Protein AF-A0A951S1H3-F1 (afdb_monomer_lite)

Foldseek 3Di:
DVVDDPLLVVDLCNLLVVVLVVLQVVLVVVVVVLAFQFLVSQCSNQSDRADPLLLLLLCCLPVVQVLCQLCLPDDALDDSLLFDFDFDDPDPPPDDDDDDDDDDDDDDDDDDFFDDDDDDDDDDPDDFAFDDSPDDWDFDDDVDTDTDDAQFKKKWKWFWPFLADVVLVVVLVVVLVVLCVVQPPPHDPVRVVCNCCPRVVSVVVSNLVQGDPLLCLPPVLVVVLVCLLCVQDVHQWPWDDKDRGSTMIITIIGGDDPRDPVNSVCSSLVVSQVVSCVVVVHDDGTIDPDIDMDGQHDPVSVVVSVCVRVVRVVVSDDDDDDDDDDDDDDDDDDDDDDDDDDDDDDDDDDDRDDDDDDDDDDDDPCVVRPRPTRSWFDPLVQPDSALLQAAEEAAACQLNPSVLVVQVSSLSRCCVVPVDDLLVSLQSCQVRHYAYEHQDVVSQVSSVVSSQVSSCVSNVHDDDHDDGLTFHQNFAQDDDLVVQLVLLVPPDDPQLSQQLSQQSSVLNVQSNSSSRQRLVRAQQVQDDDSRHDGLVSNLVSLQCLCVDPDDPVSNVNSVSSVSSSSSNVSSHAAGQEYEYAFGWAALSSHDPVNLVVCCVPPVLQRGTSQSVVQVSNLVRHDQQRKYKYWGFPVLLADLSNLVVLVCCLFFKTWTEKEFQQFQLDQDPVDRGRIIITMITRGGADQQGKYWYHYDNVQPHNVSSSVCSSPGDIQIGGSNVCNVDVSSRDDSDDDDPPDD

pLDDT: mean 79.0, std 23.65, range [20.42, 98.75]

Sequence (739 aa):
IDGIDDNIFIADDALGWVYQFWQSEAKAAINASGDKIDGAKLPAVTQLFTEPYMVHFLIDNTLGAWWVSRNPQENSPVKFEYLRVAPTKVAPTKVAPTSSRSDSKNLRQDDGVTVTTSSNQSNTSEWWNYFNPFEEVEHIKGNLPHWRQEHKLYFVTFRTADSMPQEKLKAWQEERDAWKRHNPEPLSPEQKKEYYSRFPAKVQAYLDAGYGECLLAKPEIKRMMEEAIRHFDGQRYKLDEFVVAANHVHVLVEPLGENQLSEILHSWKSFTANEINKATGRQGTFWQKESFDHLVRSEASLEKFREYIRGHVSKVAPNSSRSNSESLRQDDGVTVAQASSRSNSESLRQDDGVTVAQASSRSDIDYLRQDGGATFGAAFEGWPEKTAEVTAMDPCMGSGHFLAALFPVFAKLRMHEEGLSKEEVADKVIAENLHGLELDPRCTQIAAFNLALAAWKFCGHYKALPEMNLACSGIAPKGKVEDWIKLVAKEKDPNTRYRMENGMRQLFNHFQLAPELGSLLDPTTIKADLETASFKELQPVLKKALEIEEDTDEVERGVIAAGIAKAGQLLSKKYTLQITNVPYLSRGKQDTAMADFIEKNYSEAKGDLATVFLQKMLKTNTTSGISCSVIPQNWLFLTSYKKFRERLLKNETWNVVTRLGTKGFQTPMWDFNVMLIAISHAKPSADHTFAGLDVSDAANAAEKDEKIKTAELKIVNQKEQLGNPDMVVSFESLEQESL

Radius of gyration: 33.86 Å; chains: 1; bounding box: 99×103×98 Å

Structure (mmCIF, N/CA/C/O backbone):
data_AF-A0A951S1H3-F1
#
_entry.id   AF-A0A951S1H3-F1
#
loop_
_atom_site.group_PDB
_atom_site.id
_atom_site.type_symbol
_atom_site.label_atom_id
_atom_site.label_alt_id
_atom_site.label_comp_id
_atom_site.label_asym_id
_atom_site.label_entity_id
_atom_site.label_seq_id
_atom_site.pdbx_PDB_ins_code
_atom_site.Cartn_x
_atom_site.Cartn_y
_atom_site.Cartn_z
_atom_site.occupancy
_atom_site.B_iso_or_equiv
_atom_site.auth_seq_id
_atom_site.auth_comp_id
_atom_site.auth_asym_id
_atom_site.auth_atom_id
_atom_site.pdbx_PDB_model_num
ATOM 1 N N . ILE A 1 1 ? 17.602 -12.501 22.650 1.00 48.25 1 ILE A N 1
ATOM 2 C CA . ILE A 1 1 ? 16.318 -12.712 21.940 1.00 48.25 1 ILE A CA 1
ATOM 3 C C . ILE A 1 1 ? 15.236 -12.986 22.974 1.00 48.25 1 ILE A C 1
ATOM 5 O O . ILE A 1 1 ? 14.274 -12.245 23.007 1.00 48.25 1 ILE A O 1
ATOM 9 N N . ASP A 1 2 ? 15.494 -13.893 23.911 1.00 56.59 2 ASP A N 1
ATOM 10 C CA . ASP A 1 2 ? 14.652 -14.348 25.043 1.00 56.59 2 ASP A CA 1
ATOM 11 C C . ASP A 1 2 ? 14.160 -13.274 26.054 1.00 56.59 2 ASP A C 1
ATOM 13 O O . ASP A 1 2 ? 13.619 -13.609 27.101 1.00 56.59 2 ASP A O 1
ATOM 17 N N . GLY A 1 3 ? 14.375 -11.984 25.774 1.00 64.31 3 GLY A N 1
ATOM 18 C CA . GLY A 1 3 ? 13.833 -10.843 26.530 1.00 64.31 3 GLY A CA 1
ATOM 19 C C . GLY A 1 3 ? 12.965 -9.907 25.678 1.00 64.31 3 GLY A C 1
ATOM 20 O O . GLY A 1 3 ? 12.642 -8.809 26.117 1.00 64.31 3 GLY A O 1
ATOM 21 N N . ILE A 1 4 ? 12.650 -10.314 24.446 1.00 59.19 4 ILE A N 1
ATOM 22 C CA . ILE A 1 4 ? 11.681 -9.678 23.552 1.00 59.19 4 ILE A CA 1
ATOM 23 C C . ILE A 1 4 ? 10.333 -10.354 23.824 1.00 59.19 4 ILE A C 1
ATOM 25 O O . ILE A 1 4 ? 10.283 -11.576 23.933 1.00 59.19 4 ILE A O 1
ATOM 29 N N . ASP A 1 5 ? 9.267 -9.566 23.962 1.00 71.56 5 ASP A N 1
ATOM 30 C CA . ASP A 1 5 ? 7.918 -10.067 24.244 1.00 71.56 5 ASP A CA 1
ATOM 31 C C . ASP A 1 5 ? 7.428 -11.025 23.138 1.00 71.56 5 ASP A C 1
ATOM 33 O O . ASP A 1 5 ? 7.581 -10.728 21.951 1.00 71.56 5 ASP A O 1
ATOM 37 N N . ASP A 1 6 ? 6.816 -12.155 23.514 1.00 72.38 6 ASP A N 1
ATOM 38 C CA . ASP A 1 6 ? 6.256 -13.144 22.576 1.00 72.38 6 ASP A CA 1
ATOM 39 C C . ASP A 1 6 ? 5.266 -12.508 21.579 1.00 72.38 6 ASP A C 1
ATOM 41 O O . ASP A 1 6 ? 5.186 -12.938 20.425 1.00 72.38 6 ASP A O 1
ATOM 45 N N . ASN A 1 7 ? 4.559 -11.447 21.989 1.00 67.56 7 ASN A N 1
ATOM 46 C CA . ASN A 1 7 ? 3.636 -10.701 21.135 1.00 67.56 7 ASN A CA 1
ATOM 47 C C . ASN A 1 7 ? 4.341 -10.074 19.915 1.00 67.56 7 ASN A C 1
ATOM 49 O O . ASN A 1 7 ? 3.776 -10.049 18.822 1.00 67.56 7 ASN A O 1
ATOM 53 N N . ILE A 1 8 ? 5.606 -9.659 20.051 1.00 63.41 8 ILE A N 1
ATOM 54 C CA . ILE A 1 8 ? 6.406 -9.086 18.951 1.00 63.41 8 ILE A CA 1
ATOM 55 C C . ILE A 1 8 ? 6.699 -10.142 17.870 1.00 63.41 8 ILE A C 1
ATOM 57 O O . ILE A 1 8 ? 6.830 -9.800 16.699 1.00 63.41 8 ILE A O 1
ATOM 61 N N . PHE A 1 9 ? 6.761 -11.431 18.220 1.00 62.59 9 PHE A N 1
ATOM 62 C CA . PHE A 1 9 ? 7.004 -12.509 17.250 1.00 62.59 9 PHE A CA 1
ATOM 63 C C . PHE A 1 9 ? 5.740 -12.996 16.525 1.00 62.59 9 PHE A C 1
ATOM 65 O O . PHE A 1 9 ? 5.856 -13.703 15.522 1.00 62.59 9 PHE A O 1
ATOM 72 N N . ILE A 1 10 ? 4.544 -12.641 17.009 1.00 68.00 10 ILE A N 1
ATOM 73 C CA . ILE A 1 10 ? 3.269 -12.953 16.339 1.00 68.00 10 ILE A CA 1
ATOM 74 C C . ILE A 1 10 ? 2.683 -11.763 15.569 1.00 68.00 10 ILE A C 1
ATOM 76 O O . ILE A 1 10 ? 1.872 -11.999 14.668 1.00 68.00 10 ILE A O 1
ATOM 80 N N . ALA A 1 11 ? 3.112 -10.537 15.886 1.00 66.56 11 ALA A N 1
ATOM 81 C CA . ALA A 1 11 ? 2.691 -9.305 15.229 1.00 66.56 11 ALA A CA 1
ATOM 82 C C . ALA A 1 11 ? 2.951 -9.335 13.710 1.00 66.56 11 ALA A C 1
ATOM 84 O O . ALA A 1 11 ? 4.022 -9.734 13.246 1.00 66.56 11 ALA A O 1
ATOM 85 N N . ASP A 1 12 ? 1.952 -8.921 12.927 1.00 66.12 12 ASP A N 1
ATOM 86 C CA . ASP A 1 12 ? 1.984 -8.978 11.457 1.00 66.12 12 ASP A CA 1
ATOM 87 C C . ASP A 1 12 ? 2.911 -7.920 10.821 1.00 66.12 12 ASP A C 1
ATOM 89 O O . ASP A 1 12 ? 3.279 -8.027 9.651 1.00 66.12 12 ASP A O 1
ATOM 93 N N . ASP A 1 13 ? 3.345 -6.923 11.594 1.00 70.81 13 ASP A N 1
ATOM 94 C CA . ASP A 1 13 ? 4.236 -5.840 11.175 1.00 70.81 13 ASP A CA 1
ATOM 95 C C . ASP A 1 13 ? 5.719 -6.052 11.539 1.00 70.81 13 ASP A C 1
ATOM 97 O O . ASP A 1 13 ? 6.589 -5.332 11.035 1.00 70.81 13 ASP A O 1
ATOM 101 N N . ALA A 1 14 ? 6.037 -7.056 12.364 1.00 76.00 14 ALA A N 1
ATOM 102 C CA . ALA A 1 14 ? 7.358 -7.246 12.967 1.00 76.00 14 ALA A CA 1
ATOM 103 C C . ALA A 1 14 ? 8.513 -7.266 11.946 1.00 76.00 14 ALA A C 1
ATOM 105 O O . ALA A 1 14 ? 9.577 -6.692 12.186 1.00 76.00 14 ALA A O 1
ATOM 106 N N . LEU A 1 15 ? 8.299 -7.870 10.771 1.00 78.25 15 LEU A N 1
ATOM 107 C CA . LEU A 1 15 ? 9.282 -7.908 9.679 1.00 78.25 15 LEU A CA 1
ATOM 108 C C . LEU A 1 15 ? 9.606 -6.512 9.117 1.00 78.25 15 LEU A C 1
ATOM 110 O O . LEU A 1 15 ? 10.753 -6.242 8.756 1.00 78.25 15 LEU A O 1
ATOM 114 N N . GLY A 1 16 ? 8.612 -5.622 9.054 1.00 75.62 16 GLY A N 1
ATOM 115 C CA . GLY A 1 16 ? 8.789 -4.238 8.615 1.00 75.62 16 GLY A CA 1
ATOM 116 C C . GLY A 1 16 ? 9.585 -3.414 9.620 1.00 75.62 16 GLY A C 1
ATOM 117 O O . GLY A 1 16 ? 10.529 -2.719 9.236 1.00 75.62 16 GLY A O 1
ATOM 118 N N . TRP A 1 17 ? 9.272 -3.561 10.910 1.00 78.81 17 TRP A N 1
ATOM 119 C CA . TRP A 1 17 ? 10.038 -2.939 11.989 1.00 78.81 17 TRP A CA 1
ATOM 120 C C . TRP A 1 17 ? 11.493 -3.407 12.009 1.00 78.81 17 TRP A C 1
ATOM 122 O O . TRP A 1 17 ? 12.395 -2.567 12.011 1.00 78.81 17 TRP A O 1
ATOM 132 N N . VAL A 1 18 ? 11.742 -4.722 11.959 1.00 81.31 18 VAL A N 1
ATOM 133 C CA . VAL A 1 18 ? 13.103 -5.293 11.926 1.00 81.31 18 VAL A CA 1
ATOM 134 C C . VAL A 1 18 ? 13.925 -4.692 10.786 1.00 81.31 18 VAL A C 1
ATOM 136 O O . VAL A 1 18 ? 15.064 -4.277 11.009 1.00 81.31 18 VAL A O 1
ATOM 139 N N . TYR A 1 19 ? 13.349 -4.575 9.586 1.00 81.12 19 TYR A N 1
ATOM 140 C CA . TYR A 1 19 ? 14.052 -3.986 8.450 1.00 81.12 19 TYR A CA 1
ATOM 141 C C . TYR A 1 19 ? 14.338 -2.484 8.625 1.00 81.12 19 TYR A C 1
ATOM 143 O O . TYR A 1 19 ? 15.454 -2.032 8.356 1.00 81.12 19 TYR A O 1
ATOM 151 N N . GLN A 1 20 ? 13.371 -1.707 9.129 1.00 81.12 20 GLN A N 1
ATOM 152 C CA . GLN A 1 20 ? 13.580 -0.283 9.417 1.00 81.12 20 GLN A CA 1
ATOM 153 C C . GLN A 1 20 ? 14.691 -0.074 10.457 1.00 81.12 20 GLN A C 1
ATOM 155 O O . GLN A 1 20 ? 15.558 0.782 10.269 1.00 81.12 20 GLN A O 1
ATOM 160 N N . PHE A 1 21 ? 14.686 -0.846 11.548 1.00 83.38 21 PHE A N 1
ATOM 161 C CA . PHE A 1 21 ? 15.716 -0.746 12.582 1.00 83.38 21 PHE A CA 1
ATOM 162 C C . PHE A 1 21 ? 17.093 -1.160 12.060 1.00 83.38 21 PHE A C 1
ATOM 164 O O . PHE A 1 21 ? 18.078 -0.496 12.380 1.00 83.38 21 PHE A O 1
ATOM 171 N N . TRP A 1 22 ? 17.173 -2.178 11.202 1.00 84.44 22 TRP A N 1
ATOM 172 C CA . TRP A 1 22 ? 18.430 -2.591 10.575 1.00 84.44 22 TRP A CA 1
ATOM 173 C C . TRP A 1 22 ? 19.067 -1.496 9.702 1.00 84.44 22 TRP A C 1
ATOM 175 O O . TRP A 1 22 ? 20.279 -1.300 9.739 1.00 84.44 22 TRP A O 1
ATOM 185 N N . GLN A 1 23 ? 18.261 -0.715 8.978 1.00 85.81 23 GLN A N 1
ATOM 186 C CA . GLN A 1 23 ? 18.751 0.394 8.147 1.00 85.81 23 GLN A CA 1
ATOM 187 C C . GLN A 1 23 ? 19.102 1.662 8.958 1.00 85.81 23 GLN A C 1
ATOM 189 O O . GLN A 1 23 ? 19.614 2.626 8.385 1.00 85.81 23 GLN A O 1
ATOM 194 N N . SER A 1 24 ? 18.855 1.699 10.275 1.00 85.88 24 SER A N 1
ATOM 195 C CA . SER A 1 24 ? 18.984 2.920 11.090 1.00 85.88 24 SER A CA 1
ATOM 196 C C . SER A 1 24 ? 20.415 3.470 11.184 1.00 85.88 24 SER A C 1
ATOM 198 O O . SER A 1 24 ? 20.607 4.682 11.055 1.00 85.88 24 SER A O 1
ATOM 200 N N . GLU A 1 25 ? 21.427 2.608 11.326 1.00 88.88 25 GLU A N 1
ATOM 201 C CA . GLU A 1 25 ? 22.841 3.016 11.352 1.00 88.88 25 GLU A CA 1
ATOM 202 C C . GLU A 1 25 ? 23.288 3.572 9.992 1.00 88.88 25 GLU A C 1
ATOM 204 O O . GLU A 1 25 ? 23.886 4.648 9.919 1.00 88.88 25 GLU A O 1
ATOM 209 N N . ALA A 1 26 ? 22.921 2.892 8.899 1.00 90.06 26 ALA A N 1
ATOM 210 C CA . ALA A 1 26 ? 23.197 3.349 7.538 1.00 90.06 26 ALA A CA 1
ATOM 211 C C . ALA A 1 26 ? 22.519 4.701 7.253 1.00 90.06 26 ALA A C 1
ATOM 213 O O . ALA A 1 26 ? 23.158 5.626 6.749 1.00 90.06 26 ALA A O 1
ATOM 214 N N . LYS A 1 27 ? 21.249 4.859 7.652 1.00 89.38 27 LYS A N 1
ATOM 215 C CA . LYS A 1 27 ? 20.506 6.123 7.568 1.00 89.38 27 LYS A CA 1
ATOM 216 C C . LYS A 1 27 ? 21.198 7.244 8.345 1.00 89.38 27 LYS A C 1
ATOM 218 O O . LYS A 1 27 ? 21.264 8.371 7.846 1.00 89.38 27 LYS A O 1
ATOM 223 N N . ALA A 1 28 ? 21.685 6.970 9.555 1.00 89.69 28 ALA A N 1
ATOM 224 C CA . ALA A 1 28 ? 22.388 7.953 10.374 1.00 89.69 28 ALA A CA 1
ATOM 225 C C . ALA A 1 28 ? 23.706 8.391 9.714 1.00 89.69 28 ALA A C 1
ATOM 227 O O . ALA A 1 28 ? 23.938 9.591 9.570 1.00 89.69 28 ALA A O 1
ATOM 228 N N . ALA A 1 29 ? 24.512 7.441 9.228 1.00 93.06 29 ALA A N 1
ATOM 229 C CA . ALA A 1 29 ? 25.759 7.722 8.517 1.00 93.06 29 ALA A CA 1
ATOM 230 C C . ALA A 1 29 ? 25.532 8.542 7.232 1.00 93.06 29 ALA A C 1
ATOM 232 O O . ALA A 1 29 ? 26.212 9.544 7.005 1.00 93.06 29 ALA A O 1
ATOM 233 N N . ILE A 1 30 ? 24.530 8.177 6.423 1.00 93.06 30 ILE A N 1
ATOM 234 C CA . ILE A 1 30 ? 24.181 8.910 5.197 1.00 93.06 30 ILE A CA 1
ATOM 235 C C . ILE A 1 30 ? 23.718 10.333 5.528 1.00 93.06 30 ILE A C 1
ATOM 237 O O . ILE A 1 30 ? 24.218 11.285 4.933 1.00 93.06 30 ILE A O 1
ATOM 241 N N . ASN A 1 31 ? 22.818 10.523 6.500 1.00 89.12 31 ASN A N 1
ATOM 242 C CA . ASN A 1 31 ? 22.370 11.871 6.872 1.00 89.12 31 ASN A CA 1
ATOM 243 C C . ASN A 1 31 ? 23.500 12.727 7.472 1.00 89.12 31 ASN A C 1
ATOM 245 O O . ASN A 1 31 ? 23.513 13.935 7.245 1.00 89.12 31 ASN A O 1
ATOM 249 N N . ALA A 1 32 ? 24.454 12.122 8.188 1.00 92.50 32 ALA A N 1
ATOM 250 C CA . ALA A 1 32 ? 25.622 12.816 8.729 1.00 92.50 32 ALA A CA 1
ATOM 251 C C . ALA A 1 32 ? 26.631 13.254 7.650 1.00 92.50 32 ALA A C 1
ATOM 253 O O . ALA A 1 32 ? 27.334 14.240 7.855 1.00 92.50 32 ALA A O 1
ATOM 254 N N . SER A 1 33 ? 26.690 12.565 6.502 1.00 94.00 33 SER A N 1
ATOM 255 C CA . SER A 1 33 ? 27.579 12.947 5.390 1.00 94.00 33 SER A CA 1
ATOM 256 C C . SER A 1 33 ? 27.210 14.291 4.747 1.00 94.00 33 SER A C 1
ATOM 258 O O . SER A 1 33 ? 28.084 15.006 4.266 1.00 94.00 33 SER A O 1
ATOM 260 N N . GLY A 1 34 ? 25.917 14.643 4.732 1.00 90.94 34 GLY A N 1
ATOM 261 C CA . GLY A 1 34 ? 25.402 15.799 3.991 1.00 90.94 34 GLY A CA 1
ATOM 262 C C . GLY A 1 34 ? 25.382 15.629 2.464 1.00 90.94 34 GLY A C 1
ATOM 263 O O . GLY A 1 34 ? 24.991 16.563 1.762 1.00 90.94 34 GLY A O 1
ATOM 264 N N . ASP A 1 35 ? 25.770 14.457 1.950 1.00 93.56 35 ASP A N 1
ATOM 265 C CA . ASP A 1 35 ? 25.783 14.142 0.523 1.00 93.56 35 ASP A CA 1
ATOM 266 C C . ASP A 1 35 ? 24.395 14.235 -0.127 1.00 93.56 35 ASP A C 1
ATOM 268 O O . ASP A 1 35 ? 23.344 14.102 0.510 1.00 93.56 35 ASP A O 1
ATOM 272 N N . LYS A 1 36 ? 24.402 14.337 -1.461 1.00 96.19 36 LYS A N 1
ATOM 273 C CA . LYS A 1 36 ? 23.228 13.985 -2.258 1.00 96.19 36 LYS A CA 1
ATOM 274 C C . LYS A 1 36 ? 22.891 12.498 -2.122 1.00 96.19 36 LYS A C 1
ATOM 276 O O . LYS A 1 36 ? 23.772 11.641 -1.999 1.00 96.19 36 LYS A O 1
ATOM 281 N N . ILE A 1 37 ? 21.592 12.226 -2.168 1.00 96.12 37 ILE A N 1
ATOM 282 C CA . ILE A 1 37 ? 20.999 10.897 -2.105 1.00 96.12 37 ILE A CA 1
ATOM 283 C C . ILE A 1 37 ? 20.843 10.379 -3.533 1.00 96.12 37 ILE A C 1
ATOM 285 O O . ILE A 1 37 ? 19.966 10.827 -4.271 1.00 96.12 37 ILE A O 1
ATOM 289 N N . ASP A 1 38 ? 21.734 9.462 -3.890 1.00 93.44 38 ASP A N 1
ATOM 290 C CA . ASP A 1 38 ? 21.677 8.620 -5.084 1.00 93.44 38 ASP A CA 1
ATOM 291 C C . ASP A 1 38 ? 20.814 7.364 -4.841 1.00 93.44 38 ASP A C 1
ATOM 293 O O . ASP A 1 38 ? 20.315 7.131 -3.733 1.00 93.44 38 ASP A O 1
ATOM 297 N N . GLY A 1 39 ? 20.660 6.533 -5.874 1.00 89.81 39 GLY A N 1
ATOM 298 C CA . GLY A 1 39 ? 19.889 5.291 -5.814 1.00 89.81 39 GLY A CA 1
ATOM 299 C C . GLY A 1 39 ? 20.358 4.278 -4.763 1.00 89.81 39 GLY A C 1
ATOM 300 O O . GLY A 1 39 ? 19.538 3.585 -4.165 1.00 89.81 39 GLY A O 1
ATOM 301 N N . ALA A 1 40 ? 21.660 4.221 -4.464 1.00 90.56 40 ALA A N 1
ATOM 302 C CA . ALA A 1 40 ? 22.198 3.306 -3.455 1.00 90.56 40 ALA A CA 1
ATOM 303 C C . ALA A 1 40 ? 21.892 3.780 -2.022 1.00 90.56 40 ALA A C 1
ATOM 305 O O . ALA A 1 40 ? 21.673 2.966 -1.123 1.00 90.56 40 ALA A O 1
ATOM 306 N N . LYS A 1 41 ? 21.850 5.0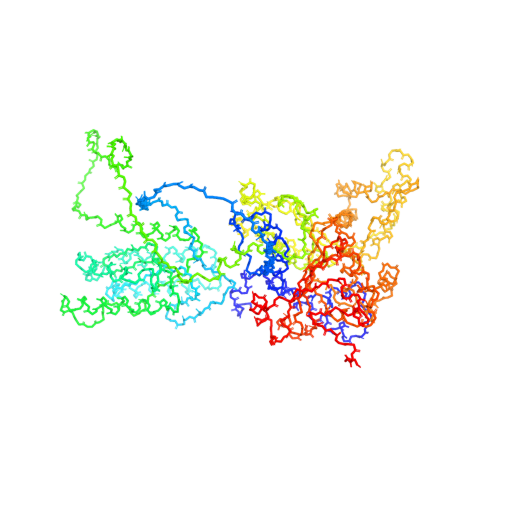99 -1.804 1.00 94.19 41 LYS A N 1
ATOM 307 C CA . LYS A 1 41 ? 21.501 5.722 -0.515 1.00 94.19 41 LYS A CA 1
ATOM 308 C C . LYS A 1 41 ? 19.988 5.796 -0.280 1.00 94.19 41 LYS A C 1
ATOM 310 O O . LYS A 1 41 ? 19.557 5.810 0.877 1.00 94.19 41 LYS A O 1
ATOM 315 N N . LEU A 1 42 ? 19.183 5.851 -1.346 1.00 92.69 42 LEU A N 1
ATOM 316 C CA . LEU A 1 42 ? 17.742 6.115 -1.290 1.00 92.69 42 LEU A CA 1
ATOM 317 C C . LEU A 1 42 ? 16.953 5.148 -0.374 1.00 92.69 42 LEU A C 1
ATOM 319 O O . LEU A 1 42 ? 16.236 5.662 0.497 1.00 92.69 42 LEU A O 1
ATOM 323 N N . PRO A 1 43 ? 17.119 3.804 -0.444 1.00 90.69 43 PRO A N 1
ATOM 324 C CA . PRO A 1 43 ? 16.416 2.874 0.446 1.00 90.69 43 PRO A CA 1
ATOM 325 C C . PRO A 1 43 ? 16.683 3.118 1.934 1.00 90.69 43 PRO A C 1
ATOM 327 O O . PRO A 1 43 ? 15.787 2.987 2.757 1.00 90.69 43 PRO A O 1
ATOM 330 N N . ALA A 1 44 ? 17.904 3.500 2.318 1.00 89.44 44 ALA A N 1
ATOM 331 C CA . ALA A 1 44 ? 18.237 3.718 3.727 1.00 89.44 44 ALA A CA 1
ATOM 332 C C . ALA A 1 44 ? 17.584 4.981 4.305 1.00 89.44 44 ALA A C 1
ATOM 334 O O . ALA A 1 44 ? 17.226 5.005 5.481 1.00 89.44 44 ALA A O 1
ATOM 335 N N . VAL A 1 45 ? 17.416 6.037 3.503 1.00 89.19 45 VAL A N 1
ATOM 336 C CA . VAL A 1 45 ? 16.890 7.320 4.001 1.00 89.19 45 VAL A CA 1
ATOM 337 C C . VAL A 1 45 ? 15.379 7.486 3.846 1.00 89.19 45 VAL A C 1
ATOM 339 O O . VAL A 1 45 ? 14.811 8.303 4.570 1.00 89.19 45 VAL A O 1
ATOM 342 N N . THR A 1 46 ? 14.738 6.712 2.963 1.00 87.38 46 THR A N 1
ATOM 343 C CA . THR A 1 46 ? 13.283 6.774 2.711 1.00 87.38 46 THR A CA 1
ATOM 344 C C . THR A 1 46 ? 12.477 5.606 3.279 1.00 87.38 46 THR A C 1
ATOM 346 O O . THR A 1 46 ? 11.253 5.700 3.294 1.00 87.38 46 THR A O 1
ATOM 349 N N . GLN A 1 47 ? 13.115 4.551 3.806 1.00 81.25 47 GLN A N 1
ATOM 350 C CA . GLN A 1 47 ? 12.398 3.461 4.475 1.00 81.25 47 GLN A CA 1
ATOM 351 C C . GLN A 1 47 ? 11.686 3.964 5.738 1.00 81.25 47 GLN A C 1
ATOM 353 O O . GLN A 1 47 ? 12.321 4.196 6.768 1.00 81.25 47 GLN A O 1
ATOM 358 N N . LEU A 1 48 ? 10.362 4.083 5.655 1.00 82.56 48 LEU A N 1
ATOM 359 C CA . LEU A 1 48 ? 9.479 4.470 6.747 1.00 82.56 48 LEU A CA 1
ATOM 360 C C . LEU A 1 48 ? 8.352 3.443 6.864 1.00 82.56 48 LEU A C 1
ATOM 362 O O . LEU A 1 48 ? 7.542 3.272 5.952 1.00 82.56 48 LEU A O 1
ATOM 366 N N . PHE A 1 49 ? 8.319 2.734 7.987 1.00 84.38 49 PHE A N 1
ATOM 367 C CA . PHE A 1 49 ? 7.240 1.817 8.307 1.00 84.38 49 PHE A CA 1
ATOM 368 C C . PHE A 1 49 ? 5.934 2.594 8.516 1.00 84.38 49 PHE A C 1
ATOM 370 O O . PHE A 1 49 ? 5.935 3.715 9.023 1.00 84.38 49 PHE A O 1
ATOM 377 N N . THR A 1 50 ? 4.821 2.014 8.072 1.00 89.19 50 THR A N 1
ATOM 378 C CA . THR A 1 50 ? 3.520 2.692 8.037 1.00 89.19 50 THR A CA 1
ATOM 379 C C . THR A 1 50 ? 2.635 2.163 9.150 1.00 89.19 50 THR A C 1
ATOM 381 O O . THR A 1 50 ? 2.428 0.957 9.216 1.00 89.19 50 THR A O 1
ATOM 384 N N . GLU A 1 51 ? 2.114 3.048 9.999 1.00 89.50 51 GLU A N 1
ATOM 385 C CA . GLU A 1 51 ? 1.256 2.667 11.129 1.00 89.50 51 GLU A CA 1
ATOM 386 C C . GLU A 1 51 ? -0.022 1.944 10.651 1.00 89.50 51 GLU A C 1
ATOM 388 O O . GLU A 1 51 ? -0.621 2.383 9.660 1.00 89.50 51 GLU A O 1
ATOM 393 N N . PRO A 1 52 ? -0.494 0.889 11.348 1.00 90.94 52 PRO A N 1
ATOM 394 C CA . PRO A 1 52 ? -1.670 0.119 10.935 1.00 90.94 52 PRO A CA 1
ATOM 395 C C . PRO A 1 52 ? -2.925 0.966 10.679 1.00 90.94 52 PRO A C 1
ATOM 397 O O . PRO A 1 52 ? -3.591 0.770 9.662 1.00 90.94 52 PRO A O 1
ATOM 400 N N . TYR A 1 53 ? -3.214 1.965 11.522 1.00 94.69 53 TYR A N 1
ATOM 401 C CA . TYR A 1 53 ? -4.390 2.830 11.350 1.00 94.69 53 TYR A CA 1
ATOM 402 C C . TYR A 1 53 ? -4.371 3.617 10.030 1.00 94.69 53 TYR A C 1
ATOM 404 O O . TYR A 1 53 ? -5.416 3.823 9.417 1.00 94.69 53 TYR A O 1
ATOM 412 N N . MET A 1 54 ? -3.189 4.019 9.541 1.00 96.62 54 MET A N 1
ATOM 413 C CA . MET A 1 54 ? -3.053 4.700 8.247 1.00 96.62 54 MET A CA 1
ATOM 414 C C . MET A 1 54 ? -3.366 3.751 7.088 1.00 96.62 54 MET A C 1
ATOM 416 O O . MET A 1 54 ? -4.016 4.142 6.117 1.00 96.62 54 MET A O 1
ATOM 420 N N . VAL A 1 55 ? -2.897 2.503 7.198 1.00 96.12 55 VAL A N 1
ATOM 421 C CA . VAL A 1 55 ? -3.114 1.448 6.204 1.00 96.12 55 VAL A CA 1
ATOM 422 C C . VAL A 1 55 ? -4.598 1.107 6.121 1.00 96.12 55 VAL A C 1
ATOM 424 O O . VAL A 1 55 ? -5.189 1.197 5.043 1.00 96.12 55 VAL A O 1
ATOM 427 N N . HIS A 1 56 ? -5.220 0.791 7.257 1.00 96.56 56 HIS A N 1
ATOM 428 C CA . HIS A 1 56 ? -6.632 0.429 7.310 1.00 96.56 56 HIS A CA 1
ATOM 429 C C . HIS A 1 56 ? -7.550 1.600 6.947 1.00 96.56 56 HIS A C 1
ATOM 431 O O . HIS A 1 56 ? -8.463 1.403 6.153 1.00 96.56 56 HIS A O 1
ATOM 437 N N . PHE A 1 57 ? -7.268 2.836 7.378 1.00 97.38 57 PHE A N 1
ATOM 438 C CA . PHE A 1 57 ? -8.056 3.996 6.948 1.00 97.38 57 PHE A CA 1
ATOM 439 C C . PHE A 1 57 ? -8.071 4.175 5.423 1.00 97.38 57 PHE A C 1
ATOM 441 O O . PHE A 1 57 ? -9.131 4.433 4.849 1.00 97.38 57 PHE A O 1
ATOM 448 N N . LEU A 1 58 ? -6.928 4.015 4.747 1.00 97.75 58 LEU A N 1
ATOM 449 C CA . LEU A 1 58 ? -6.862 4.128 3.287 1.00 97.75 58 LEU A CA 1
ATOM 450 C C . LEU A 1 58 ? -7.573 2.969 2.567 1.00 97.75 58 LEU A C 1
ATOM 452 O O . LEU A 1 58 ? -8.196 3.204 1.530 1.00 97.75 58 LEU A O 1
ATOM 456 N N . ILE A 1 59 ? -7.510 1.742 3.096 1.00 97.81 59 ILE A N 1
ATOM 457 C CA . ILE A 1 59 ? -8.205 0.570 2.530 1.00 97.81 59 ILE A CA 1
ATOM 458 C C . ILE A 1 59 ? -9.723 0.693 2.723 1.00 97.81 59 ILE A C 1
ATOM 460 O O . ILE A 1 59 ? -10.484 0.566 1.759 1.00 97.81 59 ILE A O 1
ATOM 464 N N . ASP A 1 60 ? -10.165 0.983 3.944 1.00 96.38 60 ASP A N 1
ATOM 465 C CA . ASP A 1 60 ? -11.573 1.057 4.326 1.00 96.38 60 ASP A CA 1
ATOM 466 C C . ASP A 1 60 ? -12.288 2.174 3.558 1.00 96.38 60 ASP A C 1
ATOM 468 O O . ASP A 1 60 ? -13.348 1.946 2.980 1.00 96.38 60 ASP A O 1
ATOM 472 N N . ASN A 1 61 ? -11.672 3.355 3.440 1.00 94.00 61 ASN A N 1
ATOM 473 C CA . ASN A 1 61 ? -12.243 4.493 2.711 1.00 94.00 61 ASN A CA 1
ATOM 474 C C . ASN A 1 61 ? -12.002 4.449 1.187 1.00 94.00 61 ASN A C 1
ATOM 476 O O . ASN A 1 61 ? -12.290 5.429 0.500 1.00 94.00 61 ASN A O 1
ATOM 480 N N . THR A 1 62 ? -11.517 3.326 0.635 1.00 94.44 62 THR A N 1
ATOM 481 C CA . THR A 1 62 ? -11.491 3.094 -0.822 1.00 94.44 62 THR A CA 1
ATOM 482 C C . THR A 1 62 ? -12.081 1.752 -1.227 1.00 94.44 62 THR A C 1
ATOM 484 O O . THR A 1 62 ? -13.206 1.723 -1.715 1.00 94.44 62 THR A O 1
ATOM 487 N N . LEU A 1 63 ? -11.369 0.641 -1.020 1.00 95.75 63 LEU A N 1
ATOM 488 C CA . LEU A 1 63 ? -11.855 -0.701 -1.348 1.00 95.75 63 LEU A CA 1
ATOM 489 C C . LEU A 1 63 ? -13.095 -1.061 -0.514 1.00 95.75 63 LEU A C 1
ATOM 491 O O . LEU A 1 63 ? -14.049 -1.621 -1.053 1.00 95.75 63 LEU A O 1
ATOM 495 N N . GLY A 1 64 ? -13.108 -0.694 0.773 1.00 93.88 64 GLY A N 1
ATOM 496 C CA . GLY A 1 64 ? -14.272 -0.887 1.641 1.00 93.88 64 GLY A CA 1
ATOM 497 C C . GLY A 1 64 ? -15.465 -0.030 1.220 1.00 93.88 64 GLY A C 1
ATOM 498 O O . GLY A 1 64 ? -16.547 -0.559 0.981 1.00 93.88 64 GLY A O 1
ATOM 499 N N . ALA A 1 65 ? -15.251 1.272 1.029 1.00 91.38 65 ALA A N 1
ATOM 500 C CA . ALA A 1 65 ? -16.251 2.218 0.541 1.00 91.38 65 ALA A CA 1
ATOM 501 C C . ALA A 1 65 ? -16.869 1.793 -0.808 1.00 91.38 65 ALA A C 1
ATOM 503 O O . ALA A 1 65 ? -18.092 1.793 -0.947 1.00 91.38 65 ALA A O 1
ATOM 504 N N . TRP A 1 66 ? -16.047 1.358 -1.770 1.00 91.69 66 TRP A N 1
ATOM 505 C CA . TRP A 1 66 ? -16.497 0.806 -3.054 1.00 91.69 66 TRP A CA 1
ATOM 506 C C . TRP A 1 66 ? -17.384 -0.426 -2.873 1.00 91.69 66 TRP A C 1
ATOM 508 O O . TRP A 1 66 ? -18.426 -0.545 -3.522 1.00 91.69 66 TRP A O 1
ATOM 518 N N . TRP A 1 67 ? -16.986 -1.348 -1.992 1.00 92.44 67 TRP A N 1
ATOM 519 C CA . TRP A 1 67 ? -17.745 -2.570 -1.756 1.00 92.44 67 TRP A CA 1
ATOM 520 C C . TRP A 1 67 ? -19.079 -2.290 -1.057 1.00 92.44 67 TRP A C 1
ATOM 522 O O . TRP A 1 67 ? -20.114 -2.783 -1.501 1.00 92.44 67 TRP A O 1
ATOM 532 N N . VAL A 1 68 ? -19.081 -1.455 -0.014 1.00 89.75 68 VAL A N 1
ATOM 533 C CA . VAL A 1 68 ? -20.289 -1.107 0.750 1.00 89.75 68 VAL A CA 1
ATOM 534 C C . VAL A 1 68 ? -21.292 -0.327 -0.107 1.00 89.75 68 VAL A C 1
ATOM 536 O O . VAL A 1 68 ? -22.476 -0.656 -0.091 1.00 89.75 68 VAL A O 1
ATOM 539 N N . SER A 1 69 ? -20.842 0.638 -0.918 1.00 84.12 69 SER A N 1
ATOM 540 C CA . SER A 1 69 ? -21.741 1.401 -1.803 1.00 84.12 69 SER A CA 1
ATOM 541 C C . SER A 1 69 ? -22.339 0.579 -2.944 1.00 84.12 69 SER A C 1
ATOM 543 O O . SER A 1 69 ? -23.450 0.869 -3.386 1.00 84.12 69 SER A O 1
ATOM 545 N N . ARG A 1 70 ? -21.631 -0.450 -3.426 1.00 85.31 70 ARG A N 1
ATOM 546 C CA . ARG A 1 70 ? -22.138 -1.375 -4.451 1.00 85.31 70 ARG A CA 1
ATOM 547 C C . ARG A 1 70 ? -23.136 -2.388 -3.887 1.00 85.31 70 ARG A C 1
ATOM 549 O O . ARG A 1 70 ? -24.057 -2.774 -4.599 1.00 85.31 70 ARG A O 1
ATOM 556 N N . ASN A 1 71 ? -22.989 -2.769 -2.617 1.00 84.06 71 ASN A N 1
ATOM 557 C CA . ASN A 1 71 ? -23.798 -3.801 -1.962 1.00 84.06 71 ASN A CA 1
ATOM 558 C C . ASN A 1 71 ? -24.601 -3.239 -0.761 1.00 84.06 71 ASN A C 1
ATOM 560 O O . ASN A 1 71 ? -24.499 -3.763 0.350 1.00 84.06 71 ASN A O 1
ATOM 564 N N . PRO A 1 72 ? -25.435 -2.189 -0.939 1.00 79.88 72 PRO A N 1
ATOM 565 C CA . PRO A 1 72 ? -26.059 -1.454 0.170 1.00 79.88 72 PRO A CA 1
ATOM 566 C C . PRO A 1 72 ? -27.105 -2.258 0.960 1.00 79.88 72 PRO A C 1
ATOM 568 O O . PRO A 1 72 ? -27.556 -1.812 2.011 1.00 79.88 72 PRO A O 1
ATOM 571 N N . GLN A 1 73 ? -27.524 -3.420 0.449 1.00 82.25 73 GLN A N 1
ATOM 572 C CA . GLN A 1 73 ? -28.474 -4.329 1.104 1.00 82.25 73 GLN A CA 1
ATOM 573 C C . GLN A 1 73 ? -27.786 -5.523 1.789 1.00 82.25 73 GLN A C 1
ATOM 575 O O . GLN A 1 73 ? -28.465 -6.375 2.357 1.00 82.25 73 GLN A O 1
ATOM 580 N N . GLU A 1 74 ? -26.452 -5.604 1.748 1.00 84.81 74 GLU A N 1
ATOM 581 C CA . GLU A 1 74 ? -25.697 -6.740 2.276 1.00 84.81 74 GLU A CA 1
ATOM 582 C C . GLU A 1 74 ? -24.954 -6.410 3.581 1.00 84.81 74 GLU A C 1
ATOM 584 O O . GLU A 1 74 ? -24.686 -5.257 3.938 1.00 84.81 74 GLU A O 1
ATOM 589 N N . ASN A 1 75 ? -24.613 -7.460 4.330 1.00 85.62 75 ASN A N 1
ATOM 590 C CA . ASN A 1 75 ? -23.624 -7.375 5.398 1.00 85.62 75 ASN A CA 1
ATOM 591 C C . ASN A 1 75 ? -22.239 -7.582 4.786 1.00 85.62 75 ASN A C 1
ATOM 593 O O . ASN A 1 75 ? -21.997 -8.615 4.169 1.00 85.62 75 ASN A O 1
ATOM 597 N N . SER A 1 76 ? -21.330 -6.625 4.987 1.00 89.19 76 SER A N 1
ATOM 598 C CA . SER A 1 76 ? -19.934 -6.802 4.584 1.00 89.19 76 SER A CA 1
ATOM 599 C C . SER A 1 76 ? -19.303 -7.981 5.338 1.00 89.19 76 SER A C 1
ATOM 601 O O . SER A 1 76 ? -19.393 -8.016 6.568 1.00 89.19 76 SER A O 1
ATOM 603 N N . PRO A 1 77 ? -18.593 -8.902 4.657 1.00 92.94 77 PRO A N 1
ATOM 604 C CA . PRO A 1 77 ? -17.810 -9.956 5.310 1.00 92.94 77 PRO A CA 1
ATOM 605 C C . PRO A 1 77 ? -16.525 -9.404 5.969 1.00 92.94 77 PRO A C 1
ATOM 607 O O . PRO A 1 77 ? -15.746 -10.150 6.568 1.00 92.94 77 PRO A O 1
ATOM 610 N N . VAL A 1 78 ? -16.278 -8.093 5.855 1.00 93.19 78 VAL A N 1
ATOM 611 C CA . VAL A 1 78 ? -15.167 -7.360 6.471 1.00 93.19 78 VAL A CA 1
ATOM 612 C C . VAL A 1 78 ? -15.722 -6.238 7.352 1.00 93.19 78 VAL A C 1
ATOM 614 O O . VAL A 1 78 ? -16.462 -5.377 6.874 1.00 93.19 78 VAL A O 1
ATOM 617 N N . LYS A 1 79 ? -15.325 -6.206 8.631 1.00 92.31 79 LYS A N 1
ATOM 618 C CA . LYS A 1 79 ? -15.522 -5.040 9.503 1.00 92.31 79 LYS A CA 1
ATOM 619 C C . LYS A 1 79 ? -14.542 -3.946 9.066 1.00 92.31 79 LYS A C 1
ATOM 621 O O . LYS A 1 79 ? -13.356 -4.048 9.363 1.00 92.31 79 LYS A O 1
ATOM 626 N N . PHE A 1 80 ? -15.042 -2.935 8.364 1.00 92.38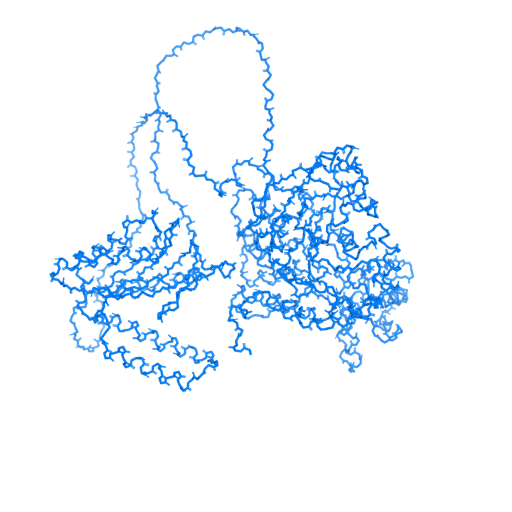 80 PHE A N 1
ATOM 627 C CA . PHE A 1 80 ? -14.284 -1.734 8.010 1.00 92.38 80 PHE A CA 1
ATOM 628 C C . PHE A 1 80 ? -14.369 -0.729 9.168 1.00 92.38 80 PHE A C 1
ATOM 630 O O . PHE A 1 80 ? -15.276 0.098 9.219 1.00 92.38 80 PHE A O 1
ATOM 637 N N . GLU A 1 81 ? -13.479 -0.870 10.152 1.00 93.88 81 GLU A N 1
ATOM 638 C CA . GLU A 1 81 ? -13.464 -0.059 11.380 1.00 93.88 81 GLU A CA 1
ATOM 639 C C . GLU A 1 81 ? -13.208 1.431 11.122 1.00 93.88 81 GLU A C 1
ATOM 641 O O . GLU A 1 81 ? -13.708 2.285 11.851 1.00 93.88 81 GLU A O 1
ATOM 646 N N . TYR A 1 82 ? -12.468 1.744 10.062 1.00 95.19 82 TYR A N 1
ATOM 647 C CA . TYR A 1 82 ? -12.080 3.102 9.711 1.00 95.19 82 TYR A CA 1
ATOM 648 C C . TYR A 1 82 ? -12.954 3.711 8.615 1.00 95.19 82 TYR A C 1
ATOM 650 O O . TYR A 1 82 ? -12.702 4.849 8.215 1.00 95.19 82 TYR A O 1
ATOM 658 N N . LEU A 1 83 ? -13.964 2.990 8.111 1.00 92.44 83 LEU A N 1
ATOM 659 C CA . LEU A 1 83 ? -14.884 3.511 7.103 1.00 92.44 83 LEU A CA 1
ATOM 660 C C . LEU A 1 83 ? -15.669 4.687 7.686 1.00 92.44 83 LEU A C 1
ATOM 662 O O . LEU A 1 83 ? -16.498 4.534 8.582 1.00 92.44 83 LEU A O 1
ATOM 666 N N . ARG A 1 84 ? -15.427 5.874 7.139 1.00 89.00 84 ARG A N 1
ATOM 667 C CA . ARG A 1 84 ? -16.203 7.074 7.439 1.00 89.00 84 ARG A CA 1
ATOM 668 C C . ARG A 1 84 ? -17.247 7.271 6.319 1.00 89.00 84 ARG A C 1
ATOM 670 O O . ARG A 1 84 ? -17.077 6.778 5.204 1.00 89.00 84 ARG A O 1
ATOM 677 N N . VAL A 1 85 ? -18.343 7.978 6.597 1.00 78.88 85 VAL A N 1
ATOM 678 C CA . VAL A 1 85 ? -19.382 8.313 5.598 1.00 78.88 85 VAL A CA 1
ATOM 679 C C . VAL A 1 85 ? -19.822 9.763 5.752 1.00 78.88 85 VAL A C 1
ATOM 681 O O . VAL A 1 85 ? -19.788 10.306 6.856 1.00 78.88 85 VAL A O 1
ATOM 684 N N . ALA A 1 86 ? -20.244 10.400 4.658 1.00 66.81 86 ALA A N 1
ATOM 685 C CA . ALA A 1 86 ? -20.797 11.747 4.723 1.00 66.81 86 ALA A CA 1
ATOM 686 C C . ALA A 1 86 ? -22.296 11.688 5.085 1.00 66.81 86 ALA A C 1
ATOM 688 O O . ALA A 1 86 ? -23.030 10.917 4.459 1.00 66.81 86 ALA A O 1
ATOM 689 N N . PRO A 1 87 ? -22.786 12.507 6.037 1.00 54.97 87 PRO A N 1
ATOM 690 C CA . PRO A 1 87 ? -24.215 12.589 6.320 1.00 54.97 87 PRO A CA 1
ATOM 691 C C . PRO A 1 87 ? -24.970 13.149 5.107 1.00 54.97 87 PRO A C 1
ATOM 693 O O . PRO A 1 87 ? -24.569 14.142 4.489 1.00 54.97 87 PRO A O 1
ATOM 696 N N . THR A 1 88 ? -26.078 12.506 4.756 1.00 48.56 88 THR A N 1
ATOM 697 C CA . THR A 1 88 ? -26.877 12.824 3.570 1.00 48.56 88 THR A CA 1
ATOM 698 C C . THR A 1 88 ? -27.554 14.184 3.723 1.00 48.56 88 THR A C 1
ATOM 700 O O . THR A 1 88 ? -28.329 14.411 4.652 1.00 48.56 88 THR A O 1
ATOM 703 N N . LYS A 1 89 ? -27.341 15.102 2.771 1.00 39.69 89 LYS A N 1
ATOM 704 C CA . LYS A 1 89 ? -28.161 16.319 2.685 1.00 39.69 89 LYS A CA 1
ATOM 705 C C . LYS A 1 89 ? -29.575 15.943 2.243 1.00 39.69 89 LYS A C 1
ATOM 707 O O . LYS A 1 89 ? -29.834 15.814 1.048 1.00 39.69 89 LYS A O 1
ATOM 712 N N . VAL A 1 90 ? -30.497 15.823 3.197 1.00 29.08 90 VAL A N 1
ATOM 713 C CA . VAL A 1 90 ? -31.935 15.752 2.909 1.00 29.08 90 VAL A CA 1
ATOM 714 C C . VAL A 1 90 ? -32.333 17.032 2.171 1.00 29.08 90 VAL A C 1
ATOM 716 O O . VAL A 1 90 ? -32.316 18.126 2.737 1.00 29.08 90 VAL A O 1
ATOM 719 N N . ALA A 1 91 ? -32.656 16.912 0.883 1.00 26.14 91 ALA A N 1
ATOM 720 C CA . ALA A 1 91 ? -33.096 18.050 0.089 1.00 26.14 91 ALA A CA 1
ATOM 721 C C . ALA A 1 91 ? -34.441 18.568 0.637 1.00 26.14 91 ALA A C 1
ATOM 723 O O . ALA A 1 91 ? -35.371 17.772 0.788 1.00 26.14 91 ALA A O 1
ATOM 724 N N . PRO A 1 92 ? -34.594 19.876 0.920 1.00 27.67 92 PRO A N 1
ATOM 725 C CA . PRO A 1 92 ? -35.846 20.403 1.442 1.00 27.67 92 PRO A CA 1
ATOM 726 C C . PRO A 1 92 ? -36.940 20.279 0.379 1.00 27.67 92 PRO A C 1
ATOM 728 O O . PRO A 1 92 ? -36.892 20.926 -0.672 1.00 27.67 92 PRO A O 1
ATOM 731 N N . THR A 1 93 ? -37.939 19.444 0.660 1.00 26.86 93 THR A N 1
ATOM 732 C CA . THR A 1 93 ? -39.084 19.215 -0.220 1.00 26.86 93 THR A CA 1
ATOM 733 C C . THR A 1 93 ? -39.812 20.536 -0.453 1.00 26.86 93 THR A C 1
ATOM 735 O O . THR A 1 93 ? -40.426 21.091 0.459 1.00 26.86 93 THR A O 1
ATOM 738 N N . LYS A 1 94 ? -39.754 21.065 -1.682 1.00 28.48 94 LYS A N 1
ATOM 739 C CA . LYS A 1 94 ? -40.505 22.268 -2.065 1.00 28.48 94 LYS A CA 1
ATOM 740 C C . LYS A 1 94 ? -42.003 21.971 -2.017 1.00 28.48 94 LYS A C 1
ATOM 742 O O . LYS A 1 94 ? -42.570 21.475 -2.988 1.00 28.48 94 LYS A O 1
ATOM 747 N N . VAL A 1 95 ? -42.647 22.312 -0.904 1.00 27.56 95 VAL A N 1
ATOM 748 C CA . VAL A 1 95 ? -44.109 22.330 -0.802 1.00 27.56 95 VAL A CA 1
ATOM 749 C C . VAL A 1 95 ? -44.628 23.461 -1.689 1.00 27.56 95 VAL A C 1
ATOM 751 O O . VAL A 1 95 ? -44.505 24.639 -1.358 1.00 27.56 95 VAL A O 1
ATOM 754 N N . ALA A 1 96 ? -45.183 23.105 -2.846 1.00 25.30 96 ALA A N 1
ATOM 755 C CA . ALA A 1 96 ? -45.896 24.050 -3.693 1.00 25.30 96 ALA A CA 1
ATOM 756 C C . ALA A 1 96 ? -47.252 24.398 -3.042 1.00 25.30 96 ALA A C 1
ATOM 758 O O . ALA A 1 96 ? -47.979 23.481 -2.652 1.00 25.30 96 ALA A O 1
ATOM 759 N N . PRO A 1 97 ? -47.630 25.685 -2.928 1.00 26.42 97 PRO A N 1
ATOM 760 C CA . PRO A 1 97 ? -48.926 26.064 -2.379 1.00 26.42 97 PRO A CA 1
ATOM 761 C C . PRO A 1 97 ? -50.032 25.780 -3.403 1.00 26.42 97 PRO A C 1
ATOM 763 O O . PRO A 1 97 ? -50.142 26.461 -4.423 1.00 26.42 97 PRO A O 1
ATOM 766 N N . THR A 1 98 ? -50.866 24.778 -3.134 1.00 28.08 98 THR A N 1
ATOM 767 C CA . THR A 1 98 ? -52.052 24.478 -3.943 1.00 28.08 98 THR A CA 1
ATOM 768 C C . THR A 1 98 ? -53.200 25.417 -3.581 1.00 28.08 98 THR A C 1
ATOM 770 O O . THR A 1 98 ? -53.613 25.534 -2.427 1.00 28.08 98 THR A O 1
ATOM 773 N N . SER A 1 99 ? -53.725 26.116 -4.586 1.00 27.14 99 SER A N 1
ATOM 774 C CA . SER A 1 99 ? -54.882 26.994 -4.450 1.00 27.14 99 SER A CA 1
ATOM 775 C C . SER A 1 99 ? -56.205 26.221 -4.570 1.00 27.14 99 SER A C 1
ATOM 777 O O . SER A 1 99 ? -56.316 25.224 -5.276 1.00 27.14 99 SER A O 1
ATOM 779 N N . SER A 1 100 ? -57.213 26.731 -3.858 1.00 26.27 100 SER A N 1
ATOM 780 C CA . SER A 1 100 ? -58.646 26.377 -3.870 1.00 26.27 100 SER A CA 1
ATOM 781 C C . SER A 1 100 ? -59.198 25.787 -5.189 1.00 26.27 100 SER A C 1
ATOM 783 O O . SER A 1 100 ? -58.927 26.345 -6.251 1.00 26.27 100 SER A O 1
ATOM 785 N N . ARG A 1 101 ? -60.119 24.808 -5.179 1.00 24.84 101 ARG A N 1
ATOM 786 C CA . ARG A 1 101 ? -61.550 24.994 -4.819 1.00 24.84 101 ARG A CA 1
ATOM 787 C C . ARG A 1 101 ? -62.330 23.657 -4.768 1.00 24.84 101 ARG A C 1
ATOM 789 O O . ARG A 1 101 ? -61.907 22.698 -5.394 1.00 24.84 101 ARG A O 1
ATOM 796 N N . SER A 1 102 ? -63.467 23.679 -4.054 1.00 25.83 102 SER A N 1
ATOM 797 C CA . SER A 1 102 ? -64.707 22.857 -4.174 1.00 25.83 102 SER A CA 1
ATOM 798 C C . SER A 1 102 ? -64.699 21.620 -5.103 1.00 25.83 102 SER A C 1
ATOM 800 O O . SER A 1 102 ? -64.399 21.737 -6.283 1.00 25.83 102 SER A O 1
ATOM 802 N N . ASP A 1 103 ? -65.184 20.449 -4.674 1.00 26.02 103 ASP A N 1
ATOM 803 C CA . ASP A 1 103 ? -66.621 20.285 -4.397 1.00 26.02 103 ASP A CA 1
ATOM 804 C C . ASP A 1 103 ? -67.013 19.134 -3.447 1.00 26.02 103 ASP A C 1
ATOM 806 O O . ASP A 1 103 ? -66.241 18.228 -3.143 1.00 26.02 103 ASP A O 1
ATOM 810 N N . SER A 1 104 ? -68.259 19.196 -2.971 1.00 25.70 104 SER A N 1
ATOM 811 C CA . SER A 1 104 ? -68.825 18.322 -1.931 1.00 25.70 104 SER A CA 1
ATOM 812 C C . SER A 1 104 ? -69.607 17.110 -2.462 1.00 25.70 104 SER A C 1
ATOM 814 O O . SER A 1 104 ? -70.338 17.241 -3.446 1.00 25.70 104 SER A O 1
ATOM 816 N N . LYS A 1 105 ? -69.551 15.975 -1.733 1.00 26.38 105 LYS A N 1
ATOM 817 C CA . LYS A 1 105 ? -70.711 15.128 -1.337 1.00 26.38 105 LYS A CA 1
ATOM 818 C C . LYS A 1 105 ? -70.298 13.827 -0.624 1.00 26.38 105 LYS A C 1
ATOM 820 O O . LYS A 1 105 ? -69.540 13.071 -1.203 1.00 26.38 105 LYS A O 1
ATOM 825 N N . ASN A 1 106 ? -70.951 13.562 0.521 1.00 25.08 106 ASN A N 1
ATOM 826 C CA . ASN A 1 106 ? -71.497 12.269 1.001 1.00 25.08 106 ASN A CA 1
ATOM 827 C C . ASN A 1 106 ? -70.575 11.017 1.081 1.00 25.08 106 ASN A C 1
ATOM 829 O O . ASN A 1 106 ? -69.800 10.752 0.182 1.00 25.08 106 ASN A O 1
ATOM 833 N N . LEU A 1 107 ? -70.695 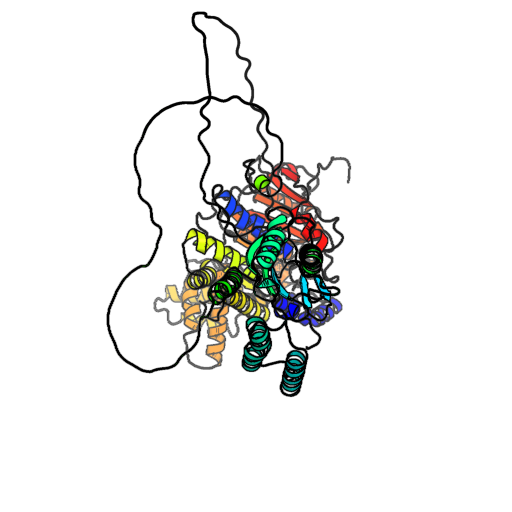10.091 2.043 1.00 23.28 107 LEU A N 1
ATOM 834 C CA . LEU A 1 107 ? -71.561 9.921 3.226 1.00 23.28 107 LEU A CA 1
ATOM 835 C C . LEU A 1 107 ? -71.003 8.732 4.048 1.00 23.28 107 LEU A C 1
ATOM 837 O O . LEU A 1 107 ? -70.511 7.791 3.436 1.00 23.28 107 LEU A O 1
ATOM 841 N N . ARG A 1 108 ? -71.259 8.712 5.369 1.00 22.67 108 ARG A N 1
ATOM 842 C CA . ARG A 1 108 ? -71.010 7.607 6.336 1.00 22.67 108 ARG A CA 1
ATOM 843 C C . ARG A 1 108 ? -69.522 7.354 6.659 1.00 22.67 108 ARG A C 1
ATOM 845 O O . ARG A 1 108 ? -68.710 7.322 5.748 1.00 22.67 108 ARG A O 1
ATOM 852 N N . GLN A 1 109 ? -69.053 7.313 7.907 1.00 23.98 109 GLN A N 1
ATOM 853 C CA . GLN A 1 109 ? -69.587 6.880 9.216 1.00 23.98 109 GLN A CA 1
ATOM 854 C C . GLN A 1 109 ? -69.270 5.408 9.560 1.00 23.98 109 GLN A C 1
ATOM 856 O O . GLN A 1 109 ? -69.628 4.506 8.809 1.00 23.98 109 GLN A O 1
ATOM 861 N N . ASP A 1 110 ? -68.686 5.288 10.756 1.00 22.64 110 ASP A N 1
ATOM 862 C CA . ASP A 1 110 ? -68.412 4.147 11.637 1.00 22.64 110 ASP A CA 1
ATOM 863 C C . ASP A 1 110 ? -67.228 3.200 11.342 1.00 22.64 110 ASP A C 1
ATOM 865 O O . ASP A 1 110 ? -67.137 2.533 10.315 1.00 22.64 110 ASP A O 1
ATOM 869 N N . ASP A 1 111 ? -66.376 3.182 12.374 1.00 23.31 111 ASP A N 1
ATOM 870 C CA . ASP A 1 111 ? -65.669 2.072 13.012 1.00 23.31 111 ASP A CA 1
ATOM 871 C C . ASP A 1 111 ? -64.508 1.350 12.313 1.00 23.31 111 ASP A C 1
ATOM 873 O O . ASP A 1 111 ? -64.514 1.014 11.133 1.00 23.31 111 ASP A O 1
ATOM 877 N N . GLY A 1 112 ? -63.460 1.143 13.118 1.00 23.33 112 GLY A N 1
ATOM 878 C CA . GLY A 1 112 ? -62.244 0.430 12.746 1.00 23.33 112 GLY A CA 1
ATOM 879 C C . GLY A 1 112 ? -62.372 -1.103 12.831 1.00 23.33 112 GLY A C 1
ATOM 880 O O . GLY A 1 112 ? -63.450 -1.649 12.629 1.00 23.33 112 GLY A O 1
ATOM 881 N N . VAL A 1 113 ? -61.306 -1.837 13.155 1.00 21.97 113 VAL A N 1
ATOM 882 C CA . VAL A 1 113 ? -60.059 -1.383 13.790 1.00 21.97 113 VAL A CA 1
ATOM 883 C C . VAL A 1 113 ? -58.873 -2.321 13.366 1.00 21.97 113 VAL A C 1
ATOM 885 O O . VAL A 1 113 ? -58.895 -2.800 12.237 1.00 21.97 113 VAL A O 1
ATOM 888 N N . THR A 1 114 ? -57.737 -2.416 14.084 1.00 22.27 114 THR A N 1
ATOM 889 C CA . THR A 1 114 ? -56.425 -2.918 13.553 1.00 22.27 114 THR A CA 1
ATOM 890 C C . THR A 1 114 ? -56.000 -4.369 13.916 1.00 22.27 114 THR A C 1
ATOM 892 O O . THR A 1 114 ? -55.745 -4.631 15.089 1.00 22.27 114 THR A O 1
ATOM 895 N N . VAL A 1 115 ? -55.734 -5.287 12.966 1.00 21.47 115 VAL A N 1
ATOM 896 C CA . VAL A 1 115 ? -55.069 -6.592 13.252 1.00 21.47 115 VAL A CA 1
ATOM 897 C C . VAL A 1 115 ? -53.682 -6.401 13.884 1.00 21.47 115 VAL A C 1
ATOM 899 O O . VAL A 1 115 ? -52.747 -5.922 13.240 1.00 21.47 115 VAL A O 1
ATOM 902 N N . THR A 1 116 ? -53.487 -6.940 15.088 1.00 23.41 116 THR A N 1
ATOM 903 C CA . THR A 1 116 ? -52.177 -7.407 15.564 1.00 23.41 116 THR A CA 1
ATOM 904 C C . THR A 1 116 ? -51.936 -8.847 15.106 1.00 23.41 116 THR A C 1
ATOM 906 O O . THR A 1 116 ? -52.472 -9.795 15.675 1.00 23.41 116 THR A O 1
ATOM 909 N N . THR A 1 117 ? -51.088 -9.051 14.092 1.00 21.48 117 THR A N 1
ATOM 910 C CA . THR A 1 117 ? -50.577 -10.397 13.792 1.00 21.48 117 THR A CA 1
ATOM 911 C C . THR A 1 117 ? -49.457 -10.729 14.760 1.00 21.48 117 THR A C 1
ATOM 913 O O . THR A 1 117 ? -48.413 -10.077 14.769 1.00 21.48 117 THR A O 1
ATOM 916 N N . SER A 1 118 ? -49.690 -11.778 15.541 1.00 21.48 118 SER A N 1
ATOM 917 C CA . SER A 1 118 ? -48.725 -12.467 16.390 1.00 21.48 118 SER A CA 1
ATOM 918 C C . SER A 1 118 ? -47.334 -12.582 15.763 1.00 21.48 118 SER A C 1
ATOM 920 O O . SER A 1 118 ? -47.146 -13.267 14.755 1.00 21.48 118 SER A O 1
ATOM 922 N N . SER A 1 119 ? -46.344 -12.003 16.432 1.00 32.03 119 SER A N 1
ATOM 923 C CA . SER A 1 119 ? -44.956 -12.417 16.295 1.00 32.03 119 SER A CA 1
ATOM 924 C C . SER A 1 119 ? -44.777 -13.815 16.886 1.00 32.03 119 SER A C 1
ATOM 926 O O . SER A 1 119 ? -45.071 -14.030 18.061 1.00 32.03 119 SER A O 1
ATOM 928 N N . ASN A 1 120 ? -44.211 -14.749 16.118 1.00 26.86 120 ASN A N 1
ATOM 929 C CA . ASN A 1 120 ? -43.058 -15.489 16.625 1.00 26.86 120 ASN A CA 1
ATOM 930 C C . ASN A 1 120 ? -42.257 -16.203 15.531 1.00 26.86 120 ASN A C 1
ATOM 932 O O . ASN A 1 120 ? -42.805 -16.579 14.502 1.00 26.86 120 ASN A O 1
ATOM 936 N N . GLN A 1 121 ? -40.992 -16.458 15.875 1.00 23.09 121 GLN A N 1
ATOM 937 C CA . GLN A 1 121 ? -40.009 -17.301 15.189 1.00 23.09 121 GLN A CA 1
ATOM 938 C C . GLN A 1 121 ? -39.536 -16.838 13.798 1.00 23.09 121 GLN A C 1
ATOM 940 O O . GLN A 1 121 ? -40.327 -16.544 12.913 1.00 23.09 121 GLN A O 1
ATOM 945 N N . SER A 1 122 ? -38.243 -16.851 13.470 1.00 31.27 122 SER A N 1
ATOM 946 C CA . SER A 1 122 ? -36.990 -16.728 14.249 1.00 31.27 122 SER A CA 1
ATOM 947 C C . SER A 1 122 ? -35.865 -16.890 13.230 1.00 31.27 122 SER A C 1
ATOM 949 O O . SER A 1 122 ? -35.775 -17.958 12.627 1.00 31.27 122 SER A O 1
ATOM 951 N N . ASN A 1 123 ? -35.002 -15.892 13.042 1.00 24.27 123 ASN A N 1
ATOM 952 C CA . ASN A 1 123 ? -33.729 -16.125 12.356 1.00 24.27 123 ASN A CA 1
ATOM 953 C C . ASN A 1 123 ? -32.677 -15.094 12.791 1.00 24.27 123 ASN A C 1
ATOM 955 O O . ASN A 1 123 ? -32.366 -14.138 12.088 1.00 24.27 123 ASN A O 1
ATOM 959 N N . THR A 1 124 ? -32.179 -15.270 14.012 1.00 29.09 124 THR A N 1
ATOM 960 C CA . THR A 1 124 ? -31.060 -14.511 14.577 1.00 29.09 124 THR A CA 1
ATOM 961 C C . THR A 1 124 ? -29.756 -15.244 14.274 1.00 29.09 124 THR A C 1
ATOM 963 O O . THR A 1 124 ? -29.401 -16.192 14.974 1.00 29.09 124 THR A O 1
ATOM 966 N N . SER A 1 125 ? -29.031 -14.820 13.238 1.00 29.25 125 SER A N 1
ATOM 967 C CA . SER A 1 125 ? -27.641 -15.240 13.027 1.00 29.25 125 SER A CA 1
ATOM 968 C C . SER A 1 125 ? -26.733 -14.449 13.972 1.00 29.25 125 SER A C 1
ATOM 970 O O . SER A 1 125 ? -26.258 -13.366 13.634 1.00 29.25 125 SER A O 1
ATOM 972 N N . GLU A 1 126 ? -26.558 -14.956 15.189 1.00 40.19 126 GLU A N 1
ATOM 973 C CA . GLU A 1 126 ? -25.707 -14.332 16.200 1.00 40.19 126 GLU A CA 1
ATOM 974 C C . GLU A 1 126 ? -24.226 -14.646 15.948 1.00 40.19 126 GLU A C 1
ATOM 976 O O . GLU A 1 126 ? -23.819 -15.807 15.987 1.00 40.19 126 GLU A O 1
ATOM 981 N N . TRP A 1 127 ? -23.406 -13.614 15.742 1.00 43.88 127 TRP A N 1
ATOM 982 C CA . TRP A 1 127 ? -21.948 -13.744 15.729 1.00 43.88 127 TRP A CA 1
ATOM 983 C C . TRP A 1 127 ? -21.374 -13.369 17.098 1.00 43.88 127 TRP A C 1
ATOM 985 O O . TRP A 1 127 ? -21.718 -12.326 17.651 1.00 43.88 127 TRP A O 1
ATOM 995 N N . TRP A 1 128 ? -20.501 -14.220 17.636 1.00 53.81 128 TRP A N 1
ATOM 996 C CA . TRP A 1 128 ? -19.804 -13.988 18.903 1.00 53.81 128 TRP A CA 1
ATOM 997 C C . TRP A 1 128 ? -18.501 -13.216 18.691 1.00 53.81 128 TRP A C 1
ATOM 999 O O . TRP A 1 128 ? -17.771 -13.469 17.730 1.00 53.81 128 TRP A O 1
ATOM 1009 N N . ASN A 1 129 ? -18.167 -12.322 19.621 1.00 66.06 129 ASN A N 1
ATOM 1010 C CA . ASN A 1 129 ? -16.921 -11.564 19.577 1.00 66.06 129 ASN A CA 1
ATOM 1011 C C . ASN A 1 129 ? -15.750 -12.391 20.135 1.00 66.06 129 ASN A C 1
ATOM 1013 O O . ASN A 1 129 ? -15.679 -12.686 21.329 1.00 66.06 129 ASN A O 1
ATOM 1017 N N . TYR A 1 130 ? -14.805 -12.758 19.271 1.00 81.69 130 TYR A N 1
ATOM 1018 C CA . TYR A 1 130 ? -13.601 -13.509 19.646 1.00 81.69 130 TYR A CA 1
ATOM 1019 C C . TYR A 1 130 ? -12.437 -12.595 20.050 1.00 81.69 130 TYR A C 1
ATOM 1021 O O . TYR A 1 130 ? -12.438 -11.401 19.749 1.00 81.69 130 TYR A O 1
ATOM 1029 N N . PHE A 1 131 ? -11.420 -13.181 20.690 1.00 69.38 131 PHE A N 1
ATOM 1030 C CA . PHE A 1 131 ? -10.113 -12.556 20.917 1.00 69.38 131 PHE A CA 1
ATOM 1031 C C . PHE A 1 131 ? -9.621 -11.837 19.655 1.00 69.38 131 PHE A C 1
ATOM 1033 O O . PHE A 1 131 ? -9.448 -12.474 18.612 1.00 69.38 131 PHE A O 1
ATOM 1040 N N . ASN A 1 132 ? -9.363 -10.536 19.762 1.00 60.69 132 ASN A N 1
ATOM 1041 C CA . ASN A 1 132 ? -8.753 -9.759 18.692 1.00 60.69 132 ASN A CA 1
ATOM 1042 C C . ASN A 1 132 ? -7.330 -9.363 19.133 1.00 60.69 132 ASN A C 1
ATOM 1044 O O . ASN A 1 132 ? -7.209 -8.542 20.039 1.00 60.69 132 ASN A O 1
ATOM 1048 N N . PRO A 1 133 ? -6.261 -9.911 18.522 1.00 49.50 133 PRO A N 1
ATOM 1049 C CA . PRO A 1 133 ? -4.881 -9.635 18.930 1.00 49.50 133 PRO A CA 1
ATOM 1050 C C . PRO A 1 133 ? -4.419 -8.194 18.650 1.00 49.50 133 PRO A C 1
ATOM 1052 O O . PRO A 1 133 ? -3.295 -7.856 19.006 1.00 49.50 133 PRO A O 1
ATOM 1055 N N . PHE A 1 134 ? -5.250 -7.371 17.999 1.00 38.12 134 PHE A N 1
ATOM 1056 C CA . PHE A 1 134 ? -4.951 -5.981 17.644 1.00 38.12 134 PHE A CA 1
ATOM 1057 C C . PHE A 1 134 ? -5.581 -4.939 18.591 1.00 38.12 134 PHE A C 1
ATOM 1059 O O . PHE A 1 134 ? -5.377 -3.748 18.389 1.00 38.12 134 PHE A O 1
ATOM 1066 N N . GLU A 1 135 ? -6.344 -5.355 19.608 1.00 50.03 135 GLU A N 1
ATOM 1067 C CA . GLU A 1 135 ? -6.840 -4.462 20.672 1.00 50.03 135 GLU A CA 1
ATOM 1068 C C . GLU A 1 135 ? -6.031 -4.683 21.964 1.00 50.03 135 GLU A C 1
ATOM 1070 O O . GLU A 1 135 ? -5.406 -5.731 22.141 1.00 50.03 135 GLU A O 1
ATOM 1075 N N . GLU A 1 136 ? -6.053 -3.717 22.888 1.00 49.31 136 GLU A N 1
ATOM 1076 C CA . GLU A 1 136 ? -5.303 -3.805 24.146 1.00 49.31 136 GLU A CA 1
ATOM 1077 C C . GLU A 1 136 ? -5.755 -4.997 25.014 1.00 49.31 136 GLU A C 1
ATOM 1079 O O . GLU A 1 136 ? -6.948 -5.218 25.245 1.00 49.31 136 GLU A O 1
ATOM 1084 N N . VAL A 1 137 ? -4.779 -5.766 25.511 1.00 67.00 137 VAL A N 1
ATOM 1085 C CA . VAL A 1 137 ? -5.001 -6.910 26.404 1.00 67.00 137 VAL A CA 1
ATOM 1086 C C . VAL A 1 137 ? -4.530 -6.549 27.810 1.00 67.00 137 VAL A C 1
ATOM 1088 O O . VAL A 1 137 ? -3.332 -6.456 28.080 1.00 67.00 137 VAL A O 1
ATOM 1091 N N . GLU A 1 138 ? -5.467 -6.396 28.742 1.00 62.84 138 GLU A N 1
ATOM 1092 C CA . GLU A 1 138 ? -5.140 -6.192 30.151 1.00 62.84 138 GLU A CA 1
ATOM 1093 C C . GLU A 1 138 ? -4.606 -7.505 30.754 1.00 62.84 138 GLU A C 1
ATOM 1095 O O . GLU A 1 138 ? -5.293 -8.532 30.802 1.00 62.84 138 GLU A O 1
ATOM 1100 N N . HIS A 1 139 ? -3.364 -7.473 31.242 1.00 65.62 139 HIS A N 1
ATOM 1101 C CA . HIS A 1 139 ? -2.699 -8.611 31.878 1.00 65.62 139 HIS A CA 1
ATOM 1102 C C . HIS A 1 139 ? -2.816 -8.554 33.408 1.00 65.62 139 HIS A C 1
ATOM 1104 O O . HIS A 1 139 ? -1.989 -7.946 34.096 1.00 65.62 139 HIS A O 1
ATOM 1110 N N . ILE A 1 140 ? -3.801 -9.258 33.967 1.00 63.19 140 ILE A N 1
ATOM 1111 C CA . ILE A 1 140 ? -4.005 -9.326 35.419 1.00 63.19 140 ILE A CA 1
ATOM 1112 C C . ILE A 1 140 ? -3.101 -10.426 36.008 1.00 63.19 140 ILE A C 1
ATOM 1114 O O . ILE A 1 140 ? -3.240 -11.614 35.705 1.00 63.19 140 ILE A O 1
ATOM 1118 N N . LYS A 1 141 ? -2.146 -10.039 36.866 1.00 44.62 141 LYS A N 1
ATOM 1119 C CA . LYS A 1 141 ? -1.179 -10.963 37.492 1.00 44.62 141 LYS A CA 1
ATOM 1120 C C . LYS A 1 141 ? -1.778 -11.702 38.700 1.00 44.62 141 LYS A C 1
ATOM 1122 O O . LYS A 1 141 ? -1.831 -11.148 39.798 1.00 44.62 141 LYS A O 1
ATOM 1127 N N . GLY A 1 142 ? -2.174 -12.961 38.497 1.00 52.78 142 GLY A N 1
ATOM 1128 C CA . GLY A 1 142 ? -2.511 -13.943 39.541 1.00 52.78 142 GLY A CA 1
ATOM 1129 C C . GLY A 1 142 ? -1.433 -15.027 39.720 1.00 52.78 142 GLY A C 1
ATOM 1130 O O . GLY A 1 142 ? -0.285 -14.844 39.312 1.00 52.78 142 GLY A O 1
ATOM 1131 N N . ASN A 1 143 ? -1.795 -16.182 40.297 1.00 47.19 143 ASN A N 1
ATOM 1132 C CA . ASN A 1 143 ? -1.006 -17.416 40.133 1.00 47.19 143 ASN A CA 1
ATOM 1133 C C . ASN A 1 143 ? -1.255 -18.048 38.751 1.00 47.19 143 ASN A C 1
ATOM 1135 O O . ASN A 1 143 ? -0.439 -18.843 38.279 1.00 47.19 143 ASN A O 1
ATOM 1139 N N . LEU A 1 144 ? -2.383 -17.713 38.118 1.00 51.41 144 LEU A N 1
ATOM 1140 C CA . LEU A 1 144 ? -2.663 -17.955 36.709 1.00 51.41 144 LEU A CA 1
ATOM 1141 C C . LEU A 1 144 ? -2.540 -16.639 35.911 1.00 51.41 144 LEU A C 1
ATOM 1143 O O . LEU A 1 144 ? -2.828 -15.563 36.444 1.00 51.41 144 LEU A O 1
ATOM 1147 N N . PRO A 1 145 ? -2.087 -16.692 34.644 1.00 46.41 145 PRO A N 1
ATOM 1148 C CA . PRO A 1 145 ? -2.103 -15.534 33.762 1.00 46.41 145 PRO A CA 1
ATOM 1149 C C . PRO A 1 145 ? -3.527 -15.301 33.251 1.00 46.41 145 PRO A C 1
ATOM 1151 O O . PRO A 1 145 ? -4.066 -16.131 32.520 1.00 46.41 145 PRO A O 1
ATOM 1154 N N . HIS A 1 146 ? -4.108 -14.161 33.610 1.00 69.44 146 HIS A N 1
ATOM 1155 C CA . HIS A 1 146 ? -5.423 -13.735 33.144 1.00 69.44 146 HIS A CA 1
ATOM 1156 C C . HIS A 1 146 ? -5.257 -12.670 32.061 1.00 69.44 146 HIS A C 1
ATOM 1158 O O . HIS A 1 146 ? -4.542 -11.685 32.257 1.00 69.44 146 HIS A O 1
ATOM 1164 N N . TRP A 1 147 ? -5.870 -12.902 30.903 1.00 70.81 147 TRP A N 1
ATOM 1165 C CA . TRP A 1 147 ? -5.877 -11.977 29.768 1.00 70.81 147 TRP A CA 1
ATOM 1166 C C . TRP A 1 147 ? -7.292 -11.427 29.635 1.00 70.81 147 TRP A C 1
ATOM 1168 O O . TRP A 1 147 ? -8.230 -12.215 29.505 1.00 70.81 147 TRP A O 1
ATOM 1178 N N . ARG A 1 148 ? -7.449 -10.104 29.668 1.00 73.12 148 ARG A N 1
ATOM 1179 C CA . ARG A 1 148 ? -8.741 -9.432 29.527 1.00 73.12 148 ARG A CA 1
ATOM 1180 C C . ARG A 1 148 ? -8.758 -8.530 28.298 1.00 73.12 148 ARG A C 1
ATOM 1182 O O . ARG A 1 148 ? -7.799 -7.831 28.009 1.00 73.12 148 ARG A O 1
ATOM 1189 N N . GLN A 1 149 ? -9.894 -8.552 27.622 1.00 71.94 149 GLN A N 1
ATOM 1190 C CA . GLN A 1 149 ? -10.252 -7.742 26.472 1.00 71.94 149 GLN A CA 1
ATOM 1191 C C . GLN A 1 149 ? -11.770 -7.498 26.513 1.00 71.94 149 GLN A C 1
ATOM 1193 O O . GLN A 1 149 ? -12.535 -8.401 26.876 1.00 71.94 149 GLN A O 1
ATOM 1198 N N . GLU A 1 150 ? -12.220 -6.282 26.217 1.00 77.25 150 GLU A N 1
ATOM 1199 C CA . GLU A 1 150 ? -13.626 -5.906 26.418 1.00 77.25 150 GLU A CA 1
ATOM 1200 C C . GLU A 1 150 ? -14.548 -6.480 25.334 1.00 77.25 150 GLU A C 1
ATOM 1202 O O . GLU A 1 150 ? -14.140 -6.697 24.190 1.00 77.25 150 GLU A O 1
ATOM 1207 N N . HIS A 1 151 ? -15.790 -6.784 25.727 1.00 78.69 151 HIS A N 1
ATOM 1208 C CA . HIS A 1 151 ? -16.830 -7.369 24.866 1.00 78.69 151 HIS A CA 1
ATOM 1209 C C . HIS A 1 151 ? -16.378 -8.603 24.069 1.00 78.69 151 HIS A C 1
ATOM 1211 O O . HIS A 1 151 ? -16.739 -8.762 22.907 1.00 78.69 151 HIS A O 1
ATOM 1217 N N . LYS A 1 152 ? -15.547 -9.468 24.668 1.00 87.75 152 LYS A N 1
ATOM 1218 C CA . LYS A 1 152 ? -15.145 -10.757 24.084 1.00 87.75 152 LYS A CA 1
ATOM 1219 C C . LYS A 1 152 ? -15.753 -11.927 24.847 1.00 87.75 152 LYS A C 1
ATOM 1221 O O . LYS A 1 152 ? -16.023 -11.834 26.043 1.00 87.75 152 LYS A O 1
ATOM 1226 N N . LEU A 1 153 ? -15.907 -13.054 24.161 1.00 90.75 153 LEU A N 1
ATOM 1227 C CA . LEU A 1 153 ? -16.361 -14.314 24.735 1.00 90.75 153 LEU A CA 1
ATOM 1228 C C . LEU A 1 153 ? -15.223 -15.026 25.490 1.00 90.75 153 LEU A C 1
ATOM 1230 O O . LEU A 1 153 ? -14.138 -15.250 24.945 1.00 90.75 153 LEU A O 1
ATOM 1234 N N . TYR A 1 154 ? -15.487 -15.439 26.729 1.00 92.31 154 TYR A N 1
ATOM 1235 C CA . TYR A 1 154 ? -14.560 -16.183 27.585 1.00 92.31 154 TYR A CA 1
ATOM 1236 C C . TYR A 1 154 ? -15.097 -17.578 27.882 1.00 92.31 154 TYR A C 1
ATOM 1238 O O . TYR A 1 154 ? -16.252 -17.731 28.270 1.00 92.31 154 TYR A O 1
ATOM 1246 N N . PHE A 1 155 ? -14.232 -18.586 27.802 1.00 92.81 155 PHE A N 1
ATOM 1247 C CA . PHE A 1 155 ? -14.449 -19.868 28.461 1.00 92.81 155 PHE A CA 1
ATOM 1248 C C . PHE A 1 155 ? -13.892 -19.797 29.884 1.00 92.81 155 PHE A C 1
ATOM 1250 O O . PHE A 1 155 ? -12.693 -19.595 30.068 1.00 92.81 155 PHE A O 1
ATOM 1257 N N . VAL A 1 156 ? -14.739 -19.989 30.893 1.00 92.00 156 VAL A N 1
ATOM 1258 C CA . VAL A 1 156 ? -14.355 -19.958 32.309 1.00 92.00 156 VAL A CA 1
ATOM 1259 C C . VAL A 1 156 ? -14.608 -21.305 32.970 1.00 92.00 156 VAL A C 1
ATOM 1261 O O . VAL A 1 156 ? -15.626 -21.956 32.748 1.00 92.00 156 VAL A O 1
ATOM 1264 N N . THR A 1 157 ? -13.683 -21.700 33.839 1.00 90.00 157 THR A N 1
ATOM 1265 C CA . THR A 1 157 ? -13.803 -22.828 34.760 1.00 90.00 157 THR A CA 1
ATOM 1266 C C . THR A 1 157 ? -13.612 -22.356 36.199 1.00 90.00 157 THR A C 1
ATOM 1268 O O . THR A 1 157 ? -12.585 -21.771 36.547 1.00 90.00 157 THR A O 1
ATOM 1271 N N . PHE A 1 158 ? -14.567 -22.651 37.078 1.00 91.50 158 PHE A N 1
ATOM 1272 C CA . PHE A 1 158 ? -14.412 -22.443 38.521 1.00 91.50 158 PHE A CA 1
ATOM 1273 C C . PHE A 1 158 ? -14.906 -23.657 39.307 1.00 91.50 158 PHE A C 1
ATOM 1275 O O . PHE A 1 158 ? -15.815 -24.362 38.880 1.00 91.50 158 PHE A O 1
ATOM 1282 N N . ARG A 1 159 ? -14.253 -23.950 40.435 1.00 90.50 159 ARG A N 1
ATOM 1283 C CA . ARG A 1 159 ? -14.391 -25.230 41.145 1.00 90.50 159 ARG A CA 1
ATOM 1284 C C . ARG A 1 159 ? -14.418 -25.065 42.655 1.00 90.50 159 ARG A C 1
ATOM 1286 O O . ARG A 1 159 ? -13.893 -24.077 43.179 1.00 90.50 159 ARG A O 1
ATOM 1293 N N . THR A 1 160 ? -15.031 -26.016 43.350 1.00 90.50 160 THR A N 1
ATOM 1294 C CA . THR A 1 160 ? -15.094 -26.010 44.815 1.00 90.50 160 THR A CA 1
ATOM 1295 C C . THR A 1 160 ? -13.692 -26.158 45.411 1.00 90.50 160 THR A C 1
ATOM 1297 O O . THR A 1 160 ? -12.790 -26.726 44.789 1.00 90.50 160 THR A O 1
ATOM 1300 N N . ALA A 1 161 ? -13.472 -25.621 46.610 1.00 87.44 161 ALA A N 1
ATOM 1301 C CA . ALA A 1 161 ? -12.157 -25.594 47.252 1.00 87.44 161 ALA A CA 1
ATOM 1302 C C . ALA A 1 161 ? -11.603 -27.000 47.581 1.00 87.44 161 ALA A C 1
ATOM 1304 O O . ALA A 1 161 ? -10.396 -27.167 47.721 1.00 87.44 161 ALA A O 1
ATOM 1305 N N . ASP A 1 162 ? -12.480 -28.001 47.671 1.00 87.12 162 ASP A N 1
ATOM 1306 C CA . ASP A 1 162 ? -12.211 -29.414 47.966 1.00 87.12 162 ASP A CA 1
ATOM 1307 C C . ASP A 1 162 ? -12.165 -30.326 46.721 1.00 87.12 162 ASP A C 1
ATOM 1309 O O . ASP A 1 162 ? -11.830 -31.504 46.836 1.00 87.12 162 ASP A O 1
ATOM 1313 N N . SER A 1 163 ? -12.456 -29.794 45.527 1.00 86.44 163 SER A N 1
ATOM 1314 C CA . SER A 1 163 ? -12.528 -30.545 44.255 1.00 86.44 163 SER A CA 1
ATOM 1315 C C . SER A 1 163 ? -11.225 -31.241 43.827 1.00 86.44 163 SER A C 1
ATOM 1317 O O . SER A 1 163 ? -11.238 -32.088 42.936 1.00 86.44 163 SER A O 1
ATOM 1319 N N . MET A 1 164 ? -10.091 -30.894 44.443 1.00 83.00 164 MET A N 1
ATOM 1320 C CA . MET A 1 164 ? -8.767 -31.439 44.141 1.00 83.00 164 MET A CA 1
ATOM 1321 C C . MET A 1 164 ? -8.071 -31.867 45.439 1.00 83.00 164 MET A C 1
ATOM 1323 O O . MET A 1 164 ? -7.652 -31.001 46.208 1.00 83.00 164 MET A O 1
ATOM 1327 N N . PRO A 1 165 ? -7.879 -33.176 45.691 1.00 83.50 165 PRO A N 1
ATOM 1328 C CA . PRO A 1 165 ? -7.145 -33.644 46.861 1.00 83.50 165 PRO A CA 1
ATOM 1329 C C . PRO A 1 165 ? -5.718 -33.087 46.871 1.00 83.50 165 PRO A C 1
ATOM 1331 O O . PRO A 1 165 ? -4.990 -33.214 45.882 1.00 83.50 165 PRO A O 1
ATOM 1334 N N . GLN A 1 166 ? -5.300 -32.496 47.992 1.00 78.12 166 GLN A N 1
ATOM 1335 C CA . GLN A 1 166 ? -4.042 -31.743 48.067 1.00 78.12 166 GLN A CA 1
ATOM 1336 C C . GLN A 1 166 ? -2.807 -32.605 47.754 1.00 78.12 166 GLN A C 1
ATOM 1338 O O . GLN A 1 166 ? -1.854 -32.125 47.146 1.00 78.12 166 GLN A O 1
ATOM 1343 N N . GLU A 1 167 ? -2.851 -33.900 48.080 1.00 83.88 167 GLU A N 1
ATOM 1344 C CA . GLU A 1 167 ? -1.828 -34.885 47.706 1.00 83.88 167 GLU A CA 1
ATOM 1345 C C . GLU A 1 167 ? -1.701 -35.049 46.182 1.00 83.88 167 GLU A C 1
ATOM 1347 O O . GLU A 1 167 ? -0.593 -35.071 45.650 1.00 83.88 167 GLU A O 1
ATOM 1352 N N . LYS A 1 168 ? -2.829 -35.099 45.457 1.00 83.19 168 LYS A N 1
ATOM 1353 C CA . LYS A 1 168 ? -2.856 -35.191 43.987 1.00 83.19 168 LYS A CA 1
ATOM 1354 C C . LYS A 1 168 ? -2.374 -33.904 43.329 1.00 83.19 168 LYS A C 1
ATOM 1356 O O . LYS A 1 168 ? -1.680 -33.979 42.315 1.00 83.19 168 LYS A O 1
ATOM 1361 N N . LEU A 1 169 ? -2.725 -32.746 43.894 1.00 79.19 169 LEU A N 1
ATOM 1362 C CA . LEU A 1 169 ? -2.242 -31.451 43.416 1.00 79.19 169 LEU A CA 1
ATOM 1363 C C . LEU A 1 169 ? -0.724 -31.333 43.606 1.00 79.19 169 LEU A C 1
ATOM 1365 O O . LEU A 1 169 ? -0.026 -30.988 42.656 1.00 79.19 169 LEU A O 1
ATOM 1369 N N . LYS A 1 170 ? -0.214 -31.696 44.789 1.00 83.31 170 LYS A N 1
ATOM 1370 C CA . LYS A 1 170 ? 1.221 -31.702 45.095 1.00 83.31 170 LYS A CA 1
ATOM 1371 C C . LYS A 1 170 ? 1.993 -32.667 44.190 1.00 83.31 170 LYS A C 1
ATOM 1373 O O . LYS A 1 170 ? 2.960 -32.250 43.565 1.00 83.31 170 LYS A O 1
ATOM 1378 N N . ALA A 1 171 ? 1.530 -33.908 44.034 1.00 86.56 171 ALA A N 1
ATOM 1379 C CA . ALA A 1 171 ? 2.170 -34.882 43.146 1.00 86.56 171 ALA A CA 1
ATOM 1380 C C . ALA A 1 171 ? 2.182 -34.423 41.672 1.00 86.56 171 ALA A C 1
ATOM 1382 O O . ALA A 1 171 ? 3.160 -34.640 40.960 1.00 86.56 171 ALA A O 1
ATOM 1383 N N . TRP A 1 172 ? 1.119 -33.753 41.208 1.00 88.12 172 TRP A N 1
ATOM 1384 C CA . TRP A 1 172 ? 1.076 -33.154 39.868 1.00 88.12 172 TRP A CA 1
ATOM 1385 C C . TRP A 1 172 ? 2.036 -31.962 39.726 1.00 88.12 172 TRP A C 1
ATOM 1387 O O . TRP A 1 172 ? 2.699 -31.848 38.698 1.00 88.12 172 TRP A O 1
ATOM 1397 N N . GLN A 1 173 ? 2.154 -31.103 40.747 1.00 82.69 173 GLN A N 1
ATOM 1398 C CA . GLN A 1 173 ? 3.132 -30.007 40.776 1.00 82.69 173 GLN A CA 1
ATOM 1399 C C . GLN A 1 173 ? 4.565 -30.553 40.731 1.00 82.69 173 GLN A C 1
ATOM 1401 O O . GLN A 1 173 ? 5.347 -30.137 39.882 1.00 82.69 173 GLN A O 1
ATOM 1406 N N . GLU A 1 174 ? 4.889 -31.539 41.571 1.00 89.62 174 GLU A N 1
ATOM 1407 C CA . GLU A 1 174 ? 6.205 -32.187 41.613 1.00 89.62 174 GLU A CA 1
ATOM 1408 C C . GLU A 1 174 ? 6.565 -32.855 40.276 1.00 89.62 174 GLU A C 1
ATOM 1410 O O . GLU A 1 174 ? 7.685 -32.683 39.792 1.00 89.62 174 GLU A O 1
ATOM 1415 N N . GLU A 1 175 ? 5.621 -33.553 39.631 1.00 90.56 175 GLU A N 1
ATOM 1416 C CA . GLU A 1 175 ? 5.817 -34.139 38.297 1.00 90.56 175 GLU A CA 1
ATOM 1417 C C . GLU A 1 175 ? 6.033 -33.062 37.221 1.00 90.56 175 GLU A C 1
ATOM 1419 O O . GLU A 1 175 ? 6.960 -33.170 36.418 1.00 90.56 175 GLU A O 1
ATOM 1424 N N . ARG A 1 176 ? 5.207 -32.008 37.212 1.00 90.00 176 ARG A N 1
ATOM 1425 C CA . ARG A 1 176 ? 5.298 -30.890 36.260 1.00 90.00 176 ARG A CA 1
ATOM 1426 C C . ARG A 1 176 ? 6.620 -30.141 36.401 1.00 90.00 176 ARG A C 1
ATOM 1428 O O . ARG A 1 176 ? 7.263 -29.832 35.401 1.00 90.00 176 ARG A O 1
ATOM 1435 N N . ASP A 1 177 ? 7.041 -29.874 37.630 1.00 87.50 177 ASP A N 1
ATOM 1436 C CA . ASP A 1 177 ? 8.243 -29.096 37.929 1.00 87.50 177 ASP A CA 1
ATOM 1437 C C . ASP A 1 177 ? 9.511 -29.957 37.802 1.00 87.50 177 ASP A C 1
ATOM 1439 O O . ASP A 1 177 ? 10.593 -29.447 37.513 1.00 87.50 177 ASP A O 1
ATOM 1443 N N . ALA A 1 178 ? 9.402 -31.284 37.935 1.00 91.00 178 ALA A N 1
ATOM 1444 C CA . ALA A 1 178 ? 10.425 -32.213 37.461 1.00 91.00 178 ALA A CA 1
ATOM 1445 C C . ALA A 1 178 ? 10.515 -32.222 35.929 1.00 91.00 178 ALA A C 1
ATOM 1447 O O . ALA A 1 178 ? 11.617 -32.101 35.399 1.00 91.00 178 ALA A O 1
ATOM 1448 N N . TRP A 1 179 ? 9.393 -32.307 35.211 1.00 92.38 179 TRP A N 1
ATOM 1449 C CA . TRP A 1 179 ? 9.383 -32.308 33.745 1.00 92.38 179 TRP A CA 1
ATOM 1450 C C . TRP A 1 179 ? 9.962 -31.010 33.171 1.00 92.38 179 TRP A C 1
ATOM 1452 O O . TRP A 1 179 ? 10.832 -31.079 32.307 1.00 92.38 179 TRP A O 1
ATOM 1462 N N . LYS A 1 180 ? 9.585 -29.841 33.711 1.00 85.69 180 LYS A N 1
ATOM 1463 C CA . LYS A 1 180 ? 10.150 -28.537 33.316 1.00 85.69 180 LYS A CA 1
ATOM 1464 C C . LYS A 1 180 ? 11.657 -28.424 33.578 1.00 85.69 180 LYS A C 1
ATOM 1466 O O . LYS A 1 180 ? 12.357 -27.793 32.800 1.00 85.69 180 LYS A O 1
ATOM 1471 N N . ARG A 1 181 ? 12.188 -29.064 34.628 1.00 89.00 181 ARG A N 1
ATOM 1472 C CA . ARG A 1 181 ? 13.645 -29.118 34.868 1.00 89.00 181 ARG A CA 1
ATOM 1473 C C . ARG A 1 181 ? 14.401 -29.992 33.863 1.00 89.00 181 ARG A C 1
ATOM 1475 O O . ARG A 1 181 ? 15.571 -29.727 33.620 1.00 89.00 181 ARG A O 1
ATOM 1482 N N . HIS A 1 182 ? 13.757 -31.014 33.298 1.00 89.00 182 HIS A N 1
ATOM 1483 C CA . HIS A 1 182 ? 14.349 -31.868 32.257 1.00 89.00 182 HIS A CA 1
ATOM 1484 C C . HIS A 1 182 ? 14.100 -31.340 30.834 1.00 89.00 182 HIS A C 1
ATOM 1486 O O . HIS A 1 182 ? 14.790 -31.749 29.906 1.00 89.00 182 HIS A O 1
ATOM 1492 N N . ASN A 1 183 ? 13.140 -30.428 30.667 1.00 86.00 183 ASN A N 1
ATOM 1493 C CA . ASN A 1 183 ? 12.782 -29.786 29.406 1.00 86.00 183 ASN A CA 1
ATOM 1494 C C . ASN A 1 183 ? 12.806 -28.256 29.607 1.00 86.00 183 ASN A C 1
ATOM 1496 O O . ASN A 1 183 ? 11.741 -27.649 29.750 1.00 86.00 183 ASN A O 1
ATOM 1500 N N . PRO A 1 184 ? 13.999 -27.635 29.704 1.00 84.62 184 PRO A N 1
ATOM 1501 C CA . PRO A 1 184 ? 14.116 -26.183 29.774 1.00 84.62 184 PRO A CA 1
ATOM 1502 C C . PRO A 1 184 ? 13.619 -25.534 28.475 1.00 84.62 184 PRO A C 1
ATOM 1504 O O . PRO A 1 184 ? 13.643 -26.146 27.407 1.00 84.62 184 PRO A O 1
ATOM 1507 N N . GLU A 1 185 ? 13.160 -24.290 28.570 1.00 71.38 185 GLU A N 1
ATOM 1508 C CA . GLU A 1 185 ? 12.679 -23.528 27.415 1.00 71.38 185 GLU A CA 1
ATOM 1509 C C . GLU A 1 185 ? 13.847 -23.049 26.521 1.00 71.38 185 GLU A C 1
ATOM 1511 O O . GLU A 1 185 ? 14.948 -22.828 27.034 1.00 71.38 185 GLU A O 1
ATOM 1516 N N . PRO A 1 186 ? 13.636 -22.882 25.197 1.00 73.31 186 PRO A N 1
ATOM 1517 C CA . PRO A 1 186 ? 12.375 -23.051 24.468 1.00 73.31 186 PRO A CA 1
ATOM 1518 C C . PRO A 1 186 ? 12.026 -24.522 24.165 1.00 73.31 186 PRO A C 1
ATOM 1520 O O . PRO A 1 186 ? 12.832 -25.280 23.635 1.00 73.31 186 PRO A O 1
ATOM 1523 N N . LEU A 1 187 ? 10.777 -24.908 24.448 1.00 77.38 187 LEU A N 1
ATOM 1524 C CA . LEU A 1 187 ? 10.256 -26.253 24.168 1.00 77.38 187 LEU A CA 1
ATOM 1525 C C . LEU A 1 187 ? 10.040 -26.492 22.661 1.00 77.38 187 LEU A C 1
ATOM 1527 O O . LEU A 1 187 ? 9.432 -25.655 21.982 1.00 77.38 187 LEU A O 1
ATOM 1531 N N . SER A 1 188 ? 10.421 -27.676 22.170 1.00 80.81 188 SER A N 1
ATOM 1532 C CA . SER A 1 188 ? 10.093 -28.154 20.818 1.00 80.81 188 SER A CA 1
ATOM 1533 C C . SER A 1 188 ? 8.572 -28.310 20.613 1.00 80.81 188 SER A C 1
ATOM 1535 O O . SER A 1 188 ? 7.821 -28.401 21.591 1.00 80.81 188 SER A O 1
ATOM 1537 N N . PRO A 1 189 ? 8.071 -28.382 19.363 1.00 69.19 189 PRO A N 1
ATOM 1538 C CA . PRO A 1 189 ? 6.658 -28.660 19.088 1.00 69.19 189 PRO A CA 1
ATOM 1539 C C . PRO A 1 189 ? 6.154 -29.958 19.743 1.00 69.19 189 PRO A C 1
ATOM 1541 O O . PRO A 1 189 ? 5.042 -30.001 20.273 1.00 69.19 189 PRO A O 1
ATOM 1544 N N . GLU A 1 190 ? 6.988 -30.997 19.769 1.00 79.88 190 GLU A N 1
ATOM 1545 C CA . GLU A 1 190 ? 6.713 -32.296 20.389 1.00 79.88 190 GLU A CA 1
ATOM 1546 C C . GLU A 1 190 ? 6.643 -32.165 21.912 1.00 79.88 190 GLU A C 1
ATOM 1548 O O . GLU A 1 190 ? 5.691 -32.652 22.518 1.00 79.88 190 GLU A O 1
ATOM 1553 N N . GLN A 1 191 ? 7.589 -31.446 22.525 1.00 84.69 191 GLN A N 1
ATOM 1554 C CA . GLN A 1 191 ? 7.595 -31.174 23.966 1.00 84.69 191 GLN A CA 1
ATOM 1555 C C . GLN A 1 191 ? 6.405 -30.299 24.387 1.00 84.69 191 GLN A C 1
ATOM 1557 O O . GLN A 1 191 ? 5.784 -30.563 25.415 1.00 84.69 191 GLN A O 1
ATOM 1562 N N . LYS A 1 192 ? 6.020 -29.296 23.583 1.00 72.44 192 LYS A N 1
ATOM 1563 C CA . LYS A 1 192 ? 4.790 -28.509 23.794 1.00 72.44 192 LYS A CA 1
ATOM 1564 C C . LYS A 1 192 ? 3.558 -29.417 23.732 1.00 72.44 192 LYS A C 1
ATOM 1566 O O . LYS A 1 192 ? 2.714 -29.365 24.626 1.00 72.44 192 LYS A O 1
ATOM 1571 N N . LYS A 1 193 ? 3.467 -30.290 22.723 1.00 74.75 193 LYS A N 1
ATOM 1572 C CA . LYS A 1 193 ? 2.371 -31.263 22.583 1.00 74.75 193 LYS A CA 1
ATOM 1573 C C . LYS A 1 193 ? 2.326 -32.253 23.752 1.00 74.75 193 LYS A C 1
ATOM 1575 O O . LYS A 1 193 ? 1.236 -32.515 24.263 1.00 74.75 193 LYS A O 1
ATOM 1580 N N . GLU A 1 194 ? 3.468 -32.764 24.216 1.00 86.38 194 GLU A N 1
ATOM 1581 C CA . GLU A 1 194 ? 3.545 -33.601 25.421 1.00 86.38 194 GLU A CA 1
ATOM 1582 C C . GLU A 1 194 ? 3.051 -32.818 26.643 1.00 86.38 194 GLU A C 1
ATOM 1584 O O . GLU A 1 194 ? 2.140 -33.273 27.326 1.00 86.38 194 GLU A O 1
ATOM 1589 N N . TYR A 1 195 ? 3.561 -31.606 26.879 1.00 82.12 195 TYR A N 1
ATOM 1590 C CA . TYR A 1 195 ? 3.180 -30.785 28.027 1.00 82.12 195 TYR A CA 1
ATOM 1591 C C . TYR A 1 195 ? 1.663 -30.544 28.103 1.00 82.12 195 TYR A C 1
ATOM 1593 O O . TYR A 1 195 ? 1.042 -30.811 29.136 1.00 82.12 195 TYR A O 1
ATOM 1601 N N . TYR A 1 196 ? 1.049 -30.095 27.002 1.00 71.00 196 TYR A N 1
ATOM 1602 C CA . TYR A 1 196 ? -0.387 -29.801 26.952 1.00 71.00 196 TYR A CA 1
ATOM 1603 C C . TYR A 1 196 ? -1.276 -31.056 26.978 1.00 71.00 196 TYR A C 1
ATOM 1605 O O . TYR A 1 196 ? -2.380 -30.998 27.518 1.00 71.00 196 TYR A O 1
ATOM 1613 N N . SER A 1 197 ? -0.809 -32.199 26.463 1.00 73.94 197 SER A N 1
ATOM 1614 C CA . SER A 1 197 ? -1.544 -33.472 26.575 1.00 73.94 197 SER A CA 1
ATOM 1615 C C . SER A 1 197 ? -1.360 -34.168 27.928 1.00 73.94 197 SER A C 1
ATOM 1617 O O . SER A 1 197 ? -2.228 -34.933 28.337 1.00 73.94 197 SER A O 1
ATOM 1619 N N . ARG A 1 198 ? -0.269 -33.887 28.651 1.00 80.69 198 ARG A N 1
ATOM 1620 C CA . ARG A 1 198 ? 0.076 -34.538 29.922 1.00 80.69 198 ARG A CA 1
ATOM 1621 C C . ARG A 1 198 ? -0.425 -33.782 31.147 1.00 80.69 198 ARG A C 1
ATOM 1623 O O . ARG A 1 198 ? -1.031 -34.396 32.022 1.00 80.69 198 ARG A O 1
ATOM 1630 N N . PHE A 1 199 ? -0.177 -32.474 31.249 1.00 83.94 199 PHE A N 1
ATOM 1631 C CA . PHE A 1 199 ? -0.421 -31.744 32.501 1.00 83.94 199 PHE A CA 1
ATOM 1632 C C . PHE A 1 199 ? -1.848 -31.183 32.623 1.00 83.94 199 PHE A C 1
ATOM 1634 O O . PHE A 1 199 ? -2.499 -31.538 33.610 1.00 83.94 199 PHE A O 1
ATOM 1641 N N . PRO A 1 200 ? -2.390 -30.398 31.667 1.00 75.19 200 PRO A N 1
ATOM 1642 C CA . PRO A 1 200 ? -3.787 -29.949 31.700 1.00 75.19 200 PRO A CA 1
ATOM 1643 C C . PRO A 1 200 ? -4.797 -31.102 31.715 1.00 75.19 200 PRO A C 1
ATOM 1645 O O . PRO A 1 200 ? -5.677 -31.133 32.573 1.00 75.19 200 PRO A O 1
ATOM 1648 N N . ALA A 1 201 ? -4.634 -32.100 30.837 1.00 71.12 201 ALA A N 1
ATOM 1649 C CA . ALA A 1 201 ? -5.558 -33.235 30.757 1.00 71.12 201 ALA A CA 1
ATOM 1650 C C . ALA A 1 201 ? -5.620 -34.043 32.067 1.00 71.12 201 ALA A C 1
ATOM 1652 O O . ALA A 1 201 ? -6.686 -34.514 32.456 1.00 71.12 201 ALA A O 1
ATOM 1653 N N . LYS A 1 202 ? -4.498 -34.154 32.791 1.00 80.19 202 LYS A N 1
ATOM 1654 C CA . LYS A 1 202 ? -4.433 -34.825 34.098 1.00 80.19 202 LYS A CA 1
ATOM 1655 C C . LYS A 1 202 ? -5.115 -34.026 35.213 1.00 80.19 202 LYS A C 1
ATOM 1657 O O . LYS A 1 202 ? -5.701 -34.636 36.101 1.00 80.19 202 LYS A O 1
ATOM 1662 N N . VAL A 1 203 ? -5.097 -32.689 35.153 1.00 77.25 203 VAL A N 1
ATOM 1663 C CA . VAL A 1 203 ? -5.918 -31.846 36.044 1.00 77.25 203 VAL A CA 1
ATOM 1664 C C . VAL A 1 203 ? -7.397 -32.054 35.745 1.00 77.25 203 VAL A C 1
ATOM 1666 O O . VAL A 1 203 ? -8.163 -32.278 36.678 1.00 77.25 203 VAL A O 1
ATOM 1669 N N . GLN A 1 204 ? -7.796 -32.056 34.470 1.00 74.81 204 GLN A N 1
ATOM 1670 C CA . GLN A 1 204 ? -9.200 -32.259 34.115 1.00 74.81 204 GLN A CA 1
ATOM 1671 C C . GLN A 1 204 ? -9.698 -33.653 34.515 1.00 74.81 204 GLN A C 1
ATOM 1673 O O . GLN A 1 204 ? -10.741 -33.771 35.144 1.00 74.81 204 GLN A O 1
ATOM 1678 N N . ALA A 1 205 ? -8.903 -34.702 34.288 1.00 79.69 205 ALA A N 1
ATOM 1679 C CA . ALA A 1 205 ? -9.225 -36.055 34.739 1.00 79.69 205 ALA A CA 1
ATOM 1680 C C . ALA A 1 205 ? -9.395 -36.173 36.270 1.00 79.69 205 ALA A C 1
ATOM 1682 O O . ALA A 1 205 ? -10.096 -37.069 36.736 1.00 79.69 205 ALA A O 1
ATOM 1683 N N . TYR A 1 206 ? -8.773 -35.295 37.068 1.00 82.06 206 TYR A N 1
ATOM 1684 C CA . TYR A 1 206 ? -9.015 -35.231 38.513 1.00 82.06 206 TYR A CA 1
ATOM 1685 C C . TYR A 1 206 ? -10.310 -34.484 38.869 1.00 82.06 206 TYR A C 1
ATOM 1687 O O . TYR A 1 206 ? -10.960 -34.868 39.838 1.00 82.06 206 TYR A O 1
ATOM 1695 N N . LEU A 1 207 ? -10.716 -33.475 38.093 1.00 79.81 207 LEU A N 1
ATOM 1696 C CA . LEU A 1 207 ? -12.003 -32.793 38.276 1.00 79.81 207 LEU A CA 1
ATOM 1697 C C . LEU A 1 207 ? -13.173 -33.710 37.893 1.00 79.81 207 LEU A C 1
ATOM 1699 O O . LEU A 1 207 ? -14.079 -33.916 38.702 1.00 79.81 207 LEU A O 1
ATOM 1703 N N . ASP A 1 208 ? -13.088 -34.344 36.721 1.00 79.81 208 ASP A N 1
ATOM 1704 C CA . ASP A 1 208 ? -14.034 -35.346 36.208 1.00 79.81 208 ASP A CA 1
ATOM 1705 C C . ASP A 1 208 ? -14.217 -36.546 37.150 1.00 79.81 208 ASP A C 1
ATOM 1707 O O . ASP A 1 208 ? -15.276 -37.170 37.160 1.00 79.81 208 ASP A O 1
ATOM 1711 N N . ALA A 1 209 ? -13.197 -36.880 37.948 1.00 82.19 209 ALA A N 1
ATOM 1712 C CA . ALA A 1 209 ? -13.245 -37.989 38.900 1.00 82.19 209 ALA A CA 1
ATOM 1713 C C . ALA A 1 209 ? -14.148 -37.731 40.122 1.00 82.19 209 ALA A C 1
ATOM 1715 O O . ALA A 1 209 ? -14.320 -38.642 40.933 1.00 82.19 209 ALA A O 1
ATOM 1716 N N . GLY A 1 210 ? -14.713 -36.526 40.277 1.00 81.56 210 GLY A N 1
ATOM 1717 C CA . GLY A 1 210 ? -15.684 -36.234 41.334 1.00 81.56 210 GLY A CA 1
ATOM 1718 C C . GLY A 1 210 ? -15.094 -36.282 42.746 1.00 81.56 210 GLY A C 1
ATOM 1719 O O . GLY A 1 210 ? -15.713 -36.823 43.660 1.00 81.56 210 GLY A O 1
ATOM 1720 N N . TYR A 1 211 ? -13.885 -35.749 42.942 1.00 83.56 211 TYR A N 1
ATOM 1721 C CA . TYR A 1 211 ? -13.326 -35.566 44.286 1.00 83.56 211 TYR A CA 1
ATOM 1722 C C . TYR A 1 211 ? -13.979 -34.388 45.033 1.00 83.56 211 TYR A C 1
ATOM 1724 O O . TYR A 1 211 ? -14.575 -33.497 44.422 1.00 83.56 211 TYR A O 1
ATOM 1732 N N . GLY A 1 212 ? -13.832 -34.379 46.360 1.00 85.06 212 GLY A N 1
ATOM 1733 C CA . GLY A 1 212 ? -14.527 -33.452 47.258 1.00 85.06 212 GLY A CA 1
ATOM 1734 C C . GLY A 1 212 ? -15.932 -33.941 47.623 1.00 85.06 212 GLY A C 1
ATOM 1735 O O . GLY A 1 212 ? -16.335 -35.045 47.263 1.00 85.06 212 GLY A O 1
ATOM 1736 N N . GLU A 1 213 ? -16.697 -33.114 48.331 1.00 86.38 213 GLU A N 1
ATOM 1737 C CA . GLU A 1 213 ? -18.075 -33.419 48.748 1.00 86.38 213 GLU A CA 1
ATOM 1738 C C . GLU A 1 213 ? -19.081 -33.437 47.583 1.00 86.38 213 GLU A C 1
ATOM 1740 O O . GLU A 1 213 ? -20.226 -33.850 47.766 1.00 86.38 213 GLU A O 1
ATOM 1745 N N . CYS A 1 214 ? -18.675 -32.974 46.394 1.00 90.06 214 CYS A N 1
ATOM 1746 C CA . CYS A 1 214 ? -19.489 -32.937 45.176 1.00 90.06 214 CYS A CA 1
ATOM 1747 C C . CYS A 1 214 ? -20.888 -32.318 45.363 1.00 90.06 214 CYS A C 1
ATOM 1749 O O . CYS A 1 214 ? -21.880 -32.783 44.800 1.00 90.06 214 CYS A O 1
ATOM 1751 N N . LEU A 1 215 ? -20.984 -31.248 46.159 1.00 89.69 215 LEU A N 1
ATOM 1752 C CA . LEU A 1 215 ? -22.268 -30.632 46.506 1.00 89.69 215 LEU A CA 1
ATOM 1753 C C . LEU A 1 215 ? -23.039 -30.088 45.290 1.00 89.69 215 LEU A C 1
ATOM 1755 O O . LEU A 1 215 ? -24.266 -30.074 45.329 1.00 89.69 215 LEU A O 1
ATOM 1759 N N . LEU A 1 216 ? -22.362 -29.728 44.193 1.00 90.94 216 LEU A N 1
ATOM 1760 C CA . LEU A 1 216 ? -23.012 -29.298 42.947 1.00 90.94 216 LEU A CA 1
ATOM 1761 C C . LEU A 1 216 ? -23.676 -30.458 42.176 1.00 90.94 216 LEU A C 1
ATOM 1763 O O . LEU A 1 216 ? -24.423 -30.212 41.236 1.00 90.94 216 LEU A O 1
ATOM 1767 N N . ALA A 1 217 ? -23.447 -31.719 42.566 1.00 89.12 217 ALA A N 1
ATOM 1768 C CA . ALA A 1 217 ? -24.189 -32.865 42.037 1.00 89.12 217 ALA A CA 1
ATOM 1769 C C . ALA A 1 217 ? -25.605 -32.990 42.629 1.00 89.12 217 ALA A C 1
ATOM 1771 O O . ALA A 1 217 ? -26.442 -33.692 42.060 1.00 89.12 217 ALA A O 1
ATOM 1772 N N . LYS A 1 218 ? -25.891 -32.337 43.767 1.00 90.38 218 LYS A N 1
ATOM 1773 C CA . LYS A 1 218 ? -27.224 -32.373 44.379 1.00 90.38 218 LYS A CA 1
ATOM 1774 C C . LYS A 1 218 ? -28.204 -31.534 43.546 1.00 90.38 218 LYS A C 1
ATOM 1776 O O . LYS A 1 218 ? -27.884 -30.373 43.287 1.00 90.38 218 LYS A O 1
ATOM 1781 N N . PRO A 1 219 ? -29.379 -32.054 43.137 1.00 90.44 219 PRO A N 1
ATOM 1782 C CA . PRO A 1 219 ? -30.280 -31.355 42.215 1.00 90.44 219 PRO A CA 1
ATOM 1783 C C . PRO A 1 219 ? -30.672 -29.940 42.658 1.00 90.44 219 PRO A C 1
ATOM 1785 O O . PRO A 1 219 ? -30.736 -29.033 41.833 1.00 90.44 219 PRO A O 1
ATOM 1788 N N . GLU A 1 220 ? -30.896 -29.730 43.954 1.00 91.19 220 GLU A N 1
ATOM 1789 C CA . GLU A 1 220 ? -31.278 -28.440 44.527 1.00 91.19 220 GLU A CA 1
ATOM 1790 C C . GLU A 1 220 ? -30.145 -27.402 44.481 1.00 91.19 220 GLU A C 1
ATOM 1792 O O . GLU A 1 220 ? -30.388 -26.237 44.168 1.00 91.19 220 GLU A O 1
ATOM 1797 N N . ILE A 1 221 ? -28.898 -27.828 44.710 1.00 92.25 221 ILE A N 1
ATOM 1798 C CA . ILE A 1 221 ? -27.714 -26.963 44.612 1.00 92.25 221 ILE A CA 1
ATOM 1799 C C . ILE A 1 221 ? -27.350 -26.719 43.144 1.00 92.25 221 ILE A C 1
ATOM 1801 O O . ILE A 1 221 ? -27.014 -25.596 42.769 1.00 92.25 221 ILE A O 1
ATOM 1805 N N . LYS A 1 222 ? -27.461 -27.749 42.299 1.00 92.56 222 LYS A N 1
ATOM 1806 C CA . LYS A 1 222 ? -27.252 -27.630 40.857 1.00 92.56 222 LYS A CA 1
ATOM 1807 C C . LYS A 1 222 ? -28.192 -26.589 40.258 1.00 92.56 222 LYS A C 1
ATOM 1809 O O . LYS A 1 222 ? -27.721 -25.660 39.610 1.00 92.56 222 LYS A O 1
ATOM 1814 N N . ARG A 1 223 ? -29.495 -26.694 40.543 1.00 92.12 223 ARG A N 1
ATOM 1815 C CA . ARG A 1 223 ? -30.498 -25.749 40.041 1.00 92.12 223 ARG A CA 1
ATOM 1816 C C . ARG A 1 223 ? -30.231 -24.324 40.528 1.00 92.12 223 ARG A C 1
ATOM 1818 O O . ARG A 1 223 ? -30.284 -23.409 39.721 1.00 92.12 223 ARG A O 1
ATOM 1825 N N . MET A 1 224 ? -29.849 -24.135 41.796 1.00 94.50 224 MET A N 1
ATOM 1826 C CA . MET A 1 224 ? -29.434 -22.823 42.321 1.00 94.50 224 MET A CA 1
ATOM 1827 C C . MET A 1 224 ? -28.238 -22.235 41.547 1.00 94.50 224 MET A C 1
ATOM 1829 O O . MET A 1 224 ? -28.231 -21.047 41.234 1.00 94.50 224 MET A O 1
ATOM 1833 N N . MET A 1 225 ? -27.230 -23.049 41.215 1.00 95.19 225 MET A N 1
ATOM 1834 C CA . MET A 1 225 ? -26.080 -22.608 40.416 1.00 95.19 225 MET A CA 1
ATOM 1835 C C . MET A 1 225 ? -26.500 -22.237 38.983 1.00 95.19 225 MET A C 1
ATOM 1837 O O . MET A 1 225 ? -26.064 -21.212 38.466 1.00 95.19 225 MET A O 1
ATOM 1841 N N . GLU A 1 226 ? -27.370 -23.030 38.352 1.00 94.44 226 GLU A N 1
ATOM 1842 C CA . GLU A 1 226 ? -27.910 -22.757 37.012 1.00 94.44 226 GLU A CA 1
ATOM 1843 C C . GLU A 1 226 ? -28.789 -21.489 36.987 1.00 94.44 226 GLU A C 1
ATOM 1845 O O . GLU A 1 226 ? -28.662 -20.673 36.074 1.00 94.44 226 GLU A O 1
ATOM 1850 N N . GLU A 1 227 ? -29.627 -21.282 38.007 1.00 94.50 227 GLU A N 1
ATOM 1851 C CA . GLU A 1 227 ? -30.427 -20.068 38.219 1.00 94.50 227 GLU A CA 1
ATOM 1852 C C . GLU A 1 227 ? -29.525 -18.836 38.415 1.00 94.50 227 GLU A C 1
ATOM 1854 O O . GLU A 1 227 ? -29.744 -17.808 37.775 1.00 94.50 227 GLU A O 1
ATOM 1859 N N . ALA A 1 228 ? -28.470 -18.941 39.233 1.00 94.50 228 ALA A N 1
ATOM 1860 C CA . ALA A 1 228 ? -27.518 -17.855 39.475 1.00 94.50 228 ALA A CA 1
ATOM 1861 C C . ALA A 1 228 ? -26.721 -17.463 38.218 1.00 94.50 228 ALA A C 1
ATOM 1863 O O . ALA A 1 228 ? -26.473 -16.275 38.006 1.00 94.50 228 ALA A O 1
ATOM 1864 N N . ILE A 1 229 ? -26.348 -18.439 37.380 1.00 96.19 229 ILE A N 1
ATOM 1865 C CA . ILE A 1 229 ? -25.686 -18.192 36.089 1.00 96.19 229 ILE A CA 1
ATOM 1866 C C . ILE A 1 229 ? -26.632 -17.464 35.131 1.00 96.19 229 ILE A C 1
ATOM 1868 O O . ILE A 1 229 ? -26.211 -16.511 34.491 1.00 96.19 229 ILE A O 1
ATOM 1872 N N . ARG A 1 230 ? -27.911 -17.857 35.056 1.00 96.25 230 ARG A N 1
ATOM 1873 C CA . ARG A 1 230 ? -28.898 -17.251 34.140 1.00 96.25 230 ARG A CA 1
ATOM 1874 C C . ARG A 1 230 ? -29.444 -15.892 34.595 1.00 96.25 230 ARG A C 1
ATOM 1876 O O . ARG A 1 230 ? -30.044 -15.191 33.790 1.00 96.25 230 ARG A O 1
ATOM 1883 N N . HIS A 1 231 ? -29.276 -15.519 35.864 1.00 93.56 231 HIS A N 1
ATOM 1884 C CA . HIS A 1 231 ? -30.021 -14.414 36.483 1.00 93.56 231 HIS A CA 1
ATOM 1885 C C . HIS A 1 231 ? -29.843 -13.039 35.810 1.00 93.56 231 HIS A C 1
ATOM 1887 O O . HIS A 1 231 ? -30.802 -12.274 35.747 1.00 93.56 231 HIS A O 1
ATOM 1893 N N . PHE A 1 232 ? -28.644 -12.724 35.306 1.00 93.00 232 PHE A N 1
ATOM 1894 C CA . PHE A 1 232 ? -28.354 -11.468 34.595 1.00 93.00 232 PHE A CA 1
ATOM 1895 C C . PHE A 1 232 ? -27.949 -11.688 33.126 1.00 93.00 232 PHE A C 1
ATOM 1897 O O . PHE A 1 232 ? -27.276 -10.834 32.538 1.00 93.00 232 PHE A O 1
ATOM 1904 N N . ASP A 1 233 ? -28.347 -12.819 32.540 1.00 93.56 233 ASP A N 1
ATOM 1905 C CA . ASP A 1 233 ? -28.141 -13.093 31.118 1.00 93.56 233 ASP A CA 1
ATOM 1906 C C . ASP A 1 233 ? -28.905 -12.071 30.255 1.00 93.56 233 ASP A C 1
ATOM 1908 O O . ASP A 1 233 ? -30.027 -11.670 30.579 1.00 93.56 233 ASP A O 1
ATOM 1912 N N . GLY A 1 234 ? -28.252 -11.566 29.212 1.00 88.88 234 GLY A N 1
ATOM 1913 C CA . GLY A 1 234 ? -28.704 -10.427 28.410 1.00 88.88 234 GLY A CA 1
ATOM 1914 C C . GLY A 1 234 ? -28.662 -9.058 29.114 1.00 88.88 234 GLY A C 1
ATOM 1915 O O . GLY A 1 234 ? -29.035 -8.067 28.494 1.00 88.88 234 GLY A O 1
ATOM 1916 N N . GLN A 1 235 ? -28.221 -8.971 30.380 1.00 90.31 235 GLN A N 1
ATOM 1917 C CA . GLN A 1 235 ? -28.174 -7.713 31.151 1.00 90.31 235 GLN A CA 1
ATOM 1918 C C . GLN A 1 235 ? -26.752 -7.312 31.562 1.00 90.31 235 GLN A C 1
ATOM 1920 O O . GLN A 1 235 ? -26.310 -6.206 31.266 1.00 90.31 235 GLN A O 1
ATOM 1925 N N . ARG A 1 236 ? -26.034 -8.197 32.267 1.00 91.00 236 ARG A N 1
ATOM 1926 C CA . ARG A 1 236 ? -24.643 -7.967 32.715 1.00 91.00 236 ARG A CA 1
ATOM 1927 C C . ARG A 1 236 ? -23.626 -8.765 31.903 1.00 91.00 236 ARG A C 1
ATOM 1929 O O . ARG A 1 236 ? -22.438 -8.459 31.912 1.00 91.00 236 ARG A O 1
ATOM 1936 N N . TYR A 1 237 ? -24.097 -9.802 31.226 1.00 95.06 237 TYR A N 1
ATOM 1937 C CA . TYR A 1 237 ? -23.331 -10.687 30.364 1.00 95.06 237 TYR A CA 1
ATOM 1938 C C . TYR A 1 237 ? -24.282 -11.398 29.401 1.00 95.06 237 TYR A C 1
ATOM 1940 O O . TYR A 1 237 ? -25.482 -11.465 29.662 1.00 95.06 237 TYR A O 1
ATOM 1948 N N . LYS A 1 238 ? -23.743 -11.958 28.321 1.00 93.38 238 LYS A N 1
ATOM 1949 C CA . LYS A 1 238 ? -24.434 -12.877 27.420 1.00 93.38 238 LYS A CA 1
ATOM 1950 C C . LYS A 1 238 ? -23.850 -14.283 27.585 1.00 93.38 238 LYS A C 1
ATOM 1952 O O . LYS A 1 238 ? -22.630 -14.447 27.538 1.00 93.38 238 LYS A O 1
ATOM 1957 N N . LEU A 1 239 ? -24.699 -15.283 27.804 1.00 94.62 239 LEU A N 1
ATOM 1958 C CA . LEU A 1 239 ? -24.311 -16.694 27.895 1.00 94.62 239 LEU A CA 1
ATOM 1959 C C . LEU A 1 239 ? -24.405 -17.395 26.536 1.00 94.62 239 LEU A C 1
ATOM 1961 O O . LEU A 1 239 ? -25.360 -17.180 25.794 1.00 94.62 239 LEU A O 1
ATOM 1965 N N . ASP A 1 240 ? -23.456 -18.289 26.252 1.00 93.31 240 ASP A N 1
ATOM 1966 C CA . ASP A 1 240 ? -23.551 -19.248 25.141 1.00 93.31 240 ASP A CA 1
ATOM 1967 C C . ASP A 1 240 ? -23.952 -20.631 25.687 1.00 93.31 240 ASP A C 1
ATOM 1969 O O . ASP A 1 240 ? -25.136 -20.937 25.831 1.00 93.31 240 ASP A O 1
ATOM 1973 N N . GLU A 1 241 ? -22.978 -21.446 26.101 1.00 93.62 241 GLU A N 1
ATOM 1974 C CA . GLU A 1 241 ? -23.213 -22.729 26.767 1.00 93.62 241 GLU A CA 1
ATOM 1975 C C . GLU A 1 241 ? -22.527 -22.812 28.133 1.00 93.62 241 GLU A C 1
ATOM 1977 O O . GLU A 1 241 ? -21.471 -22.225 28.372 1.00 93.62 241 GLU A O 1
ATOM 1982 N N . PHE A 1 242 ? -23.111 -23.586 29.048 1.00 95.88 242 PHE A N 1
ATOM 1983 C CA . PHE A 1 242 ? -22.508 -23.873 30.345 1.00 95.88 242 PHE A CA 1
ATOM 1984 C C . PHE A 1 242 ? -22.948 -25.229 30.897 1.00 95.88 242 PHE A C 1
ATOM 1986 O O . PHE A 1 242 ? -23.994 -25.766 30.534 1.00 95.88 242 PHE A O 1
ATOM 1993 N N . VAL A 1 243 ? -22.150 -25.777 31.813 1.00 94.19 243 VAL A N 1
ATOM 1994 C CA . VAL A 1 243 ? -22.458 -27.009 32.541 1.00 94.19 243 VAL A CA 1
ATOM 1995 C C . VAL A 1 243 ? -22.036 -26.887 34.001 1.00 94.19 243 VAL A C 1
ATOM 1997 O O . VAL A 1 243 ? -20.899 -26.538 34.322 1.00 94.19 243 VAL A O 1
ATOM 2000 N N . VAL A 1 244 ? -22.966 -27.223 34.894 1.00 93.38 244 VAL A N 1
ATOM 2001 C CA . VAL A 1 244 ? -22.692 -27.446 36.315 1.00 93.38 244 VAL A CA 1
ATOM 2002 C C . VAL A 1 244 ? -22.408 -28.938 36.508 1.00 93.38 244 VAL A C 1
ATOM 2004 O O . VAL A 1 244 ? -23.311 -29.782 36.407 1.00 93.38 244 VAL A O 1
ATOM 2007 N N . ALA A 1 245 ? -21.131 -29.258 36.718 1.00 89.62 245 ALA A N 1
ATOM 2008 C CA . ALA A 1 245 ? -20.637 -30.588 37.055 1.00 89.62 245 ALA A CA 1
ATOM 2009 C C . ALA A 1 245 ? -20.643 -30.795 38.583 1.00 89.62 245 ALA A C 1
ATOM 2011 O O . ALA A 1 245 ? -21.034 -29.914 39.341 1.00 89.62 245 ALA A O 1
ATOM 2012 N N . ALA A 1 246 ? -20.208 -31.966 39.055 1.00 88.88 246 ALA A N 1
ATOM 2013 C CA . ALA A 1 246 ? -20.339 -32.368 40.459 1.00 88.88 246 ALA A CA 1
ATOM 2014 C C . ALA A 1 246 ? -19.582 -31.471 41.466 1.00 88.88 246 ALA A C 1
ATOM 2016 O O . ALA A 1 246 ? -20.040 -31.274 42.592 1.00 88.88 246 ALA A O 1
ATOM 2017 N N . ASN A 1 247 ? -18.433 -30.921 41.067 1.00 90.88 247 ASN A N 1
ATOM 2018 C CA . ASN A 1 247 ? -17.529 -30.122 41.909 1.00 90.88 247 ASN A CA 1
ATOM 2019 C C . ASN A 1 247 ? -16.939 -28.889 41.179 1.00 90.88 247 ASN A C 1
ATOM 2021 O O . ASN A 1 247 ? -16.088 -28.183 41.725 1.00 90.88 247 ASN A O 1
ATOM 2025 N N . HIS A 1 248 ? -17.379 -28.618 39.947 1.00 92.50 248 HIS A N 1
ATOM 2026 C CA . HIS A 1 248 ? -16.936 -27.485 39.137 1.00 92.50 248 HIS A CA 1
ATOM 2027 C C . HIS A 1 248 ? -18.005 -27.036 38.135 1.00 92.50 248 HIS A C 1
ATOM 2029 O O . HIS A 1 248 ? -18.989 -27.732 37.890 1.00 92.50 248 HIS A O 1
ATOM 2035 N N . VAL A 1 249 ? -17.799 -25.857 37.558 1.00 93.69 249 VAL A N 1
ATOM 2036 C CA . VAL A 1 249 ? -18.637 -25.244 36.527 1.00 93.69 249 VAL A CA 1
ATOM 2037 C C . VAL A 1 249 ? -17.748 -24.863 35.350 1.00 93.69 249 VAL A C 1
ATOM 2039 O O . VAL A 1 249 ? -16.677 -24.288 35.558 1.00 93.69 249 VAL A O 1
ATOM 2042 N N . HIS A 1 250 ? -18.211 -25.151 34.135 1.00 94.19 250 HIS A N 1
ATOM 2043 C CA . HIS A 1 250 ? -17.676 -24.591 32.893 1.00 94.19 250 HIS A CA 1
ATOM 2044 C C . HIS A 1 250 ? -18.735 -23.680 32.262 1.00 94.19 250 HIS A C 1
ATOM 2046 O O . HIS A 1 250 ? -19.903 -24.062 32.219 1.00 94.19 250 HIS A O 1
ATOM 2052 N N . VAL A 1 251 ? -18.350 -22.499 31.777 1.00 95.88 251 VAL A N 1
ATOM 2053 C CA . VAL A 1 251 ? -19.269 -21.514 31.179 1.00 95.88 251 VAL A CA 1
ATOM 2054 C C . VAL A 1 251 ? -18.586 -20.723 30.066 1.00 95.88 251 VAL A C 1
ATOM 2056 O O . VAL A 1 251 ? -17.452 -20.281 30.228 1.00 95.88 251 VAL A O 1
ATOM 2059 N N . LEU A 1 252 ? -19.288 -20.540 28.950 1.00 95.12 252 LEU A N 1
ATOM 2060 C CA . LEU A 1 252 ? -18.974 -19.578 27.899 1.00 95.12 252 LEU A CA 1
ATOM 2061 C C . LEU A 1 252 ? -19.803 -18.307 28.130 1.00 95.12 252 LEU A C 1
ATOM 2063 O O . LEU A 1 252 ? -21.034 -18.366 28.158 1.00 95.12 252 LEU A O 1
ATOM 2067 N N . VAL A 1 253 ? -19.127 -17.177 28.345 1.00 95.56 253 VAL A N 1
ATOM 2068 C CA . VAL A 1 253 ? -19.753 -15.906 28.742 1.00 95.56 253 VAL A CA 1
ATOM 2069 C C . VAL A 1 253 ? -19.037 -14.689 28.149 1.00 95.56 253 VAL A C 1
ATOM 2071 O O . VAL A 1 253 ? -17.812 -14.598 28.190 1.00 95.56 253 VAL A O 1
ATOM 2074 N N . GLU A 1 254 ? -19.805 -13.746 27.605 1.00 93.62 254 GLU A N 1
ATOM 2075 C CA . GLU A 1 254 ? -19.348 -12.439 27.112 1.00 93.62 254 GLU A CA 1
ATOM 2076 C C . GLU A 1 254 ? -19.846 -11.337 28.069 1.00 93.62 254 GLU A C 1
ATOM 2078 O O . GLU A 1 254 ? -21.059 -11.195 28.236 1.00 93.62 254 GLU A O 1
ATOM 2083 N N . PRO A 1 255 ? -18.969 -10.571 28.746 1.00 92.44 255 PRO A N 1
ATOM 2084 C CA . PRO A 1 255 ? -19.392 -9.455 29.594 1.00 92.44 255 PRO A CA 1
ATOM 2085 C C . PRO A 1 255 ? -20.022 -8.302 28.788 1.00 92.44 255 PRO A C 1
ATOM 2087 O O . PRO A 1 255 ? -19.516 -7.921 27.730 1.00 92.44 255 PRO A O 1
ATOM 2090 N N . LEU A 1 256 ? -21.117 -7.728 29.301 1.00 88.19 256 LEU A N 1
ATOM 2091 C CA . LEU A 1 256 ? -21.871 -6.649 28.645 1.00 88.19 256 LEU A CA 1
ATOM 2092 C C . LEU A 1 256 ? -21.715 -5.311 29.382 1.00 88.19 256 LEU A C 1
ATOM 2094 O O . LEU A 1 256 ? -21.795 -5.259 30.611 1.00 88.19 256 LEU A O 1
ATOM 2098 N N . GLY A 1 257 ? -21.563 -4.218 28.626 1.00 85.50 257 GLY A N 1
ATOM 2099 C CA . GLY A 1 257 ? -21.336 -2.880 29.186 1.00 85.50 257 GLY A CA 1
ATOM 2100 C C . GLY A 1 257 ? -20.079 -2.822 30.063 1.00 85.50 257 GLY A C 1
ATOM 2101 O O . GLY A 1 257 ? -19.119 -3.543 29.819 1.00 85.50 257 GLY A O 1
ATOM 2102 N N . GLU A 1 258 ? -20.110 -2.013 31.122 1.00 82.25 258 GLU A N 1
ATOM 2103 C CA . GLU A 1 258 ? -18.982 -1.812 32.054 1.00 82.25 258 GLU A CA 1
ATOM 2104 C C . GLU A 1 258 ? -18.706 -3.010 32.996 1.00 82.25 258 GLU A C 1
ATOM 2106 O O . GLU A 1 258 ? -17.817 -2.950 33.844 1.00 82.25 258 GLU A O 1
ATOM 2111 N N . ASN A 1 259 ? -19.473 -4.104 32.899 1.00 87.19 259 ASN A N 1
ATOM 2112 C CA . ASN A 1 259 ? -19.365 -5.232 33.827 1.00 87.19 259 ASN A CA 1
ATOM 2113 C C . ASN A 1 259 ? -18.092 -6.045 33.573 1.00 87.19 259 ASN A C 1
ATOM 2115 O O . ASN A 1 259 ? -17.915 -6.620 32.500 1.00 87.19 259 ASN A O 1
ATOM 2119 N N . GLN A 1 260 ? -17.239 -6.194 34.587 1.00 87.62 260 GLN A N 1
ATOM 2120 C CA . GLN A 1 260 ? -16.019 -6.989 34.440 1.00 87.62 260 GLN A CA 1
ATOM 2121 C C . GLN A 1 260 ? -16.279 -8.485 34.654 1.00 87.62 260 GLN A C 1
ATOM 2123 O O . GLN A 1 260 ? -17.052 -8.882 35.530 1.00 87.62 260 GLN A O 1
ATOM 2128 N N . LEU A 1 261 ? -15.552 -9.351 33.936 1.00 90.00 261 LEU A N 1
ATOM 2129 C CA . LEU A 1 261 ? -15.615 -10.803 34.156 1.00 90.00 261 LEU A CA 1
ATOM 2130 C C . LEU A 1 261 ? -15.299 -11.178 35.617 1.00 90.00 261 LEU A C 1
ATOM 2132 O O . LEU A 1 261 ? -15.961 -12.029 36.205 1.00 90.00 261 LEU A O 1
ATOM 2136 N N . SER A 1 262 ? -14.328 -10.499 36.228 1.00 89.06 262 SER A N 1
ATOM 2137 C CA . SER A 1 262 ? -13.957 -10.636 37.642 1.00 89.06 262 SER A CA 1
ATOM 2138 C C . SER A 1 262 ? -15.144 -10.395 38.590 1.00 89.06 262 SER A C 1
ATOM 2140 O O . SER A 1 262 ? -15.365 -11.181 39.514 1.00 89.06 262 SER A O 1
ATOM 2142 N N . GLU A 1 263 ? -15.939 -9.354 38.338 1.00 88.88 263 GLU A N 1
ATOM 2143 C CA . GLU A 1 263 ? -17.131 -8.982 39.108 1.00 88.88 263 GLU A CA 1
ATOM 2144 C C . GLU A 1 263 ? -18.297 -9.944 38.882 1.00 88.88 263 GLU A C 1
ATOM 2146 O O . GLU A 1 263 ? -19.000 -10.292 39.831 1.00 88.88 263 GLU A O 1
ATOM 2151 N N . ILE A 1 264 ? -18.485 -10.411 37.646 1.00 93.81 264 ILE A N 1
ATOM 2152 C CA . ILE A 1 264 ? -19.493 -11.416 37.284 1.00 93.81 264 ILE A CA 1
ATOM 2153 C C . ILE A 1 264 ? -19.200 -12.726 38.024 1.00 93.81 264 ILE A C 1
ATOM 2155 O O . ILE A 1 264 ? -20.049 -13.242 38.756 1.00 93.81 264 ILE A O 1
ATOM 2159 N N . LEU A 1 265 ? -17.959 -13.212 37.931 1.00 93.00 265 LEU A N 1
ATOM 2160 C CA . LEU A 1 265 ? -17.506 -14.404 38.643 1.00 93.00 265 LEU A CA 1
ATOM 2161 C C . LEU A 1 265 ? -17.545 -14.214 40.163 1.00 93.00 265 LEU A C 1
ATOM 2163 O O . LEU A 1 265 ? -17.850 -15.165 40.882 1.00 93.00 265 LEU A O 1
ATOM 2167 N N . HIS A 1 266 ? -17.255 -13.015 40.678 1.00 91.62 266 HIS A N 1
ATOM 2168 C CA . HIS A 1 266 ? -17.419 -12.711 42.100 1.00 91.62 266 HIS A CA 1
ATOM 2169 C C . HIS A 1 266 ? -18.894 -12.766 42.518 1.00 91.62 266 HIS A C 1
ATOM 2171 O O . HIS A 1 266 ? -19.205 -13.386 43.532 1.00 91.62 266 HIS A O 1
ATOM 2177 N N . SER A 1 267 ? -19.801 -12.180 41.733 1.00 93.94 267 SER A N 1
ATOM 2178 C CA . SER A 1 267 ? -21.242 -12.165 41.993 1.00 93.94 267 SER A CA 1
ATOM 2179 C C . SER A 1 267 ? -21.810 -13.585 42.058 1.00 93.94 267 SER A C 1
ATOM 2181 O O . SER A 1 267 ? -22.379 -13.960 43.087 1.00 93.94 267 SER A O 1
ATOM 2183 N N . TRP A 1 268 ? -21.554 -14.413 41.036 1.00 96.62 268 TRP A N 1
ATOM 2184 C CA . TRP A 1 268 ? -21.961 -15.822 41.025 1.00 96.62 268 TRP A CA 1
ATOM 2185 C C . TRP A 1 268 ? -21.371 -16.604 42.204 1.00 96.62 268 TRP A C 1
ATOM 2187 O O . TRP A 1 268 ? -22.110 -17.275 42.929 1.00 96.62 268 TRP A O 1
ATOM 2197 N N . LYS A 1 269 ? -20.050 -16.518 42.429 1.00 94.19 269 LYS A N 1
ATOM 2198 C CA . LYS A 1 269 ? -19.372 -17.288 43.486 1.00 94.19 269 LYS A CA 1
ATOM 2199 C C . LYS A 1 269 ? -19.808 -16.858 44.889 1.00 94.19 269 LYS A C 1
ATOM 2201 O O . LYS A 1 269 ? -20.016 -17.715 45.741 1.00 94.19 269 LYS A O 1
ATOM 2206 N N . SER A 1 270 ? -19.964 -15.558 45.137 1.00 92.75 270 SER A N 1
ATOM 2207 C CA . SER A 1 270 ? -20.348 -15.014 46.446 1.00 92.75 270 SER A CA 1
ATOM 2208 C C . SER A 1 270 ? -21.788 -15.385 46.809 1.00 92.75 270 SER A C 1
ATOM 2210 O O . SER A 1 270 ? -22.029 -15.939 47.882 1.00 92.75 270 SER A O 1
ATOM 2212 N N . PHE A 1 271 ? -22.738 -15.176 45.889 1.00 94.75 271 PHE A N 1
ATOM 2213 C CA . PHE A 1 271 ? -24.141 -15.548 46.092 1.00 94.75 271 PHE A CA 1
ATOM 2214 C C . PHE A 1 271 ? -24.296 -17.051 46.368 1.00 94.75 271 PHE A C 1
ATOM 2216 O O . PHE A 1 271 ? -24.834 -17.446 47.404 1.00 94.75 271 PHE A O 1
ATOM 2223 N N . THR A 1 272 ? -23.751 -17.894 45.484 1.00 95.19 272 THR A N 1
ATOM 2224 C CA . THR A 1 272 ? -23.890 -19.353 45.606 1.00 95.19 272 THR A CA 1
ATOM 2225 C C . THR A 1 272 ? -23.159 -19.918 46.820 1.00 95.19 272 THR A C 1
ATOM 2227 O O . THR A 1 272 ? -23.711 -20.783 47.491 1.00 95.19 272 THR A O 1
ATOM 2230 N N . ALA A 1 273 ? -21.973 -19.415 47.185 1.00 93.19 273 ALA A N 1
ATOM 2231 C CA . ALA A 1 273 ? -21.287 -19.873 48.397 1.00 93.19 273 ALA A CA 1
ATOM 2232 C C . ALA A 1 273 ? -22.110 -19.611 49.666 1.00 93.19 273 ALA A C 1
ATOM 2234 O O . ALA A 1 273 ? -22.170 -20.476 50.539 1.00 93.19 273 ALA A O 1
ATOM 2235 N N . ASN A 1 274 ? -22.758 -18.445 49.764 1.00 93.00 274 ASN A N 1
ATOM 2236 C CA . ASN A 1 274 ? -23.577 -18.087 50.921 1.00 93.00 274 ASN A CA 1
ATOM 2237 C C . ASN A 1 274 ? -24.829 -18.969 51.028 1.00 93.00 274 ASN A C 1
ATOM 2239 O O . ASN A 1 274 ? -25.072 -19.552 52.087 1.00 93.00 274 ASN A O 1
ATOM 2243 N N . GLU A 1 275 ? -25.588 -19.128 49.940 1.00 93.19 275 GLU A N 1
ATOM 2244 C CA . GLU A 1 275 ? -26.797 -19.961 49.956 1.00 93.19 275 GLU A CA 1
ATOM 2245 C C . GLU A 1 275 ? -26.477 -21.460 50.100 1.00 93.19 275 GLU A C 1
ATOM 2247 O O . GLU A 1 275 ? -27.176 -22.152 50.838 1.00 93.19 275 GLU A O 1
ATOM 2252 N N . ILE A 1 276 ? -25.384 -21.967 49.514 1.00 92.50 276 ILE A N 1
ATOM 2253 C CA . ILE A 1 276 ? -24.947 -23.364 49.703 1.00 92.50 276 ILE A CA 1
ATOM 2254 C C . ILE A 1 276 ? -24.501 -23.615 51.146 1.00 92.50 276 ILE A C 1
ATOM 2256 O O . ILE A 1 276 ? -24.934 -24.599 51.752 1.00 92.50 276 ILE A O 1
ATOM 2260 N N . ASN A 1 277 ? -23.672 -22.742 51.728 1.00 92.56 277 ASN A N 1
ATOM 2261 C CA . ASN A 1 277 ? -23.231 -22.883 53.120 1.00 92.56 277 ASN A CA 1
ATOM 2262 C C . ASN A 1 277 ? -24.429 -22.881 54.083 1.00 92.56 277 ASN A C 1
ATOM 2264 O O . ASN A 1 277 ? -24.533 -23.751 54.945 1.00 92.56 277 ASN A O 1
ATOM 2268 N N . LYS A 1 278 ? -25.386 -21.972 53.876 1.00 90.94 278 LYS A N 1
ATOM 2269 C CA . LYS A 1 278 ? -26.643 -21.889 54.632 1.00 90.94 278 LYS A CA 1
ATOM 2270 C C . LYS A 1 278 ? -27.522 -23.135 54.465 1.00 90.94 278 LYS A C 1
ATOM 2272 O O . LYS A 1 278 ? -28.006 -23.660 55.462 1.00 90.94 278 LYS A O 1
ATOM 2277 N N . ALA A 1 279 ? -27.692 -23.639 53.241 1.00 88.06 279 ALA A N 1
ATOM 2278 C CA . ALA A 1 279 ? -28.494 -24.834 52.958 1.00 88.06 279 ALA A CA 1
ATOM 2279 C C . ALA A 1 279 ? -27.865 -26.138 53.486 1.00 88.06 279 ALA A C 1
ATOM 2281 O O . ALA A 1 279 ? -28.581 -27.087 53.795 1.00 88.06 279 ALA A O 1
ATOM 2282 N N . THR A 1 280 ? -26.534 -26.196 53.597 1.00 88.06 280 THR A N 1
ATOM 2283 C CA . THR A 1 280 ? -25.794 -27.392 54.049 1.00 88.06 280 THR A CA 1
ATOM 2284 C C . THR A 1 280 ? -25.286 -27.312 55.490 1.00 88.06 280 THR A C 1
ATOM 2286 O O . THR A 1 280 ? -24.711 -28.280 55.982 1.00 88.06 280 THR A O 1
ATOM 2289 N N . GLY A 1 281 ? -25.475 -26.180 56.176 1.00 86.81 281 GLY A N 1
ATOM 2290 C CA . GLY A 1 281 ? -24.910 -25.928 57.506 1.00 86.81 281 GLY A CA 1
ATOM 2291 C C . GLY A 1 281 ? -23.379 -25.801 57.532 1.00 86.81 281 GLY A C 1
ATOM 2292 O O . GLY A 1 281 ? -22.785 -25.842 58.610 1.00 86.81 281 GLY A O 1
ATOM 2293 N N . ARG A 1 282 ? -22.725 -25.662 56.369 1.00 88.69 282 ARG A N 1
ATOM 2294 C CA . ARG A 1 282 ? -21.270 -25.490 56.260 1.00 88.69 282 ARG A CA 1
ATOM 2295 C C . ARG A 1 282 ? -20.846 -24.076 56.662 1.00 88.69 282 ARG A C 1
ATOM 2297 O O . ARG A 1 282 ? -21.585 -23.107 56.511 1.00 88.69 282 ARG A O 1
ATOM 2304 N N . GLN A 1 283 ? -19.608 -23.960 57.133 1.00 80.19 283 GLN A N 1
ATOM 2305 C CA . GLN A 1 283 ? -18.927 -22.684 57.353 1.00 80.19 283 GLN A CA 1
ATOM 2306 C C . GLN A 1 283 ? -17.577 -22.682 56.629 1.00 80.19 283 GLN A C 1
ATOM 2308 O O . GLN A 1 283 ? -16.966 -23.732 56.431 1.00 80.19 283 GLN A O 1
ATOM 2313 N N . GLY A 1 284 ? -17.105 -21.493 56.251 1.00 80.56 284 GLY A N 1
ATOM 2314 C CA . GLY A 1 284 ? -15.844 -21.308 55.533 1.00 80.56 284 GLY A CA 1
ATOM 2315 C C . GLY A 1 284 ? -15.984 -21.298 54.006 1.00 80.56 284 GLY A C 1
ATOM 2316 O O . GLY A 1 284 ? -17.059 -21.087 53.445 1.00 80.56 284 GLY A O 1
ATOM 2317 N N . THR A 1 285 ? -14.850 -21.464 53.330 1.00 85.75 285 THR A N 1
ATOM 2318 C CA . THR A 1 285 ? -14.709 -21.248 51.885 1.00 85.75 285 THR A CA 1
ATOM 2319 C C . THR A 1 285 ? -15.292 -22.401 51.065 1.00 85.75 285 THR A C 1
ATOM 2321 O O . THR A 1 285 ? -14.806 -23.527 51.149 1.00 85.75 285 THR A O 1
ATOM 2324 N N . PHE A 1 286 ? -16.288 -22.111 50.221 1.00 91.06 286 PHE A N 1
ATOM 2325 C CA . PHE A 1 286 ? -16.876 -23.091 49.299 1.00 91.06 286 PHE A CA 1
ATOM 2326 C C . PHE A 1 286 ? -16.139 -23.165 47.946 1.00 91.06 286 PHE A C 1
ATOM 2328 O O . PHE A 1 286 ? -15.772 -24.249 47.501 1.00 91.06 286 PHE A O 1
ATOM 2335 N N . TRP A 1 287 ? -15.865 -22.022 47.306 1.00 92.56 287 TRP A N 1
ATOM 2336 C CA . TRP A 1 287 ? -15.167 -21.943 46.012 1.00 92.56 287 TRP A CA 1
ATOM 2337 C C . TRP A 1 287 ? -13.654 -21.773 46.160 1.00 92.56 287 TRP A C 1
ATOM 2339 O O . TRP A 1 287 ? -13.194 -21.062 47.053 1.00 92.56 287 TRP A O 1
ATOM 2349 N N . GLN A 1 288 ? -12.863 -22.321 45.232 1.00 88.38 288 GLN A N 1
ATOM 2350 C CA . GLN A 1 288 ? -11.473 -21.885 45.079 1.00 88.38 288 GLN A CA 1
ATOM 2351 C C . GLN A 1 288 ? -11.435 -20.367 44.810 1.00 88.38 288 GLN A C 1
ATOM 2353 O O . GLN A 1 288 ? -12.232 -19.837 44.034 1.00 88.38 288 GLN A O 1
ATOM 2358 N N . LYS A 1 289 ? -10.486 -19.668 45.450 1.00 76.69 289 LYS A N 1
ATOM 2359 C CA . LYS A 1 289 ? -10.311 -18.210 45.331 1.00 76.69 289 LYS A CA 1
ATOM 2360 C C . LYS A 1 289 ? -10.141 -17.757 43.873 1.00 76.69 289 LYS A C 1
ATOM 2362 O O . LYS A 1 289 ? -10.813 -16.831 43.425 1.00 76.69 289 LYS A O 1
ATOM 2367 N N . GLU A 1 290 ? -9.254 -18.434 43.154 1.00 78.00 290 GLU A N 1
ATOM 2368 C CA . GLU A 1 290 ? -8.868 -18.146 41.772 1.00 78.00 290 GLU A CA 1
ATOM 2369 C C . GLU A 1 290 ? -9.603 -19.084 40.805 1.00 78.00 290 GLU A C 1
ATOM 2371 O O . GLU A 1 290 ? -9.733 -20.282 41.073 1.00 78.00 290 GLU A O 1
ATOM 2376 N N . SER A 1 291 ? -10.109 -18.518 39.711 1.00 85.25 291 SER A N 1
ATOM 2377 C CA . SER A 1 291 ? -10.768 -19.234 38.612 1.00 85.25 291 SER A CA 1
ATOM 2378 C C . SER A 1 291 ? -9.765 -19.467 37.477 1.00 85.25 291 SER A C 1
ATOM 2380 O O . SER A 1 291 ? -8.684 -18.895 37.492 1.00 85.25 291 SER A O 1
ATOM 2382 N N . PHE A 1 292 ? -10.100 -20.311 36.505 1.00 80.69 292 PHE A N 1
ATOM 2383 C CA . PHE A 1 292 ? -9.389 -20.382 35.227 1.00 80.69 292 PHE A CA 1
ATOM 2384 C C . PHE A 1 292 ? -10.274 -19.765 34.148 1.00 80.69 292 PHE A C 1
ATOM 2386 O O . PHE A 1 292 ? -11.453 -20.102 34.080 1.00 80.69 292 PHE A O 1
ATOM 2393 N N . ASP A 1 293 ? -9.718 -18.924 33.287 1.00 84.25 293 ASP A N 1
ATOM 2394 C CA . ASP A 1 293 ? -10.417 -18.333 32.149 1.00 84.25 293 ASP A CA 1
ATOM 2395 C C . ASP A 1 293 ? -9.533 -18.333 30.899 1.00 84.25 293 ASP A C 1
ATOM 2397 O O . ASP A 1 293 ? -8.306 -18.435 30.960 1.00 84.25 293 ASP A O 1
ATOM 2401 N N . HIS A 1 294 ? -10.190 -18.307 29.743 1.00 81.38 294 HIS A N 1
ATOM 2402 C CA . HIS A 1 294 ? -9.554 -18.321 28.438 1.00 81.38 294 HIS A CA 1
ATOM 2403 C C . HIS A 1 294 ? -10.399 -17.530 27.438 1.00 81.38 294 HIS A C 1
ATOM 2405 O O . HIS A 1 294 ? -11.540 -17.901 27.158 1.00 81.38 294 HIS A O 1
ATOM 2411 N N . LEU A 1 295 ? -9.827 -16.473 26.862 1.00 84.31 295 LEU A N 1
ATOM 2412 C CA . LEU A 1 295 ? -10.425 -15.749 25.739 1.00 84.31 295 LEU A CA 1
ATOM 2413 C C . LEU A 1 295 ? -10.635 -16.698 24.549 1.00 84.31 295 LEU A C 1
ATOM 2415 O O . LEU A 1 295 ? -9.700 -17.361 24.091 1.00 84.31 295 LEU A O 1
ATOM 2419 N N . VAL A 1 296 ? -11.868 -16.783 24.047 1.00 81.88 296 VAL A N 1
ATOM 2420 C CA . VAL A 1 296 ? -12.214 -17.664 22.928 1.00 81.88 296 VAL A CA 1
ATOM 2421 C C . VAL A 1 296 ? -11.634 -17.081 21.643 1.00 81.88 296 VAL A C 1
ATOM 2423 O O . VAL A 1 296 ? -11.964 -15.973 21.235 1.00 81.88 296 VAL A O 1
ATOM 2426 N N . ARG A 1 297 ? -10.728 -17.832 21.008 1.00 75.00 297 ARG A N 1
ATOM 2427 C CA . ARG A 1 297 ? -9.840 -17.310 19.950 1.00 75.00 297 ARG A CA 1
ATOM 2428 C C . ARG A 1 297 ? -10.427 -17.285 18.540 1.00 75.00 297 ARG A C 1
ATOM 2430 O O . ARG A 1 297 ? -9.857 -16.655 17.660 1.00 75.00 297 ARG A O 1
ATOM 2437 N N . SER A 1 298 ? -11.495 -18.038 18.306 1.00 72.25 298 SER A N 1
ATOM 2438 C CA . SER A 1 298 ? -12.164 -18.181 17.011 1.00 72.25 298 SER A CA 1
ATOM 2439 C C . SER A 1 298 ? -13.413 -19.043 17.167 1.00 72.25 298 SER A C 1
ATOM 2441 O O . SER A 1 298 ? -13.549 -19.759 18.160 1.00 72.25 298 SER A O 1
ATOM 2443 N N . GLU A 1 299 ? -14.262 -19.075 16.145 1.00 77.56 299 GLU A N 1
ATOM 2444 C CA . GLU A 1 299 ? -15.403 -19.993 16.045 1.00 77.56 299 GLU A CA 1
ATOM 2445 C C . GLU A 1 299 ? -14.992 -21.474 16.179 1.00 77.56 299 GLU A C 1
ATOM 2447 O O . GLU A 1 299 ? -15.608 -22.234 16.919 1.00 77.56 299 GLU A O 1
ATOM 2452 N N . ALA A 1 300 ? -13.866 -21.877 15.580 1.00 68.00 300 ALA A N 1
ATOM 2453 C CA . ALA A 1 300 ? -13.324 -23.231 15.740 1.00 68.00 300 ALA A CA 1
ATOM 2454 C C . ALA A 1 300 ? -12.778 -23.519 17.158 1.00 68.00 300 ALA A C 1
ATOM 2456 O O . ALA A 1 300 ? -12.584 -24.680 17.522 1.00 68.00 300 ALA A O 1
ATOM 2457 N N . SER A 1 301 ? -12.488 -22.483 17.952 1.00 76.19 301 SER A N 1
ATOM 2458 C CA . SER A 1 301 ? -12.187 -22.612 19.384 1.00 76.19 301 SER A CA 1
ATOM 2459 C C . SER A 1 301 ? -13.474 -22.659 20.213 1.00 76.19 301 SER A C 1
ATOM 2461 O O . SER A 1 301 ? -13.582 -23.472 21.128 1.00 76.19 301 SER A O 1
ATOM 2463 N N . LEU A 1 302 ? -14.475 -21.849 19.846 1.00 85.50 302 LEU A N 1
ATOM 2464 C CA . LEU A 1 302 ? -15.808 -21.854 20.445 1.00 85.50 302 LEU A CA 1
ATOM 2465 C C . LEU A 1 302 ? -16.454 -23.235 20.343 1.00 85.50 302 LEU A C 1
ATOM 2467 O O . LEU A 1 302 ? -16.860 -23.791 21.359 1.00 85.50 302 LEU A O 1
ATOM 2471 N N . GLU A 1 303 ? -16.493 -23.823 19.147 1.00 84.44 303 GLU A N 1
ATOM 2472 C CA . GLU A 1 303 ? -17.154 -25.113 18.960 1.00 84.44 303 GLU A CA 1
ATOM 2473 C C . GLU A 1 303 ? -16.437 -26.236 19.722 1.00 84.44 303 GLU A C 1
ATOM 2475 O O . GLU A 1 303 ? -17.100 -27.082 20.306 1.00 84.44 303 GLU A O 1
ATOM 2480 N N . LYS A 1 304 ? -15.105 -26.175 19.879 1.00 80.81 304 LYS A N 1
ATOM 2481 C CA . LYS A 1 304 ? -14.371 -27.084 20.780 1.00 80.81 304 LYS A CA 1
ATOM 2482 C C . LYS A 1 304 ? -14.770 -26.915 22.245 1.00 80.81 304 LYS A C 1
ATOM 2484 O O . LYS A 1 304 ? -14.870 -27.911 22.958 1.00 80.81 304 LYS A O 1
ATOM 2489 N N . PHE A 1 305 ? -14.995 -25.687 22.717 1.00 85.75 305 PHE A N 1
ATOM 2490 C CA . PHE A 1 305 ? -15.484 -25.453 24.080 1.00 85.75 305 PHE A CA 1
ATOM 2491 C C . PHE A 1 305 ? -16.938 -25.915 24.260 1.00 85.75 305 PHE A C 1
ATOM 2493 O O . PHE A 1 305 ? -17.252 -26.495 25.298 1.00 85.75 305 PHE A O 1
ATOM 2500 N N . ARG A 1 306 ? -17.797 -25.745 23.249 1.00 90.38 306 ARG A N 1
ATOM 2501 C CA . ARG A 1 306 ? -19.171 -26.273 23.231 1.00 90.38 306 ARG A CA 1
ATOM 2502 C C . ARG A 1 306 ? -19.197 -27.800 23.215 1.00 90.38 306 ARG A C 1
ATOM 2504 O O . ARG A 1 306 ? -19.788 -28.401 24.101 1.00 90.38 306 ARG A O 1
ATOM 2511 N N . GLU A 1 307 ? -18.490 -28.454 22.290 1.00 84.62 307 GLU A N 1
ATOM 2512 C CA . GLU A 1 307 ? -18.293 -29.915 22.268 1.00 84.62 307 GLU A CA 1
ATOM 2513 C C . GLU A 1 307 ? -17.818 -30.441 23.627 1.00 84.62 307 GLU A C 1
ATOM 2515 O O . GLU A 1 307 ? -18.339 -31.432 24.142 1.00 84.62 307 GLU A O 1
ATOM 2520 N N . TYR A 1 308 ? -16.863 -29.744 24.240 1.00 81.25 308 TYR A N 1
ATOM 2521 C CA . TYR A 1 308 ? -16.335 -30.071 25.554 1.00 81.25 308 TYR A CA 1
ATOM 2522 C C . TYR A 1 308 ? -17.386 -29.924 26.675 1.00 81.25 308 TYR A C 1
ATOM 2524 O O . TYR A 1 308 ? -17.521 -30.827 27.506 1.00 81.25 308 TYR A O 1
ATOM 2532 N N . ILE A 1 309 ? -18.174 -28.841 26.688 1.00 86.12 309 ILE A N 1
ATOM 2533 C CA . ILE A 1 309 ? -19.279 -28.611 27.638 1.00 86.12 309 ILE A CA 1
ATOM 2534 C C . ILE A 1 309 ? -20.383 -29.666 27.456 1.00 86.12 309 ILE A C 1
ATOM 2536 O O . ILE A 1 309 ? -20.759 -30.344 28.416 1.00 86.12 309 ILE A O 1
ATOM 2540 N N . ARG A 1 310 ? -20.840 -29.897 26.221 1.00 86.00 310 ARG A N 1
ATOM 2541 C CA . ARG A 1 310 ? -21.822 -30.937 25.857 1.00 86.00 310 ARG A CA 1
ATOM 2542 C C . ARG A 1 310 ? -21.328 -32.340 26.235 1.00 86.00 310 ARG A C 1
ATOM 2544 O O . ARG A 1 310 ? -22.094 -33.142 26.766 1.00 86.00 310 ARG A O 1
ATOM 2551 N N . GLY A 1 311 ? -20.033 -32.609 26.068 1.00 76.06 311 GLY A N 1
ATOM 2552 C CA . GLY A 1 311 ? -19.376 -33.857 26.470 1.00 76.06 311 GLY A CA 1
ATOM 2553 C C . GLY A 1 311 ? -19.382 -34.127 27.983 1.00 76.06 311 GLY A C 1
ATOM 2554 O O . GLY A 1 311 ? -19.237 -35.279 28.403 1.00 76.06 311 GLY A O 1
ATOM 2555 N N . HIS A 1 312 ? -19.601 -33.105 28.819 1.00 71.88 312 HIS A N 1
ATOM 2556 C CA . HIS A 1 312 ? -19.856 -33.283 30.252 1.00 71.88 312 HIS A CA 1
ATOM 2557 C C . HIS A 1 312 ? -21.319 -33.630 30.535 1.00 71.88 312 HIS A C 1
ATOM 2559 O O . HIS A 1 312 ? -21.578 -34.456 31.408 1.00 71.88 312 HIS A O 1
ATOM 2565 N N . VAL A 1 313 ? -22.272 -33.097 29.763 1.00 58.16 313 VAL A N 1
ATOM 2566 C CA . VAL A 1 313 ? -23.700 -33.448 29.885 1.00 58.16 313 VAL A CA 1
ATOM 2567 C C . VAL A 1 313 ? -23.912 -34.952 29.657 1.00 58.16 313 VAL A C 1
ATOM 2569 O O . VAL A 1 313 ? -24.616 -35.597 30.434 1.00 58.16 313 VAL A O 1
ATOM 2572 N N . SER A 1 314 ? -23.215 -35.552 28.686 1.00 40.47 314 SER A N 1
ATOM 2573 C CA . SER A 1 314 ? -23.269 -37.001 28.421 1.00 40.47 314 SER A CA 1
ATOM 2574 C C . SER A 1 314 ? -22.645 -37.893 29.507 1.00 40.47 314 SER A C 1
ATOM 2576 O O . SER A 1 314 ? -22.954 -39.080 29.557 1.00 40.47 314 SER A O 1
ATOM 2578 N N . LYS A 1 315 ? -21.791 -37.358 30.395 1.00 48.75 315 LYS A N 1
ATOM 2579 C CA . LYS A 1 315 ? -21.188 -38.112 31.517 1.00 48.75 315 LYS A CA 1
ATOM 2580 C C . LYS A 1 315 ? -22.057 -38.128 32.784 1.00 48.75 315 LYS A C 1
ATOM 2582 O O . LYS A 1 315 ? -21.757 -38.879 33.706 1.00 48.75 315 LYS A O 1
ATOM 2587 N N . VAL A 1 316 ? -23.102 -37.298 32.852 1.00 41.41 316 VAL A N 1
ATOM 2588 C CA . VAL A 1 316 ? -23.935 -37.097 34.059 1.00 41.41 316 VAL A CA 1
ATOM 2589 C C . VAL A 1 316 ? -25.127 -38.073 34.133 1.00 41.41 316 VAL A C 1
ATOM 2591 O O . VAL A 1 316 ? -25.839 -38.109 35.135 1.00 41.41 316 VAL A O 1
ATOM 2594 N N . ALA A 1 317 ? -25.320 -38.935 33.128 1.00 28.19 317 ALA A N 1
ATOM 2595 C CA . ALA A 1 317 ? -26.245 -40.065 33.234 1.00 28.19 317 ALA A CA 1
ATOM 2596 C C . ALA A 1 317 ? -25.757 -41.064 34.315 1.00 28.19 317 ALA A C 1
ATOM 2598 O O . ALA A 1 317 ? -24.589 -41.463 34.292 1.00 28.19 317 ALA A O 1
ATOM 2599 N N . PRO A 1 318 ? -26.602 -41.474 35.281 1.00 33.69 318 PRO A N 1
ATOM 2600 C CA . PRO A 1 318 ? -26.142 -42.224 36.445 1.00 33.69 318 PRO A CA 1
ATOM 2601 C C . PRO A 1 318 ? -25.743 -43.666 36.099 1.00 33.69 318 PRO A C 1
ATOM 2603 O O . PRO A 1 318 ? -26.568 -44.479 35.688 1.00 33.69 318 PRO A O 1
ATOM 2606 N N . ASN A 1 319 ? -24.479 -44.008 36.358 1.00 28.56 319 ASN A N 1
ATOM 2607 C CA . ASN A 1 319 ? -23.989 -45.387 36.327 1.00 28.56 319 ASN A CA 1
ATOM 2608 C C . ASN A 1 319 ? -24.672 -46.242 37.410 1.00 28.56 319 ASN A C 1
ATOM 2610 O O . ASN A 1 319 ? -24.296 -46.179 38.582 1.00 28.56 319 ASN A O 1
ATOM 2614 N N . SER A 1 320 ? -25.590 -47.125 37.017 1.00 26.77 320 SER A N 1
ATOM 2615 C CA . SER A 1 320 ? -25.958 -48.287 37.830 1.00 26.77 320 SER A CA 1
ATOM 2616 C C . SER A 1 320 ? -25.028 -49.472 37.535 1.00 26.77 320 SER A C 1
ATOM 2618 O O . SER A 1 320 ? -25.021 -49.989 36.424 1.00 26.77 320 SER A O 1
ATOM 2620 N N . SER A 1 321 ? -24.282 -49.904 38.560 1.00 28.45 321 SER A N 1
ATOM 2621 C CA . SER A 1 321 ? -23.657 -51.234 38.743 1.00 28.45 321 SER A CA 1
ATOM 2622 C C . SER A 1 321 ? -22.911 -51.898 37.565 1.00 28.45 321 SER A C 1
ATOM 2624 O O . SER A 1 321 ? -23.509 -52.450 36.646 1.00 28.45 321 SER A O 1
ATOM 2626 N N . ARG A 1 322 ? -21.583 -52.032 37.709 1.00 28.84 322 ARG A N 1
ATOM 2627 C CA . ARG A 1 322 ? -20.760 -52.985 36.935 1.00 28.84 322 ARG A CA 1
ATOM 2628 C C . ARG A 1 322 ? -21.140 -54.442 37.236 1.00 28.84 322 ARG A C 1
ATOM 2630 O O . ARG A 1 322 ? -21.221 -54.810 38.405 1.00 28.84 322 ARG A O 1
ATOM 2637 N N . SER A 1 323 ? -21.139 -55.296 36.212 1.00 23.84 323 SER A N 1
ATOM 2638 C CA . SER A 1 323 ? -20.670 -56.688 36.330 1.00 23.84 323 SER A CA 1
ATOM 2639 C C . SER A 1 323 ? -20.118 -57.194 34.986 1.00 23.84 323 SER A C 1
ATOM 2641 O O . SER A 1 323 ? -20.469 -56.664 33.934 1.00 23.84 323 SER A O 1
ATOM 2643 N N . ASN A 1 324 ? -19.194 -58.160 35.029 1.00 28.84 324 ASN A N 1
ATOM 2644 C CA . ASN A 1 324 ? -18.541 -58.745 33.849 1.00 28.84 324 ASN A CA 1
ATOM 2645 C C . ASN A 1 324 ? -19.395 -59.863 33.230 1.00 28.84 324 ASN A C 1
ATOM 2647 O O . ASN A 1 324 ? -19.977 -60.644 33.980 1.00 28.84 324 ASN A O 1
ATOM 2651 N N . SER A 1 325 ? -19.329 -60.058 31.909 1.00 24.72 325 SER A N 1
ATOM 2652 C CA . SER A 1 325 ? -19.084 -61.374 31.269 1.00 24.72 325 SER A CA 1
ATOM 2653 C C . SER A 1 325 ? -19.074 -61.275 29.735 1.00 24.72 325 SER A C 1
ATOM 2655 O O . SER A 1 325 ? -19.353 -60.224 29.161 1.00 24.72 325 SER A O 1
ATOM 2657 N N . GLU A 1 326 ? -18.640 -62.354 29.084 1.00 26.20 326 GLU A N 1
ATOM 2658 C CA . GLU A 1 326 ? -18.363 -62.439 27.650 1.00 26.20 326 GLU A CA 1
ATOM 2659 C C . GLU A 1 326 ? -19.590 -62.798 26.792 1.00 26.20 326 GLU A C 1
ATOM 2661 O O . GLU A 1 326 ? -20.429 -63.606 27.185 1.00 26.20 326 GLU A O 1
ATOM 2666 N N . SER A 1 327 ? -19.516 -62.384 25.522 1.00 24.77 327 SER A N 1
ATOM 2667 C CA . SER A 1 327 ? -20.031 -63.096 24.338 1.00 24.77 327 SER A CA 1
ATOM 2668 C C . SER A 1 327 ? -21.526 -63.042 23.962 1.00 24.77 327 SER A C 1
ATOM 2670 O O . SER A 1 327 ? -22.425 -62.910 24.782 1.00 24.77 327 SER A O 1
ATOM 2672 N N . LEU A 1 328 ? -21.717 -63.288 22.657 1.00 21.66 328 LEU A N 1
ATOM 2673 C CA . LEU A 1 328 ? -22.932 -63.695 21.937 1.00 21.66 328 LEU A CA 1
ATOM 2674 C C . LEU A 1 328 ? -23.943 -62.621 21.494 1.00 21.66 328 LEU A C 1
ATOM 2676 O O . LEU A 1 328 ? -23.877 -61.448 21.841 1.00 21.66 328 LEU A O 1
ATOM 2680 N N . ARG A 1 329 ? -24.741 -63.050 20.508 1.00 22.64 329 ARG A N 1
ATOM 2681 C CA . ARG A 1 329 ? -25.452 -62.246 19.504 1.00 22.64 329 ARG A CA 1
ATOM 2682 C C . ARG A 1 329 ? -26.930 -62.028 19.868 1.00 22.64 329 ARG A C 1
ATOM 2684 O O . ARG A 1 329 ? -27.499 -62.852 20.574 1.00 22.64 329 ARG A O 1
ATOM 2691 N N . GLN A 1 330 ? -27.526 -61.093 19.117 1.00 22.48 330 GLN A N 1
ATOM 2692 C CA . GLN A 1 330 ? -28.850 -61.191 18.470 1.00 22.48 330 GLN A CA 1
ATOM 2693 C C . GLN A 1 330 ? -30.038 -60.462 19.139 1.00 22.48 330 GLN A C 1
ATOM 2695 O O . GLN A 1 330 ? -30.234 -60.596 20.338 1.00 22.48 330 GLN A O 1
ATOM 2700 N N . ASP A 1 331 ? -30.755 -59.692 18.297 1.00 23.47 331 ASP A N 1
ATOM 2701 C CA . ASP A 1 331 ? -32.157 -59.195 18.301 1.00 23.47 331 ASP A CA 1
ATOM 2702 C C . ASP A 1 331 ? -32.877 -59.017 19.667 1.00 23.47 331 ASP A C 1
ATOM 2704 O O . ASP A 1 331 ? -32.962 -59.940 20.466 1.00 23.47 331 ASP A O 1
ATOM 2708 N N . ASP A 1 332 ? -33.445 -57.858 20.035 1.00 24.33 332 ASP A N 1
ATOM 2709 C CA . ASP A 1 332 ? -34.564 -57.164 19.364 1.00 24.33 332 ASP A CA 1
ATOM 2710 C C . ASP A 1 332 ? -34.870 -55.778 20.013 1.00 24.33 332 ASP A C 1
ATOM 2712 O O . ASP A 1 332 ? -34.587 -55.566 21.191 1.00 24.33 332 ASP A O 1
ATOM 2716 N N . GLY A 1 333 ? -35.585 -54.882 19.305 1.00 22.73 333 GLY A N 1
ATOM 2717 C CA . GLY A 1 333 ? -36.635 -54.055 19.952 1.00 22.73 333 GLY A CA 1
ATOM 2718 C C . GLY A 1 333 ? -36.407 -52.572 20.358 1.00 22.73 333 GLY A C 1
ATOM 2719 O O . GLY A 1 333 ? -36.397 -52.276 21.543 1.00 22.73 333 GLY A O 1
ATOM 2720 N N . VAL A 1 334 ? -36.379 -51.641 19.382 1.00 22.53 334 VAL A N 1
ATOM 2721 C CA . VAL A 1 334 ? -37.015 -50.274 19.346 1.00 22.53 334 VAL A CA 1
ATOM 2722 C C . VAL A 1 334 ? -37.001 -49.402 20.645 1.00 22.53 334 VAL A C 1
ATOM 2724 O O . VAL A 1 334 ? -37.597 -49.748 21.656 1.00 22.53 334 VAL A O 1
ATOM 2727 N N . THR A 1 335 ? -36.489 -48.158 20.690 1.00 22.33 335 THR A N 1
ATOM 2728 C CA . THR A 1 335 ? -37.022 -46.958 19.990 1.00 22.33 335 THR A CA 1
ATOM 2729 C C . THR A 1 335 ? -36.055 -45.759 20.081 1.00 22.33 335 THR A C 1
ATOM 2731 O O . THR A 1 335 ? -35.450 -45.538 21.126 1.00 22.33 335 THR A O 1
ATOM 2734 N N . VAL A 1 336 ? -35.983 -44.923 19.035 1.00 21.67 336 VAL A N 1
ATOM 2735 C CA . VAL A 1 336 ? -35.303 -43.607 19.032 1.00 21.67 336 VAL A CA 1
ATOM 2736 C C . VAL A 1 336 ? -36.338 -42.502 18.799 1.00 21.67 336 VAL A C 1
ATOM 2738 O O . VAL A 1 336 ? -37.201 -42.654 17.937 1.00 21.67 336 VAL A O 1
ATOM 2741 N N . ALA A 1 337 ? -36.241 -41.383 19.524 1.00 24.39 337 ALA A N 1
ATOM 2742 C CA . ALA A 1 337 ? -37.105 -40.216 19.332 1.00 24.39 337 ALA A CA 1
ATOM 2743 C C . ALA A 1 337 ? -36.349 -39.061 18.649 1.00 24.39 337 ALA A C 1
ATOM 2745 O O . ALA A 1 337 ? -35.595 -38.329 19.286 1.00 24.39 337 ALA A O 1
ATOM 2746 N N . GLN A 1 338 ? -36.587 -38.886 17.347 1.00 21.67 338 GLN A N 1
ATOM 2747 C CA . GLN A 1 338 ? -36.388 -37.614 16.646 1.00 21.67 338 GLN A CA 1
ATOM 2748 C C . GLN A 1 338 ? -37.705 -36.825 16.666 1.00 21.67 338 GLN A C 1
ATOM 2750 O O . GLN A 1 338 ? -38.777 -37.424 16.580 1.00 21.67 338 GLN A O 1
ATOM 2755 N N . ALA A 1 339 ? -37.640 -35.493 16.704 1.00 24.02 339 ALA A N 1
ATOM 2756 C CA . ALA A 1 339 ? -38.803 -34.633 16.493 1.00 24.02 339 ALA A CA 1
ATOM 2757 C C . ALA A 1 339 ? -38.764 -34.033 15.078 1.00 24.02 339 ALA A C 1
ATOM 2759 O O . ALA A 1 339 ? -37.780 -33.409 14.689 1.00 24.02 339 ALA A O 1
ATOM 2760 N N . SER A 1 340 ? -39.839 -34.219 14.309 1.00 22.77 340 SER A N 1
ATOM 2761 C CA . SER A 1 340 ? -40.064 -33.558 13.018 1.00 22.77 340 SER A CA 1
ATOM 2762 C C . SER A 1 340 ? -41.554 -33.236 12.832 1.00 22.77 340 SER A C 1
ATOM 2764 O O . SER A 1 340 ? -42.401 -33.681 13.608 1.00 22.77 340 SER A O 1
ATOM 2766 N N . SER A 1 341 ? -41.857 -32.378 11.860 1.00 23.16 341 SER A N 1
ATOM 2767 C CA . SER A 1 341 ? -43.123 -31.650 11.710 1.00 23.16 341 SER A CA 1
ATOM 2768 C C . SER A 1 341 ? -44.313 -32.471 11.184 1.00 23.16 341 SER A C 1
ATOM 2770 O O . SER A 1 341 ? -44.144 -33.494 10.522 1.00 23.16 341 SER A O 1
ATOM 2772 N N . ARG A 1 342 ? -45.536 -31.949 11.400 1.00 21.61 342 ARG A N 1
ATOM 2773 C CA . ARG A 1 342 ? -46.719 -32.123 10.524 1.00 21.61 342 ARG A CA 1
ATOM 2774 C C . ARG A 1 342 ? -47.815 -31.088 10.828 1.00 21.61 342 ARG A C 1
ATOM 2776 O O . ARG A 1 342 ? -47.834 -30.512 11.910 1.00 21.61 342 ARG A O 1
ATOM 2783 N N . SER A 1 343 ? -48.696 -30.841 9.856 1.00 22.72 343 SER A N 1
ATOM 2784 C CA . SER A 1 343 ? -49.638 -29.709 9.797 1.00 22.72 343 SER A CA 1
ATOM 2785 C C . SER A 1 343 ? -51.101 -30.133 9.567 1.00 22.72 343 SER A C 1
ATOM 2787 O O . SER A 1 343 ? -51.327 -31.177 8.955 1.00 22.72 343 SER A O 1
ATOM 2789 N N . ASN A 1 344 ? -52.078 -29.308 9.992 1.00 23.09 344 ASN A N 1
ATOM 2790 C CA . ASN A 1 344 ? -53.123 -28.680 9.137 1.00 23.09 344 ASN A CA 1
ATOM 2791 C C . ASN A 1 344 ? -54.364 -28.151 9.905 1.00 23.09 344 ASN A C 1
ATOM 2793 O O . ASN A 1 344 ? -54.811 -28.785 10.853 1.00 23.09 344 ASN A O 1
ATOM 2797 N N . SER A 1 345 ? -54.970 -27.081 9.349 1.00 22.58 345 SER A N 1
ATOM 2798 C CA . SER A 1 345 ? -56.405 -26.665 9.381 1.00 22.58 345 SER A CA 1
ATOM 2799 C C . SER A 1 345 ? -57.127 -26.371 10.719 1.00 22.58 345 SER A C 1
ATOM 2801 O O . SER A 1 345 ? -57.002 -27.140 11.659 1.00 22.58 345 SER A O 1
ATOM 2803 N N . GLU A 1 346 ? -58.023 -25.375 10.858 1.00 23.59 346 GLU A N 1
ATOM 2804 C CA . GLU A 1 346 ? -58.313 -24.129 10.104 1.00 23.59 346 GLU A CA 1
ATOM 2805 C C . GLU A 1 346 ? -59.316 -23.244 10.913 1.00 23.59 346 GLU A C 1
ATOM 2807 O O . GLU A 1 346 ? -60.083 -23.768 11.720 1.00 23.59 346 GLU A O 1
ATOM 2812 N N . SER A 1 347 ? -59.395 -21.940 10.591 1.00 20.77 347 SER A N 1
ATOM 2813 C CA . SER A 1 347 ? -60.567 -21.029 10.719 1.00 20.77 347 SER A CA 1
ATOM 2814 C C . SER A 1 347 ? -60.775 -20.095 11.948 1.00 20.77 347 SER A C 1
ATOM 2816 O O . SER A 1 347 ? -60.731 -20.504 13.101 1.00 20.77 347 SER A O 1
ATOM 2818 N N . LEU A 1 348 ? -61.157 -18.843 11.597 1.00 20.48 348 LEU A N 1
ATOM 2819 C CA . LEU A 1 348 ? -61.934 -17.798 12.318 1.00 20.48 348 LEU A CA 1
ATOM 2820 C C . LEU A 1 348 ? -61.254 -16.609 13.068 1.00 20.48 348 LEU A C 1
ATOM 2822 O O . LEU A 1 348 ? -61.088 -16.628 14.278 1.00 20.48 348 LEU A O 1
ATOM 2826 N N . ARG A 1 349 ? -61.139 -15.498 12.305 1.00 21.08 349 ARG A N 1
ATOM 2827 C CA . ARG A 1 349 ? -61.556 -14.087 12.579 1.00 21.08 349 ARG A CA 1
ATOM 2828 C C . ARG A 1 349 ? -60.776 -13.145 13.534 1.00 21.08 349 ARG A C 1
ATOM 2830 O O . ARG A 1 349 ? -60.814 -13.321 14.740 1.00 21.08 349 ARG A O 1
ATOM 2837 N N . GLN A 1 350 ? -60.293 -12.058 12.897 1.00 23.56 350 GLN A N 1
ATOM 2838 C CA . GLN A 1 350 ? -60.448 -10.607 13.197 1.00 23.56 350 GLN A CA 1
ATOM 2839 C C . GLN A 1 350 ? -59.885 -10.071 14.529 1.00 23.56 350 GLN A C 1
ATOM 2841 O O . GLN A 1 350 ? -60.280 -10.520 15.594 1.00 23.56 350 GLN A O 1
ATOM 2846 N N . ASP A 1 351 ? -58.826 -9.249 14.482 1.00 24.00 351 ASP A N 1
ATOM 2847 C CA . ASP A 1 351 ? -58.811 -7.772 14.267 1.00 24.00 351 ASP A CA 1
ATOM 2848 C C . ASP A 1 351 ? -59.018 -7.013 15.596 1.00 24.00 351 ASP A C 1
ATOM 2850 O O . ASP A 1 351 ? -59.874 -7.408 16.377 1.00 24.00 351 ASP A O 1
ATOM 2854 N N . ASP A 1 352 ? -58.205 -5.967 15.842 1.00 22.53 352 ASP A N 1
ATOM 2855 C CA . ASP A 1 352 ? -58.528 -4.702 16.549 1.00 22.53 352 ASP A CA 1
ATOM 2856 C C . ASP A 1 352 ? -57.483 -4.134 17.565 1.00 22.53 352 ASP A C 1
ATOM 2858 O O . ASP A 1 352 ? -57.325 -4.622 18.683 1.00 22.53 352 ASP A O 1
ATOM 2862 N N . GLY A 1 353 ? -56.819 -3.008 17.223 1.00 23.55 353 GLY A N 1
ATOM 2863 C CA . GLY A 1 353 ? -55.930 -2.211 18.099 1.00 23.55 353 GLY A CA 1
ATOM 2864 C C . GLY A 1 353 ? -55.745 -0.724 17.708 1.00 23.55 353 GLY A C 1
ATOM 2865 O O . GLY A 1 353 ? -56.138 -0.314 16.616 1.00 23.55 353 GLY A O 1
ATOM 2866 N N . VAL A 1 354 ? -55.133 0.099 18.584 1.00 21.89 354 VAL A N 1
ATOM 2867 C CA . VAL A 1 354 ? -54.853 1.547 18.368 1.00 21.89 354 VAL A CA 1
ATOM 2868 C C . VAL A 1 354 ? -53.507 2.006 18.985 1.00 21.89 354 VAL A C 1
ATOM 2870 O O . VAL A 1 354 ? -53.291 1.903 20.186 1.00 21.89 354 VAL A O 1
ATOM 2873 N N . THR A 1 355 ? -52.642 2.538 18.115 1.00 22.50 355 THR A N 1
ATOM 2874 C CA . THR A 1 355 ? -51.683 3.676 18.195 1.00 22.50 355 THR A CA 1
ATOM 2875 C C . THR A 1 355 ? -51.238 4.309 19.543 1.00 22.50 355 THR A C 1
ATOM 2877 O O . THR A 1 355 ? -52.077 4.803 20.288 1.00 22.50 355 THR A O 1
ATOM 2880 N N . VAL A 1 356 ? -49.910 4.505 19.740 1.00 21.48 356 VAL A N 1
ATOM 2881 C CA . VAL A 1 356 ? -49.175 5.815 19.872 1.00 21.48 356 VAL A CA 1
ATOM 2882 C C . VAL A 1 356 ? -47.772 5.686 20.538 1.00 21.48 356 VAL A C 1
ATOM 2884 O O . VAL A 1 356 ? -47.625 5.046 21.570 1.00 21.48 356 VAL A O 1
ATOM 2887 N N . ALA A 1 357 ? -46.791 6.417 19.972 1.00 20.42 357 ALA A N 1
ATOM 2888 C CA . ALA A 1 357 ? -45.470 6.838 20.499 1.00 20.42 357 ALA A CA 1
ATOM 2889 C C . ALA A 1 357 ? -44.322 5.808 20.683 1.00 20.42 357 ALA A C 1
ATOM 2891 O O . ALA A 1 357 ? -44.307 4.996 21.601 1.00 20.42 357 ALA A O 1
ATOM 2892 N N . GLN A 1 358 ? -43.268 5.976 19.869 1.00 25.12 358 GLN A N 1
ATOM 2893 C CA . GLN A 1 358 ? -41.911 5.444 20.078 1.00 25.12 358 GLN A CA 1
ATOM 2894 C C . GLN A 1 358 ? -40.934 6.576 20.438 1.00 25.12 358 GLN A C 1
ATOM 2896 O O . GLN A 1 358 ? -41.063 7.680 19.911 1.00 25.12 358 GLN A O 1
ATOM 2901 N N . ALA A 1 359 ? -39.903 6.269 21.232 1.00 22.56 359 ALA A N 1
ATOM 2902 C CA . ALA A 1 359 ? -38.671 7.057 21.335 1.00 22.56 359 ALA A CA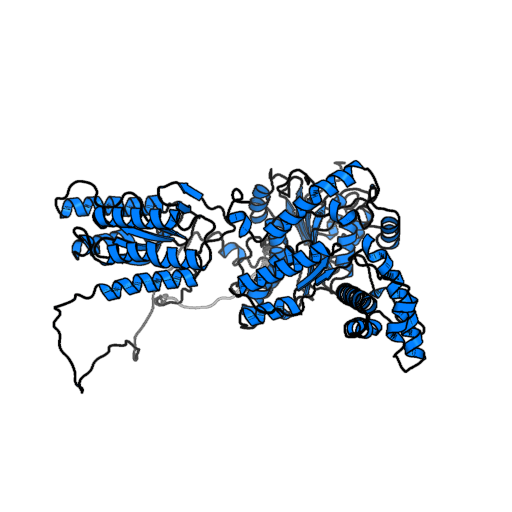 1
ATOM 2903 C C . ALA A 1 359 ? -37.482 6.165 21.760 1.00 22.56 359 ALA A C 1
ATOM 2905 O O . ALA A 1 359 ? -37.606 5.501 22.782 1.00 22.56 359 ALA A O 1
ATOM 2906 N N . SER A 1 360 ? -36.373 6.210 20.992 1.00 31.50 360 SER A N 1
ATOM 2907 C CA . SER A 1 360 ? -34.942 5.964 21.356 1.00 31.50 360 SER A CA 1
ATOM 2908 C C . SER A 1 360 ? -34.530 4.724 22.190 1.00 31.50 360 SER A C 1
ATOM 2910 O O . SER A 1 360 ? -35.196 4.351 23.141 1.00 31.50 360 SER A O 1
ATOM 2912 N N . SER A 1 361 ? -33.361 4.097 22.014 1.00 27.89 361 SER A N 1
ATOM 2913 C CA . SER A 1 361 ? -32.258 4.174 21.025 1.00 27.89 361 SER A CA 1
ATOM 2914 C C . SER A 1 361 ? -31.336 2.962 21.291 1.00 27.89 361 SER A C 1
ATOM 2916 O O . SER A 1 361 ? -31.210 2.569 22.446 1.00 27.89 361 SER A O 1
ATOM 2918 N N . ARG A 1 362 ? -30.677 2.278 20.345 1.00 29.64 362 ARG A N 1
ATOM 2919 C CA . ARG A 1 362 ? -30.467 2.486 18.897 1.00 29.64 362 ARG A CA 1
ATOM 2920 C C . ARG A 1 362 ? -29.592 3.700 18.540 1.00 29.64 362 ARG A C 1
ATOM 2922 O O . ARG A 1 362 ? -30.135 4.761 18.249 1.00 29.64 362 ARG A O 1
ATOM 2929 N N . SER A 1 363 ? -28.266 3.516 18.557 1.00 27.17 363 SER A N 1
ATOM 2930 C CA . SER A 1 363 ? -27.257 4.525 18.177 1.00 27.17 363 SER A CA 1
ATOM 2931 C C . SER A 1 363 ? -26.222 4.027 17.142 1.00 27.17 363 SER A C 1
ATOM 2933 O O . SER A 1 363 ? -26.337 4.387 15.978 1.00 27.17 363 SER A O 1
ATOM 2935 N N . ASP A 1 364 ? -25.236 3.191 17.479 1.00 28.70 364 ASP A N 1
ATOM 2936 C CA . ASP A 1 364 ? -23.912 3.366 16.827 1.00 28.70 364 ASP A CA 1
ATOM 2937 C C . ASP A 1 364 ? -23.586 2.534 15.565 1.00 28.70 364 ASP A C 1
ATOM 2939 O O . ASP A 1 364 ? -22.689 2.908 14.816 1.00 28.70 364 ASP A O 1
ATOM 2943 N N . ILE A 1 365 ? -24.310 1.446 15.265 1.00 33.62 365 ILE A N 1
ATOM 2944 C CA . ILE A 1 365 ? -24.075 0.626 14.043 1.00 33.62 365 ILE A CA 1
ATOM 2945 C C . ILE A 1 365 ? -25.185 0.802 12.988 1.00 33.62 365 ILE A C 1
ATOM 2947 O O . ILE A 1 365 ? -24.938 0.675 11.789 1.00 33.62 365 ILE A O 1
ATOM 2951 N N . ASP A 1 366 ? -26.399 1.176 13.403 1.00 28.86 366 ASP A N 1
ATOM 2952 C CA . ASP A 1 366 ? -27.488 1.535 12.479 1.00 28.86 366 ASP A CA 1
ATOM 2953 C C . ASP A 1 366 ? -27.276 2.919 11.823 1.00 28.86 366 ASP A C 1
ATOM 2955 O O . ASP A 1 366 ? -27.850 3.194 10.767 1.00 28.86 366 ASP A O 1
ATOM 2959 N N . TYR A 1 367 ? -26.418 3.775 12.397 1.00 30.98 367 TYR A N 1
ATOM 2960 C CA . TYR A 1 367 ? -26.143 5.130 11.893 1.00 30.98 367 TYR A CA 1
ATOM 2961 C C . TYR A 1 367 ? -25.457 5.151 10.515 1.00 30.98 367 TYR A C 1
ATOM 2963 O O . TYR A 1 367 ? -25.630 6.095 9.750 1.00 30.98 367 TYR A O 1
ATOM 2971 N N . LEU A 1 368 ? -24.736 4.084 10.147 1.00 36.72 368 LEU A N 1
ATOM 2972 C CA . LEU A 1 368 ? -24.178 3.912 8.797 1.00 36.72 368 LEU A CA 1
ATOM 2973 C C . LEU A 1 368 ? -25.202 3.358 7.786 1.00 36.72 368 LEU A C 1
ATOM 2975 O O . LEU A 1 368 ? -24.887 3.234 6.605 1.00 36.72 368 LEU A O 1
ATOM 2979 N N . ARG A 1 369 ? -26.411 2.984 8.234 1.00 39.75 369 ARG A N 1
ATOM 2980 C CA . ARG A 1 369 ? -27.397 2.226 7.442 1.00 39.75 369 ARG A CA 1
ATOM 2981 C C . ARG A 1 369 ? -28.739 2.920 7.216 1.00 39.75 369 ARG A C 1
ATOM 2983 O O . ARG A 1 369 ? -29.413 2.561 6.255 1.00 39.75 369 ARG A O 1
ATOM 2990 N N . GLN A 1 370 ? -29.145 3.881 8.049 1.00 29.31 370 GLN A N 1
ATOM 2991 C CA . GLN A 1 370 ? -30.506 4.449 7.973 1.00 29.31 370 GLN A CA 1
ATOM 2992 C C . GLN A 1 370 ? -30.650 5.757 7.181 1.00 29.31 370 GLN A C 1
ATOM 2994 O O . GLN A 1 370 ? -31.741 6.018 6.680 1.00 29.31 370 GLN A O 1
ATOM 2999 N N . ASP A 1 371 ? -29.577 6.523 6.972 1.00 27.95 371 ASP A N 1
ATOM 3000 C CA . ASP A 1 371 ? -29.682 7.845 6.325 1.00 27.95 371 ASP A CA 1
ATOM 3001 C C . ASP A 1 371 ? -29.508 7.823 4.793 1.00 27.95 371 ASP A C 1
ATOM 3003 O O . ASP A 1 371 ? -29.689 8.848 4.131 1.00 27.95 371 ASP A O 1
ATOM 3007 N N . GLY A 1 372 ? -29.124 6.685 4.201 1.00 29.38 372 GLY A N 1
ATOM 3008 C CA . GLY A 1 372 ? -28.752 6.620 2.778 1.00 29.38 372 GLY A CA 1
ATOM 3009 C C . GLY A 1 372 ? -27.518 7.470 2.437 1.00 29.38 372 GLY A C 1
ATOM 3010 O O . GLY A 1 372 ? -27.409 7.982 1.322 1.00 29.38 372 GLY A O 1
ATOM 3011 N N . GLY A 1 373 ? -26.624 7.664 3.413 1.00 35.06 373 GLY A N 1
ATOM 3012 C CA . GLY A 1 373 ? -25.415 8.473 3.282 1.00 35.06 373 GLY A CA 1
ATOM 3013 C C . GLY A 1 373 ? -24.477 7.929 2.211 1.00 35.06 373 GLY A C 1
ATOM 3014 O O . GLY A 1 373 ? -24.188 6.735 2.166 1.00 35.06 373 GLY A O 1
ATOM 3015 N N . ALA A 1 374 ? -23.982 8.813 1.348 1.00 41.88 374 ALA A N 1
ATOM 3016 C CA . ALA A 1 374 ? -22.996 8.435 0.349 1.00 41.88 374 ALA A CA 1
ATOM 3017 C C . ALA A 1 374 ? -21.638 8.167 1.022 1.00 41.88 374 ALA A C 1
ATOM 3019 O O . ALA A 1 374 ? -21.120 9.012 1.763 1.00 41.88 374 ALA A O 1
ATOM 3020 N N . THR A 1 375 ? -21.012 7.028 0.709 1.00 51.41 375 THR A N 1
ATOM 3021 C CA . THR A 1 375 ? -19.563 6.881 0.921 1.00 51.41 375 THR A CA 1
ATOM 3022 C C . THR A 1 375 ? -18.841 7.954 0.106 1.00 51.41 375 THR A C 1
ATOM 3024 O O . THR A 1 375 ? -19.291 8.287 -0.991 1.00 51.41 375 THR A O 1
ATOM 3027 N N . PHE A 1 376 ? -17.740 8.507 0.613 1.00 51.84 376 PHE A N 1
ATOM 3028 C CA . PHE A 1 376 ? -17.181 9.744 0.057 1.00 51.84 376 PHE A CA 1
ATOM 3029 C C . PHE A 1 376 ? -16.858 9.714 -1.427 1.00 51.84 376 PHE A C 1
ATOM 3031 O O . PHE A 1 376 ? -16.204 8.792 -1.905 1.00 51.84 376 PHE A O 1
ATOM 3038 N N . GLY A 1 377 ? -17.117 10.858 -2.067 1.00 43.75 377 GLY A N 1
ATOM 3039 C CA . GLY A 1 377 ? -16.098 11.566 -2.852 1.00 43.75 377 GLY A CA 1
ATOM 3040 C C . GLY A 1 377 ? -15.668 10.936 -4.176 1.00 43.75 377 GLY A C 1
ATOM 3041 O O . GLY A 1 377 ? -14.992 11.591 -4.957 1.00 43.75 377 GLY A O 1
ATOM 3042 N N . ALA A 1 378 ? -16.094 9.716 -4.464 1.00 46.69 378 ALA A N 1
ATOM 3043 C CA . ALA A 1 378 ? -16.029 9.097 -5.764 1.00 46.69 378 ALA A CA 1
ATOM 3044 C C . ALA A 1 378 ? -17.389 8.459 -6.030 1.00 46.69 378 ALA A C 1
ATOM 3046 O O . ALA A 1 378 ? -17.802 7.524 -5.343 1.00 46.69 378 ALA A O 1
ATOM 3047 N N . ALA A 1 379 ? -18.055 8.897 -7.098 1.00 54.72 379 ALA A N 1
ATOM 3048 C CA . ALA A 1 379 ? -18.774 7.905 -7.872 1.00 54.72 379 ALA A CA 1
ATOM 3049 C C . ALA A 1 379 ? -17.705 6.893 -8.306 1.00 54.72 379 ALA A C 1
ATOM 3051 O O . ALA A 1 379 ? -16.790 7.253 -9.047 1.00 54.72 379 ALA A O 1
ATOM 3052 N N . PHE A 1 380 ? -17.793 5.643 -7.847 1.00 73.88 380 PHE A N 1
ATOM 3053 C CA . PHE A 1 380 ? -16.923 4.550 -8.307 1.00 73.88 380 PHE A CA 1
ATOM 3054 C C . PHE A 1 380 ? -17.262 4.134 -9.760 1.00 73.88 380 PHE A C 1
ATOM 3056 O O . PHE A 1 380 ? -17.170 2.977 -10.155 1.00 73.88 380 PHE A O 1
ATOM 3063 N N . GLU A 1 381 ? -17.690 5.101 -10.569 1.00 71.94 381 GLU A N 1
ATOM 3064 C CA . GLU A 1 381 ? -18.043 4.995 -11.971 1.00 71.94 381 GLU A CA 1
ATOM 3065 C C . GLU A 1 381 ? -16.777 4.683 -12.773 1.00 71.94 381 GLU A C 1
ATOM 3067 O O . GLU A 1 381 ? -15.844 5.484 -12.824 1.00 71.94 381 GLU A O 1
ATOM 3072 N N . GLY A 1 382 ? -16.724 3.493 -13.370 1.00 82.00 382 GLY A N 1
ATOM 3073 C CA . GLY A 1 382 ? -15.527 2.972 -14.034 1.00 82.00 382 GLY A CA 1
ATOM 3074 C C . GLY A 1 382 ? -14.646 2.077 -13.156 1.00 82.00 382 GLY A C 1
ATOM 3075 O O . GLY A 1 382 ? -13.698 1.490 -13.678 1.00 82.00 382 GLY A O 1
ATOM 3076 N N . TRP A 1 383 ? -14.964 1.895 -11.866 1.00 91.50 383 TRP A N 1
ATOM 3077 C CA . TRP A 1 383 ? -14.463 0.724 -11.141 1.00 91.50 383 TRP A CA 1
ATOM 3078 C C . TRP A 1 383 ? -15.156 -0.553 -11.649 1.00 91.50 383 TRP A C 1
ATOM 3080 O O . TRP A 1 383 ? -16.281 -0.482 -12.146 1.00 91.50 383 TRP A O 1
ATOM 3090 N N . PRO A 1 384 ? -14.508 -1.726 -11.525 1.00 93.69 384 PRO A N 1
ATOM 3091 C CA . PRO A 1 384 ? -15.124 -3.007 -11.854 1.00 93.69 384 PRO A CA 1
ATOM 3092 C C . PRO A 1 384 ? -16.375 -3.316 -11.021 1.00 93.69 384 PRO A C 1
ATOM 3094 O O . PRO A 1 384 ? -16.580 -2.755 -9.942 1.00 93.69 384 PRO A O 1
ATOM 3097 N N . GLU A 1 385 ? -17.181 -4.269 -11.493 1.00 90.69 385 GLU A N 1
ATOM 3098 C CA . GLU A 1 385 ? -18.372 -4.748 -10.774 1.00 90.69 385 GLU A CA 1
ATOM 3099 C C . GLU A 1 385 ? -18.037 -5.840 -9.744 1.00 90.69 385 GLU A C 1
ATOM 3101 O O . GLU A 1 385 ? -18.790 -6.043 -8.790 1.00 90.69 385 GLU A O 1
ATOM 3106 N N . LYS A 1 386 ? -16.904 -6.537 -9.917 1.00 95.12 386 LYS A N 1
ATOM 3107 C CA . LYS A 1 386 ? -16.485 -7.683 -9.094 1.00 95.12 386 LYS A CA 1
ATOM 3108 C C . LYS A 1 386 ? -15.132 -7.465 -8.437 1.00 95.12 386 LYS A C 1
ATOM 3110 O O . LYS A 1 386 ? -14.205 -6.922 -9.035 1.00 95.12 386 LYS A O 1
ATOM 3115 N N . THR A 1 387 ? -14.970 -7.999 -7.232 1.00 97.62 387 THR A N 1
ATOM 3116 C CA . THR A 1 387 ? -13.715 -7.925 -6.473 1.00 97.62 387 THR A CA 1
ATOM 3117 C C . THR A 1 387 ? -12.587 -8.700 -7.154 1.00 97.62 387 THR A C 1
ATOM 3119 O O . THR A 1 387 ? -11.430 -8.298 -7.065 1.00 97.62 387 THR A O 1
ATOM 3122 N N . ALA A 1 388 ? -12.904 -9.735 -7.935 1.00 97.88 388 ALA A N 1
ATOM 3123 C CA . ALA A 1 388 ? -11.945 -10.434 -8.795 1.00 97.88 388 ALA A CA 1
ATOM 3124 C C . ALA A 1 388 ? -11.239 -9.537 -9.835 1.00 97.88 388 ALA A C 1
ATOM 3126 O O . ALA A 1 388 ? -10.131 -9.847 -10.263 1.00 97.88 388 ALA A O 1
ATOM 3127 N N . GLU A 1 389 ? -11.865 -8.431 -10.245 1.00 97.56 389 GLU A N 1
ATOM 3128 C CA . GLU A 1 389 ? -11.396 -7.569 -11.338 1.00 97.56 389 GLU A CA 1
ATOM 3129 C C . GLU A 1 389 ? -10.651 -6.318 -10.837 1.00 97.56 389 GLU A C 1
ATOM 3131 O O . GLU A 1 389 ? -9.952 -5.653 -11.607 1.00 97.56 389 GLU A O 1
ATOM 3136 N N . VAL A 1 390 ? -10.764 -5.992 -9.544 1.00 98.00 390 VAL A N 1
ATOM 3137 C CA . VAL A 1 390 ? -10.074 -4.851 -8.928 1.00 98.00 390 VAL A CA 1
ATOM 3138 C C . VAL A 1 390 ? -8.588 -5.162 -8.783 1.00 98.00 390 VAL A C 1
ATOM 3140 O O . VAL A 1 390 ? -8.185 -6.052 -8.035 1.00 98.00 390 VAL A O 1
ATOM 3143 N N . THR A 1 391 ? -7.751 -4.392 -9.473 1.00 98.50 391 THR A N 1
ATOM 3144 C CA . THR A 1 391 ? -6.293 -4.553 -9.417 1.00 98.50 391 THR A CA 1
ATOM 3145 C C . THR A 1 391 ? -5.683 -3.514 -8.483 1.00 98.50 391 THR A C 1
ATOM 3147 O O . THR A 1 391 ? -5.835 -2.312 -8.707 1.00 98.50 391 THR A O 1
ATOM 3150 N N . ALA A 1 392 ? -4.992 -3.983 -7.444 1.00 98.69 392 ALA A N 1
ATOM 3151 C CA . ALA A 1 392 ? -4.279 -3.155 -6.480 1.00 98.69 392 ALA A CA 1
ATOM 3152 C C . ALA A 1 392 ? -2.766 -3.200 -6.736 1.00 98.69 392 ALA A C 1
ATOM 3154 O O . ALA A 1 392 ? -2.216 -4.271 -7.005 1.00 98.69 392 ALA A O 1
ATOM 3155 N N . MET A 1 393 ? -2.105 -2.048 -6.643 1.00 98.69 393 MET A N 1
ATOM 3156 C CA . MET A 1 393 ? -0.657 -1.894 -6.785 1.00 98.69 393 MET A CA 1
ATOM 3157 C C . MET A 1 393 ? -0.087 -1.043 -5.650 1.00 98.69 393 MET A C 1
ATOM 3159 O O . MET A 1 393 ? -0.559 0.067 -5.403 1.00 98.69 393 MET A O 1
ATOM 3163 N N . ASP A 1 394 ? 0.967 -1.542 -5.018 1.00 98.62 394 ASP A N 1
ATOM 3164 C CA . ASP A 1 394 ? 1.817 -0.771 -4.114 1.00 98.62 394 ASP A CA 1
ATOM 3165 C C . ASP A 1 394 ? 3.164 -0.468 -4.812 1.00 98.62 394 ASP A C 1
ATOM 3167 O O . ASP A 1 394 ? 4.016 -1.358 -4.924 1.00 98.62 394 ASP A O 1
ATOM 3171 N N . PRO A 1 395 ? 3.362 0.746 -5.368 1.00 97.94 395 PRO A N 1
ATOM 3172 C CA . PRO A 1 395 ? 4.563 1.086 -6.130 1.00 97.94 395 PRO A CA 1
ATOM 3173 C C . PRO A 1 395 ? 5.813 1.344 -5.270 1.00 97.94 395 PRO A C 1
ATOM 3175 O O . PRO A 1 395 ? 6.880 1.556 -5.855 1.00 97.94 395 PRO A O 1
ATOM 3178 N N . CYS A 1 396 ? 5.696 1.365 -3.936 1.00 96.56 396 CYS A N 1
ATOM 3179 C CA . CYS A 1 396 ? 6.804 1.573 -2.996 1.00 96.56 396 CYS A CA 1
ATOM 3180 C C . CYS A 1 396 ? 6.666 0.614 -1.798 1.00 96.56 396 CYS A C 1
ATOM 3182 O O . CYS A 1 396 ? 6.699 1.036 -0.640 1.00 96.56 396 CYS A O 1
ATOM 3184 N N . MET A 1 397 ? 6.460 -0.676 -2.083 1.00 95.69 397 MET A N 1
ATOM 3185 C CA . MET A 1 397 ? 5.874 -1.610 -1.115 1.00 95.69 397 MET A CA 1
ATOM 3186 C C . MET A 1 397 ? 6.702 -1.877 0.144 1.00 95.69 397 MET A C 1
ATOM 3188 O O . MET A 1 397 ? 6.155 -2.377 1.131 1.00 95.69 397 MET A O 1
ATOM 3192 N N . GLY A 1 398 ? 8.008 -1.591 0.149 1.00 93.00 398 GLY A N 1
ATOM 3193 C CA . GLY A 1 398 ? 8.885 -1.846 1.287 1.00 93.00 398 GLY A CA 1
ATOM 3194 C C . GLY A 1 398 ? 8.814 -3.309 1.734 1.00 93.00 398 GLY A C 1
ATOM 3195 O O . GLY A 1 398 ? 9.092 -4.221 0.961 1.00 93.00 398 GLY A O 1
ATOM 3196 N N . SER A 1 399 ? 8.399 -3.545 2.981 1.00 91.44 399 SER A N 1
ATOM 3197 C CA . SER A 1 399 ? 8.164 -4.882 3.554 1.00 91.44 399 SER A CA 1
ATOM 3198 C C . SER A 1 399 ? 6.784 -5.487 3.228 1.00 91.44 399 SER A C 1
ATOM 3200 O O . SER A 1 399 ? 6.380 -6.477 3.841 1.00 91.44 399 SER A O 1
ATOM 3202 N N . GLY A 1 400 ? 6.037 -4.899 2.291 1.00 93.88 400 GLY A N 1
ATOM 3203 C CA . GLY A 1 400 ? 4.742 -5.384 1.812 1.00 93.88 400 GLY A CA 1
ATOM 3204 C C . GLY A 1 400 ? 3.564 -5.124 2.752 1.00 93.88 400 GLY A C 1
ATOM 3205 O O . GLY A 1 400 ? 2.602 -5.885 2.710 1.00 93.88 400 GLY A O 1
ATOM 3206 N N . HIS A 1 401 ? 3.612 -4.094 3.610 1.00 92.88 401 HIS A N 1
ATOM 3207 C CA . HIS A 1 401 ? 2.582 -3.882 4.642 1.00 92.88 401 HIS A CA 1
ATOM 3208 C C . HIS A 1 401 ? 1.174 -3.674 4.045 1.00 92.88 401 HIS A C 1
ATOM 3210 O O . HIS A 1 401 ? 0.246 -4.384 4.429 1.00 92.88 401 HIS A O 1
ATOM 3216 N N . PHE A 1 402 ? 1.010 -2.796 3.044 1.00 96.25 402 PHE A N 1
ATOM 3217 C CA . PHE A 1 402 ? -0.288 -2.628 2.371 1.00 96.25 402 PHE A CA 1
ATOM 3218 C C . PHE A 1 402 ? -0.747 -3.905 1.660 1.00 96.25 402 PHE A C 1
ATOM 3220 O O . PHE A 1 402 ? -1.933 -4.214 1.673 1.00 96.25 402 PHE A O 1
ATOM 3227 N N . LEU A 1 403 ? 0.172 -4.679 1.076 1.00 97.88 403 LEU A N 1
ATOM 3228 C CA . LEU A 1 403 ? -0.151 -5.934 0.388 1.00 97.88 403 LEU A CA 1
ATOM 3229 C C . LEU A 1 403 ? -0.665 -6.999 1.364 1.00 97.88 403 LEU A C 1
ATOM 3231 O O . LEU A 1 403 ? -1.674 -7.650 1.089 1.00 97.88 403 LEU A O 1
ATOM 3235 N N . ALA A 1 404 ? -0.007 -7.138 2.518 1.00 95.69 404 ALA A N 1
ATOM 3236 C CA . ALA A 1 404 ? -0.421 -8.037 3.590 1.00 95.69 404 ALA A CA 1
ATOM 3237 C C . ALA A 1 404 ? -1.762 -7.614 4.219 1.00 95.69 404 ALA A C 1
ATOM 3239 O O . ALA A 1 404 ? -2.575 -8.481 4.524 1.00 95.69 404 ALA A O 1
ATOM 3240 N N . ALA A 1 405 ? -2.032 -6.309 4.346 1.00 96.06 405 ALA A N 1
ATOM 3241 C CA . ALA A 1 405 ? -3.301 -5.784 4.861 1.00 96.06 405 ALA A CA 1
ATOM 3242 C C . ALA A 1 405 ? -4.461 -5.870 3.846 1.00 96.06 405 ALA A C 1
ATOM 3244 O O . ALA A 1 405 ? -5.597 -6.167 4.219 1.00 96.06 405 ALA A O 1
ATOM 3245 N N . LEU A 1 406 ? -4.189 -5.668 2.552 1.00 98.44 406 LEU A N 1
ATOM 3246 C CA . LEU A 1 406 ? -5.166 -5.834 1.470 1.00 98.44 406 LEU A CA 1
ATOM 3247 C C . LEU A 1 406 ? -5.557 -7.301 1.257 1.00 98.44 406 LEU A C 1
ATOM 3249 O O . LEU A 1 406 ? -6.717 -7.580 0.953 1.00 98.44 406 LEU A O 1
ATOM 3253 N N . PHE A 1 407 ? -4.613 -8.238 1.407 1.00 98.62 407 PHE A N 1
ATOM 3254 C CA . PHE A 1 407 ? -4.840 -9.669 1.185 1.00 98.62 407 PHE A CA 1
ATOM 3255 C C . PHE A 1 407 ? -6.089 -10.230 1.902 1.00 98.62 407 PHE A C 1
ATOM 3257 O O . PHE A 1 407 ? -6.963 -10.754 1.208 1.00 98.62 407 PHE A O 1
ATOM 3264 N N . PRO A 1 408 ? -6.255 -10.113 3.239 1.00 97.12 408 PRO A N 1
ATOM 3265 C CA . PRO A 1 408 ? -7.424 -10.649 3.934 1.00 97.12 408 PRO A CA 1
ATOM 3266 C C . PRO A 1 408 ? -8.720 -9.905 3.592 1.00 97.12 408 PRO A C 1
ATOM 3268 O O . PRO A 1 408 ? -9.791 -10.500 3.707 1.00 97.12 408 PRO A O 1
ATOM 3271 N N . VAL A 1 409 ? -8.651 -8.638 3.164 1.00 98.38 409 VAL A N 1
ATOM 3272 C CA . VAL A 1 409 ? -9.824 -7.883 2.697 1.00 98.38 409 VAL A CA 1
ATOM 3273 C C . VAL A 1 409 ? -10.292 -8.451 1.361 1.00 98.38 409 VAL A C 1
ATOM 3275 O O . VAL A 1 409 ? -11.415 -8.942 1.278 1.00 98.38 409 VAL A O 1
ATOM 3278 N N . PHE A 1 410 ? -9.417 -8.496 0.350 1.00 98.75 410 PHE A N 1
ATOM 3279 C CA . PHE A 1 410 ? -9.722 -9.124 -0.938 1.00 98.75 410 PHE A CA 1
ATOM 3280 C C . PHE A 1 410 ? -10.196 -10.572 -0.774 1.00 98.75 410 PHE A C 1
ATOM 3282 O O . PHE A 1 410 ? -11.194 -10.952 -1.379 1.00 98.75 410 PHE A O 1
ATOM 3289 N N . ALA A 1 411 ? -9.533 -11.367 0.071 1.00 98.50 411 ALA A N 1
ATOM 3290 C CA . ALA A 1 411 ? -9.898 -12.761 0.293 1.00 98.50 411 ALA A CA 1
ATOM 3291 C C . ALA A 1 411 ? -11.319 -12.910 0.863 1.00 98.50 411 ALA A C 1
ATOM 3293 O O . ALA A 1 411 ? -12.113 -13.674 0.321 1.00 98.50 411 ALA A O 1
ATOM 3294 N N . LYS A 1 412 ? -11.683 -12.148 1.903 1.00 98.19 412 LYS A N 1
ATOM 3295 C CA . LYS A 1 412 ? -13.036 -12.194 2.491 1.00 98.19 412 LYS A CA 1
ATOM 3296 C C . LYS A 1 412 ? -14.113 -11.712 1.518 1.00 98.19 412 LYS A C 1
ATOM 3298 O O . LYS A 1 412 ? -15.144 -12.368 1.390 1.00 98.19 412 LYS A O 1
ATOM 3303 N N . LEU A 1 413 ? -13.865 -10.607 0.811 1.00 97.94 413 LEU A N 1
ATOM 3304 C CA . LEU A 1 413 ? -14.792 -10.070 -0.189 1.00 97.94 413 LEU A CA 1
ATOM 3305 C C . LEU A 1 413 ? -15.017 -11.065 -1.345 1.00 97.94 413 LEU A C 1
ATOM 3307 O O . LEU A 1 413 ? -16.156 -11.303 -1.736 1.00 97.94 413 LEU A O 1
ATOM 3311 N N . ARG A 1 414 ? -13.955 -11.707 -1.852 1.00 98.12 414 ARG A N 1
ATOM 3312 C CA . ARG A 1 414 ? -14.049 -12.705 -2.932 1.00 98.12 414 ARG A CA 1
ATOM 3313 C C . ARG A 1 414 ? -14.653 -14.036 -2.487 1.00 98.12 414 ARG A C 1
ATOM 3315 O O . ARG A 1 414 ? -15.408 -14.623 -3.251 1.00 98.12 414 ARG A O 1
ATOM 3322 N N . MET A 1 415 ? -14.390 -14.510 -1.267 1.00 97.69 415 MET A N 1
ATOM 3323 C CA . MET A 1 415 ? -15.091 -15.690 -0.730 1.00 97.69 415 MET A CA 1
ATOM 3324 C C . MET A 1 415 ? -16.605 -15.468 -0.676 1.00 97.69 415 MET A C 1
ATOM 3326 O O . MET A 1 415 ? -17.363 -16.376 -1.001 1.00 97.69 415 MET A O 1
ATOM 3330 N N . HIS A 1 416 ? -17.035 -14.260 -0.306 1.00 96.25 416 HIS A N 1
ATOM 3331 C CA . HIS A 1 416 ? -18.445 -13.874 -0.268 1.00 96.25 416 HIS A CA 1
ATOM 3332 C C . HIS A 1 416 ? -19.056 -13.728 -1.671 1.00 96.25 416 HIS A C 1
ATOM 3334 O O . HIS A 1 416 ? -20.124 -14.274 -1.923 1.00 96.25 416 HIS A O 1
ATOM 3340 N N . GLU A 1 417 ? -18.374 -13.049 -2.601 1.00 96.06 417 GLU A N 1
ATOM 3341 C CA . GLU A 1 417 ? -18.872 -12.831 -3.974 1.00 96.06 417 GLU A CA 1
ATOM 3342 C C . GLU A 1 417 ? -18.815 -14.081 -4.880 1.00 96.06 417 GLU A C 1
ATOM 3344 O O . GLU A 1 417 ? -19.657 -14.233 -5.764 1.00 96.06 417 GLU A O 1
ATOM 3349 N N . GLU A 1 418 ? -17.818 -14.959 -4.713 1.00 97.25 418 GLU A N 1
ATOM 3350 C CA . GLU A 1 418 ? -17.544 -16.091 -5.621 1.00 97.25 418 GLU A CA 1
ATOM 3351 C C . GLU A 1 418 ? -1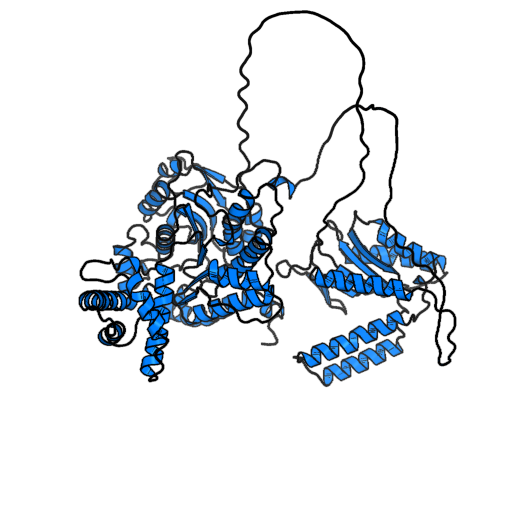7.761 -17.479 -4.980 1.00 97.25 418 GLU A C 1
ATOM 3353 O O . GLU A 1 418 ? -17.726 -18.480 -5.694 1.00 97.25 418 GLU A O 1
ATOM 3358 N N . GLY A 1 419 ? -17.978 -17.576 -3.661 1.00 95.81 419 GLY A N 1
ATOM 3359 C CA . GLY A 1 419 ? -18.185 -18.856 -2.959 1.00 95.81 419 GLY A CA 1
ATOM 3360 C C . GLY A 1 419 ? -16.938 -19.749 -2.858 1.00 95.81 419 GLY A C 1
ATOM 3361 O O . GLY A 1 419 ? -17.061 -20.962 -2.690 1.00 95.81 419 GLY A O 1
ATOM 3362 N N . LEU A 1 420 ? -15.745 -19.165 -2.999 1.00 95.94 420 LEU A N 1
ATOM 3363 C CA . LEU A 1 420 ? -14.457 -19.870 -3.050 1.00 95.94 420 LEU A CA 1
ATOM 3364 C C . LEU A 1 420 ? -14.009 -20.412 -1.683 1.00 95.94 420 LEU A C 1
ATOM 3366 O O . LEU A 1 420 ? -14.276 -19.813 -0.639 1.00 95.94 420 LEU A O 1
ATOM 3370 N N . SER A 1 421 ? -13.227 -21.496 -1.693 1.00 97.12 421 SER A N 1
ATOM 3371 C CA . SER A 1 421 ? -12.460 -21.927 -0.517 1.00 97.12 421 SER A CA 1
ATOM 3372 C C . SER A 1 421 ? -11.350 -20.929 -0.153 1.00 97.12 421 SER A C 1
ATOM 3374 O O . SER A 1 421 ? -10.964 -20.060 -0.944 1.00 97.12 421 SER A O 1
ATOM 3376 N N . LYS A 1 422 ? -10.789 -21.066 1.056 1.00 96.75 422 LYS A N 1
ATOM 3377 C CA . LYS A 1 422 ? -9.664 -20.234 1.514 1.00 96.75 422 LYS A CA 1
ATOM 3378 C C . LYS A 1 422 ? -8.425 -20.416 0.641 1.00 96.75 422 LYS A C 1
ATOM 3380 O O . LYS A 1 422 ? -7.684 -19.469 0.397 1.00 96.75 422 LYS A O 1
ATOM 3385 N N . GLU A 1 423 ? -8.205 -21.638 0.185 1.00 96.62 423 GLU A N 1
ATOM 3386 C CA . GLU A 1 423 ? -7.053 -22.054 -0.592 1.00 96.62 423 GLU A CA 1
ATOM 3387 C C . GLU A 1 423 ? -7.142 -21.521 -2.025 1.00 96.62 423 GLU A C 1
ATOM 3389 O O . GLU A 1 423 ? -6.144 -21.018 -2.541 1.00 96.62 423 GLU A O 1
ATOM 3394 N N . GLU A 1 424 ? -8.324 -21.590 -2.646 1.00 98.06 424 GLU A N 1
ATOM 3395 C CA . GLU A 1 424 ? -8.584 -21.036 -3.980 1.00 98.06 424 GLU A CA 1
ATOM 3396 C C . GLU A 1 424 ? -8.532 -19.508 -3.973 1.00 98.06 424 GLU A C 1
ATOM 3398 O O . GLU A 1 424 ? -7.912 -18.907 -4.852 1.00 98.06 424 GLU A O 1
ATOM 3403 N N . VAL A 1 425 ? -9.148 -18.860 -2.976 1.00 98.25 425 VAL A N 1
ATOM 3404 C CA . VAL A 1 425 ? -9.149 -17.396 -2.909 1.00 98.25 425 VAL A CA 1
ATOM 3405 C C . VAL A 1 425 ? -7.749 -16.848 -2.632 1.00 98.25 425 VAL A C 1
ATOM 3407 O O . VAL A 1 425 ? -7.382 -15.828 -3.207 1.00 98.25 425 VAL A O 1
ATOM 3410 N N . ALA A 1 426 ? -6.935 -17.533 -1.817 1.00 98.25 426 ALA A N 1
ATOM 3411 C CA . ALA A 1 426 ? -5.555 -17.127 -1.558 1.00 98.25 426 ALA A CA 1
ATOM 3412 C C . ALA A 1 426 ? -4.726 -17.100 -2.851 1.00 98.25 426 ALA A C 1
ATOM 3414 O O . ALA A 1 426 ? -4.034 -16.115 -3.120 1.00 98.25 426 ALA A O 1
ATOM 3415 N N . ASP A 1 427 ? -4.850 -18.139 -3.681 1.00 98.38 427 ASP A N 1
ATOM 3416 C CA . ASP A 1 427 ? -4.137 -18.214 -4.958 1.00 98.38 427 ASP A CA 1
ATOM 3417 C C . ASP A 1 427 ? -4.618 -17.122 -5.919 1.00 98.38 427 ASP A C 1
ATOM 3419 O O . ASP A 1 427 ? -3.811 -16.414 -6.526 1.00 98.38 427 ASP A O 1
ATOM 3423 N N . LYS A 1 428 ? -5.937 -16.928 -6.011 1.00 98.56 428 LYS A N 1
ATOM 3424 C CA . LYS A 1 428 ? -6.544 -15.922 -6.886 1.00 98.56 428 LYS A CA 1
ATOM 3425 C C . LYS A 1 428 ? -6.191 -14.493 -6.479 1.00 98.56 428 LYS A C 1
ATOM 3427 O O . LYS A 1 428 ? -5.834 -13.697 -7.341 1.00 98.56 428 LYS A O 1
ATOM 3432 N N . VAL A 1 429 ? -6.205 -14.156 -5.191 1.00 98.75 429 VAL A N 1
ATOM 3433 C CA . VAL A 1 429 ? -5.841 -12.809 -4.712 1.00 98.75 429 VAL A CA 1
ATOM 3434 C C . VAL A 1 429 ? -4.369 -12.486 -4.990 1.00 98.75 429 VAL A C 1
ATOM 3436 O O . VAL A 1 429 ? -4.063 -11.377 -5.434 1.00 98.75 429 VAL A O 1
ATOM 3439 N N . ILE A 1 430 ? -3.463 -13.453 -4.806 1.00 98.56 430 ILE A N 1
ATOM 3440 C CA . ILE A 1 430 ? -2.031 -13.289 -5.111 1.00 98.56 430 ILE A CA 1
ATOM 3441 C C . ILE A 1 430 ? -1.785 -13.149 -6.623 1.00 98.56 430 ILE A C 1
ATOM 3443 O O . ILE A 1 430 ? -0.979 -12.314 -7.041 1.00 98.56 430 ILE A O 1
ATOM 3447 N N . ALA A 1 431 ? -2.462 -13.954 -7.446 1.00 98.00 431 ALA A N 1
ATOM 3448 C CA . ALA A 1 431 ? -2.234 -13.998 -8.890 1.00 98.00 431 ALA A CA 1
ATOM 3449 C C . ALA A 1 431 ? -2.968 -12.893 -9.679 1.00 98.00 431 ALA A C 1
ATOM 3451 O O . ALA A 1 431 ? -2.476 -12.468 -10.727 1.00 98.00 431 ALA A O 1
ATOM 3452 N N . GLU A 1 432 ? -4.133 -12.437 -9.205 1.00 98.19 432 GLU A N 1
ATOM 3453 C CA . GLU A 1 432 ? -5.059 -11.571 -9.956 1.00 98.19 432 GLU A CA 1
ATOM 3454 C C . GLU A 1 432 ? -5.142 -10.143 -9.373 1.00 98.19 432 GLU A C 1
ATOM 3456 O O . GLU A 1 432 ? -5.106 -9.171 -10.134 1.00 98.19 432 GLU A O 1
ATOM 3461 N N . ASN A 1 433 ? -5.221 -9.994 -8.041 1.00 98.75 433 ASN A N 1
ATOM 3462 C CA . ASN A 1 433 ? -5.516 -8.710 -7.386 1.00 98.75 433 ASN A CA 1
ATOM 3463 C C . ASN A 1 433 ? -4.268 -7.910 -6.982 1.00 98.75 433 ASN A C 1
ATOM 3465 O O . ASN A 1 433 ? -4.185 -6.721 -7.299 1.00 98.75 433 ASN A O 1
ATOM 3469 N N . LEU A 1 434 ? -3.324 -8.526 -6.263 1.00 98.75 434 LEU A N 1
ATOM 3470 C CA . LEU A 1 434 ? -2.220 -7.826 -5.588 1.00 98.75 434 LEU A CA 1
ATOM 3471 C C . LEU A 1 434 ? -0.971 -7.708 -6.463 1.00 98.75 434 LEU A C 1
ATOM 3473 O O . LEU A 1 434 ? -0.526 -8.696 -7.037 1.00 98.75 434 LEU A O 1
ATOM 3477 N N . HIS A 1 435 ? -0.380 -6.514 -6.520 1.00 98.75 435 HIS A N 1
ATOM 3478 C CA . HIS A 1 435 ? 0.833 -6.208 -7.281 1.00 98.75 435 HIS A CA 1
ATOM 3479 C C . HIS A 1 435 ? 1.732 -5.274 -6.468 1.00 98.75 435 HIS A C 1
ATOM 3481 O O . HIS A 1 435 ? 1.224 -4.436 -5.726 1.00 98.75 435 HIS A O 1
ATOM 3487 N N . GLY A 1 436 ? 3.051 -5.368 -6.627 1.00 98.44 436 GLY A N 1
ATOM 3488 C CA . GLY A 1 436 ? 3.972 -4.533 -5.860 1.00 98.44 436 GLY A CA 1
ATOM 3489 C C . GLY A 1 436 ? 5.307 -4.288 -6.548 1.00 98.44 436 GLY A C 1
ATOM 3490 O O . GLY A 1 436 ? 5.840 -5.157 -7.245 1.00 98.44 436 GLY A O 1
ATOM 3491 N N . LEU A 1 437 ? 5.849 -3.093 -6.340 1.00 98.31 437 LEU A N 1
ATOM 3492 C CA . LEU A 1 437 ? 7.177 -2.696 -6.785 1.00 98.31 437 LEU A CA 1
ATOM 3493 C C . LEU A 1 437 ? 7.953 -2.094 -5.625 1.00 98.31 437 LEU A C 1
ATOM 3495 O O . LEU A 1 437 ? 7.414 -1.353 -4.811 1.00 98.31 437 LEU A O 1
ATOM 3499 N N . GLU A 1 438 ? 9.237 -2.408 -5.585 1.00 96.06 438 GLU A N 1
ATOM 3500 C CA . GLU A 1 438 ? 10.162 -1.906 -4.577 1.00 96.06 438 GLU A CA 1
ATOM 3501 C C . GLU A 1 438 ? 11.508 -1.588 -5.231 1.00 96.06 438 GLU A C 1
ATOM 3503 O O . GLU A 1 438 ? 11.835 -2.142 -6.283 1.00 96.06 438 GLU A O 1
ATOM 3508 N N . LEU A 1 439 ? 12.277 -0.663 -4.666 1.00 95.00 439 LEU A N 1
ATOM 3509 C CA . LEU A 1 439 ? 13.610 -0.321 -5.145 1.00 95.00 439 LEU A CA 1
ATOM 3510 C C . LEU A 1 439 ? 14.666 -1.291 -4.597 1.00 95.00 439 LEU A C 1
ATOM 3512 O O . LEU A 1 439 ? 15.575 -1.687 -5.322 1.00 95.00 439 LEU A O 1
ATOM 3516 N N . ASP A 1 440 ? 14.542 -1.697 -3.332 1.00 92.19 440 ASP A N 1
ATOM 3517 C CA . ASP A 1 440 ? 15.507 -2.585 -2.685 1.00 92.19 440 ASP A CA 1
ATOM 3518 C C . ASP A 1 440 ? 15.168 -4.080 -2.919 1.00 92.19 440 ASP A C 1
ATOM 3520 O O . ASP A 1 440 ? 14.083 -4.555 -2.548 1.00 92.19 440 ASP A O 1
ATOM 3524 N N . PRO A 1 441 ? 16.082 -4.891 -3.489 1.00 91.31 441 PRO A N 1
ATOM 3525 C CA . PRO A 1 441 ? 15.841 -6.322 -3.681 1.00 91.31 441 PRO A CA 1
ATOM 3526 C C . PRO A 1 441 ? 15.660 -7.087 -2.358 1.00 91.31 441 PRO A C 1
ATOM 3528 O O . PRO A 1 441 ? 15.004 -8.128 -2.350 1.00 91.31 441 PRO A O 1
ATOM 3531 N N . ARG A 1 442 ? 16.189 -6.579 -1.236 1.00 90.25 442 ARG A N 1
ATOM 3532 C CA . ARG A 1 442 ? 16.039 -7.175 0.102 1.00 90.25 442 ARG A CA 1
ATOM 3533 C C . ARG A 1 442 ? 14.622 -6.943 0.627 1.00 90.25 442 ARG A C 1
ATOM 3535 O O . ARG A 1 442 ? 13.958 -7.901 1.014 1.00 90.25 442 ARG A O 1
ATOM 3542 N N . CYS A 1 443 ? 14.120 -5.709 0.534 1.00 90.31 443 CYS A N 1
ATOM 3543 C CA . CYS A 1 443 ? 12.714 -5.388 0.805 1.00 90.31 443 CYS A CA 1
ATOM 3544 C C . CYS A 1 443 ? 11.767 -6.227 -0.060 1.00 90.31 443 CYS A C 1
ATOM 3546 O O . CYS A 1 443 ? 10.823 -6.810 0.459 1.00 90.31 443 CYS A O 1
ATOM 3548 N N . THR A 1 444 ? 12.075 -6.383 -1.353 1.00 93.81 444 THR A N 1
ATOM 3549 C CA . THR A 1 444 ? 11.282 -7.209 -2.284 1.00 93.81 444 THR A CA 1
ATOM 3550 C C . THR A 1 444 ? 11.106 -8.649 -1.781 1.00 93.81 444 THR A C 1
ATOM 3552 O O . THR A 1 444 ? 10.003 -9.194 -1.834 1.00 93.81 444 THR A O 1
ATOM 3555 N N . GLN A 1 445 ? 12.170 -9.265 -1.253 1.00 93.00 445 GLN A N 1
ATOM 3556 C CA . GLN A 1 445 ? 12.111 -10.611 -0.668 1.00 93.00 445 GLN A CA 1
ATOM 3557 C C . GLN A 1 445 ? 11.301 -10.640 0.637 1.00 93.00 445 GLN A C 1
ATOM 3559 O O . GLN A 1 445 ? 10.519 -11.567 0.849 1.00 93.00 445 GLN A O 1
ATOM 3564 N N . ILE A 1 446 ? 11.439 -9.614 1.485 1.00 92.56 446 ILE A N 1
ATOM 3565 C CA . ILE A 1 446 ? 10.665 -9.482 2.728 1.00 92.56 446 ILE A CA 1
ATOM 3566 C C . ILE A 1 446 ? 9.171 -9.317 2.421 1.00 92.56 446 ILE A C 1
ATOM 3568 O O . ILE A 1 446 ? 8.363 -10.002 3.036 1.00 92.56 446 ILE A O 1
ATOM 3572 N N . ALA A 1 447 ? 8.796 -8.488 1.442 1.00 94.50 447 ALA A N 1
ATOM 3573 C CA . ALA A 1 447 ? 7.411 -8.309 1.006 1.00 94.50 447 ALA A CA 1
ATOM 3574 C C . ALA A 1 447 ? 6.791 -9.609 0.473 1.00 94.50 447 ALA A C 1
ATOM 3576 O O . ALA A 1 447 ? 5.667 -9.950 0.840 1.00 94.50 447 ALA A O 1
ATOM 3577 N N . ALA A 1 448 ? 7.538 -10.370 -0.335 1.00 95.88 448 ALA A N 1
ATOM 3578 C CA . ALA A 1 448 ? 7.097 -11.676 -0.821 1.00 95.88 448 ALA A CA 1
ATOM 3579 C C . ALA A 1 448 ? 6.887 -12.678 0.327 1.00 95.88 448 ALA A C 1
ATOM 3581 O O . ALA A 1 448 ? 5.867 -13.367 0.372 1.00 95.88 448 ALA A O 1
ATOM 3582 N N . PHE A 1 449 ? 7.809 -12.728 1.294 1.00 94.25 449 PHE A N 1
ATOM 3583 C CA . PHE A 1 449 ? 7.658 -13.578 2.475 1.00 94.25 449 PHE A CA 1
ATOM 3584 C C . PHE A 1 449 ? 6.501 -13.129 3.380 1.00 94.25 449 PHE A C 1
ATOM 3586 O O . PHE A 1 449 ? 5.762 -13.973 3.877 1.00 94.25 449 PHE A O 1
ATOM 3593 N N . ASN A 1 450 ? 6.295 -11.822 3.555 1.00 93.31 450 ASN A N 1
ATOM 3594 C CA . ASN A 1 450 ? 5.216 -11.275 4.376 1.00 93.31 450 ASN A CA 1
ATOM 3595 C C . ASN A 1 450 ? 3.833 -11.581 3.771 1.00 93.31 450 ASN A C 1
ATOM 3597 O O . ASN A 1 450 ? 2.941 -12.074 4.460 1.00 93.31 450 ASN A O 1
ATOM 3601 N N . LEU A 1 451 ? 3.677 -11.410 2.451 1.00 95.94 451 LEU A N 1
ATOM 3602 C CA . LEU A 1 451 ? 2.461 -11.808 1.737 1.00 95.94 451 LEU A CA 1
ATOM 3603 C C . LEU A 1 451 ? 2.231 -13.330 1.793 1.00 95.94 451 LEU A C 1
ATOM 3605 O O . LEU A 1 451 ? 1.098 -13.773 1.987 1.00 95.94 451 LEU A O 1
ATOM 3609 N N . ALA A 1 452 ? 3.291 -14.140 1.681 1.00 95.88 452 ALA A N 1
ATOM 3610 C CA . ALA A 1 452 ? 3.190 -15.591 1.847 1.00 95.88 452 ALA A CA 1
ATOM 3611 C C . ALA A 1 452 ? 2.744 -15.976 3.267 1.00 95.88 452 ALA A C 1
ATOM 3613 O O . ALA A 1 452 ? 1.869 -16.826 3.433 1.00 95.88 452 ALA A O 1
ATOM 3614 N N . LEU A 1 453 ? 3.298 -15.317 4.289 1.00 93.12 453 LEU A N 1
ATOM 3615 C CA . LEU A 1 453 ? 2.948 -15.531 5.689 1.00 93.12 453 LEU A CA 1
ATOM 3616 C C . LEU A 1 453 ? 1.488 -15.155 5.969 1.00 93.12 453 LEU A C 1
ATOM 3618 O O . LEU A 1 453 ? 0.789 -15.935 6.614 1.00 93.12 453 LEU A O 1
ATOM 3622 N N . ALA A 1 454 ? 1.003 -14.029 5.436 1.00 93.19 454 ALA A N 1
ATOM 3623 C CA . ALA A 1 454 ? -0.406 -13.641 5.509 1.00 93.19 454 ALA A CA 1
ATOM 3624 C C . ALA A 1 454 ? -1.322 -14.703 4.866 1.00 93.19 454 ALA A C 1
ATOM 3626 O O . ALA A 1 454 ? -2.316 -15.117 5.469 1.00 93.19 454 ALA A O 1
ATOM 3627 N N . ALA A 1 455 ? -0.952 -15.220 3.690 1.00 95.75 455 ALA A N 1
ATOM 3628 C CA . ALA A 1 455 ? -1.700 -16.273 3.004 1.00 95.75 455 ALA A CA 1
ATOM 3629 C C . ALA A 1 455 ? -1.712 -17.609 3.771 1.00 95.75 455 ALA A C 1
ATOM 3631 O O . ALA A 1 455 ? -2.770 -18.228 3.909 1.00 95.75 455 ALA A O 1
ATOM 3632 N N . TRP A 1 456 ? -0.579 -18.043 4.334 1.00 94.44 456 TRP A N 1
ATOM 3633 C CA . TRP A 1 456 ? -0.509 -19.258 5.155 1.00 94.44 456 TRP A CA 1
ATOM 3634 C C . TRP A 1 456 ? -1.255 -19.110 6.487 1.00 94.44 456 TRP A C 1
ATOM 3636 O O . TRP A 1 456 ? -1.962 -20.037 6.884 1.00 94.44 456 TRP A O 1
ATOM 3646 N N . LYS A 1 457 ? -1.168 -17.948 7.156 1.00 91.44 457 LYS A N 1
ATOM 3647 C CA . LYS A 1 457 ? -1.973 -17.628 8.352 1.00 91.44 457 LYS A CA 1
ATOM 3648 C C . LYS A 1 457 ? -3.473 -17.702 8.036 1.00 91.44 457 LYS A C 1
ATOM 3650 O O . LYS A 1 457 ? -4.231 -18.284 8.808 1.00 91.44 457 LYS A O 1
ATOM 3655 N N . PHE A 1 458 ? -3.897 -17.181 6.883 1.00 93.94 458 PHE A N 1
ATOM 3656 C CA . PHE A 1 458 ? -5.293 -17.194 6.438 1.00 93.94 458 PHE A CA 1
ATOM 3657 C C . PHE A 1 458 ? -5.825 -18.604 6.120 1.00 93.94 458 PHE A C 1
ATOM 3659 O O . PHE A 1 458 ? -6.911 -18.970 6.593 1.00 93.94 458 PHE A O 1
ATOM 3666 N N . CYS A 1 459 ? -5.054 -19.409 5.375 1.00 93.00 459 CYS A N 1
ATOM 3667 C CA . CYS A 1 459 ? -5.372 -20.816 5.087 1.00 93.00 459 CYS A CA 1
ATOM 3668 C C . CYS A 1 459 ? -5.294 -21.695 6.352 1.00 93.00 459 CYS A C 1
ATOM 3670 O O . CYS A 1 459 ? -5.995 -22.693 6.467 1.00 93.00 459 CYS A O 1
ATOM 3672 N N . GLY A 1 460 ? -4.465 -21.316 7.329 1.00 91.44 460 GLY A N 1
ATOM 3673 C CA . GLY A 1 460 ? -4.218 -22.079 8.556 1.00 91.44 460 GLY A CA 1
ATOM 3674 C C . GLY A 1 460 ? -3.145 -23.166 8.415 1.00 91.44 460 GLY A C 1
ATOM 3675 O O . GLY A 1 460 ? -2.893 -23.897 9.372 1.00 91.44 460 GLY A O 1
ATOM 3676 N N . HIS A 1 461 ? -2.499 -23.276 7.251 1.00 89.06 461 HIS A N 1
ATOM 3677 C CA . HIS A 1 461 ? -1.391 -24.194 6.997 1.00 89.06 461 HIS A CA 1
ATOM 3678 C C . HIS A 1 461 ? -0.476 -23.690 5.868 1.00 89.06 461 HIS A C 1
ATOM 3680 O O . HIS A 1 461 ? -0.838 -22.812 5.083 1.00 89.06 461 HIS A O 1
ATOM 3686 N N . TYR A 1 462 ? 0.717 -24.282 5.763 1.00 93.81 462 TYR A N 1
ATOM 3687 C CA . TYR A 1 462 ? 1.602 -24.082 4.616 1.00 93.81 462 TYR A CA 1
ATOM 3688 C C . TYR A 1 462 ? 1.011 -24.720 3.350 1.00 93.81 462 TYR A C 1
ATOM 3690 O O . TYR A 1 462 ? 0.598 -25.883 3.369 1.00 93.81 462 TYR A O 1
ATOM 3698 N N . LYS A 1 463 ? 1.051 -23.986 2.238 1.00 92.12 463 LYS A N 1
ATOM 3699 C CA . LYS A 1 463 ? 0.828 -24.497 0.879 1.00 92.12 463 LYS A CA 1
ATOM 3700 C C . LYS A 1 463 ? 1.806 -23.844 -0.097 1.00 92.12 463 LYS A C 1
ATOM 3702 O O . LYS A 1 463 ? 2.301 -22.745 0.164 1.00 92.12 463 LYS A O 1
ATOM 3707 N N . ALA A 1 464 ? 2.041 -24.492 -1.236 1.00 94.94 464 ALA A N 1
ATOM 3708 C CA . ALA A 1 464 ? 2.614 -23.807 -2.389 1.00 94.94 464 ALA A CA 1
ATOM 3709 C C . ALA A 1 464 ? 1.655 -22.689 -2.834 1.00 94.94 464 ALA A C 1
ATOM 3711 O O . ALA A 1 464 ? 0.442 -22.900 -2.867 1.00 94.94 464 ALA A O 1
ATOM 3712 N N . LEU A 1 465 ? 2.203 -21.515 -3.139 1.00 95.44 465 LEU A N 1
ATOM 3713 C CA . LEU A 1 465 ? 1.470 -20.337 -3.608 1.00 95.44 465 LEU A CA 1
ATOM 3714 C C . LEU A 1 465 ? 1.815 -20.081 -5.086 1.00 95.44 465 LEU A C 1
ATOM 3716 O O . LEU A 1 465 ? 2.900 -20.480 -5.523 1.00 95.44 465 LEU A O 1
ATOM 3720 N N . PRO A 1 466 ? 0.933 -19.432 -5.867 1.00 96.56 466 PRO A N 1
ATOM 3721 C CA . PRO A 1 466 ? 1.223 -19.070 -7.252 1.00 96.56 466 PRO A CA 1
ATOM 3722 C C . PRO A 1 466 ? 2.316 -17.995 -7.358 1.00 96.56 466 PRO A C 1
ATOM 3724 O O . PRO A 1 466 ? 2.706 -17.364 -6.374 1.00 96.56 466 PRO A O 1
ATOM 3727 N N . GLU A 1 467 ? 2.795 -17.763 -8.585 1.00 92.69 467 GLU A N 1
ATOM 3728 C CA . GLU A 1 467 ? 3.749 -16.692 -8.892 1.00 92.69 467 GLU A CA 1
ATOM 3729 C C . GLU A 1 467 ? 3.181 -15.329 -8.458 1.00 92.69 467 GLU A C 1
ATOM 3731 O O . GLU A 1 467 ? 2.180 -14.857 -8.998 1.00 92.69 467 GLU A O 1
ATOM 3736 N N . MET A 1 468 ? 3.833 -14.677 -7.494 1.00 96.25 468 MET A N 1
ATOM 3737 C CA . MET A 1 468 ? 3.402 -13.369 -7.001 1.00 96.25 468 MET A CA 1
ATOM 3738 C C . MET A 1 468 ? 3.665 -12.266 -8.033 1.00 96.25 468 MET A C 1
ATOM 3740 O O . MET A 1 468 ? 4.640 -12.309 -8.789 1.00 96.25 468 MET A O 1
ATOM 3744 N N . ASN A 1 469 ? 2.848 -11.213 -8.039 1.00 97.44 469 ASN A N 1
ATOM 3745 C CA . ASN A 1 469 ? 3.057 -10.036 -8.891 1.00 97.44 469 ASN A CA 1
ATOM 3746 C C . ASN A 1 469 ? 3.916 -8.952 -8.221 1.00 97.44 469 ASN A C 1
ATOM 3748 O O . ASN A 1 469 ? 3.594 -7.767 -8.280 1.00 97.44 469 ASN A O 1
ATOM 3752 N N . LEU A 1 470 ? 5.019 -9.372 -7.598 1.00 97.69 470 LEU A N 1
ATOM 3753 C CA . LEU A 1 470 ? 5.988 -8.495 -6.939 1.00 97.69 470 LEU A CA 1
ATOM 3754 C C . LEU A 1 470 ? 7.290 -8.461 -7.748 1.00 97.69 470 LEU A C 1
ATOM 3756 O O . LEU A 1 470 ? 7.708 -9.497 -8.269 1.00 97.69 470 LEU A O 1
ATOM 3760 N N . ALA A 1 471 ? 7.941 -7.302 -7.857 1.00 96.38 471 ALA A N 1
ATOM 3761 C CA . ALA A 1 471 ? 9.256 -7.200 -8.493 1.00 96.38 471 ALA A CA 1
ATOM 3762 C C . ALA A 1 471 ? 10.135 -6.103 -7.885 1.00 96.38 471 ALA A C 1
ATOM 3764 O O . ALA A 1 471 ? 9.653 -5.047 -7.477 1.00 96.38 471 ALA A O 1
ATOM 3765 N N . CYS A 1 472 ? 11.449 -6.334 -7.914 1.00 95.75 472 CYS A N 1
ATOM 3766 C CA . CYS A 1 472 ? 12.420 -5.285 -7.647 1.00 95.75 472 CYS A CA 1
ATOM 3767 C C . CYS A 1 472 ? 12.583 -4.421 -8.906 1.00 95.75 472 CYS A C 1
ATOM 3769 O O . CYS A 1 472 ? 13.023 -4.895 -9.953 1.00 95.75 472 CYS A O 1
ATOM 3771 N N . SER A 1 473 ? 12.211 -3.153 -8.788 1.00 95.06 473 SER A N 1
ATOM 3772 C CA . SER A 1 473 ? 12.328 -2.111 -9.809 1.00 95.06 473 SER A CA 1
ATOM 3773 C C . SER A 1 473 ? 13.693 -1.419 -9.832 1.00 95.06 473 SER A C 1
ATOM 3775 O O . SER A 1 473 ? 13.978 -0.719 -10.796 1.00 95.06 473 SER A O 1
ATOM 3777 N N . GLY A 1 474 ? 14.537 -1.627 -8.811 1.00 94.00 474 GLY A N 1
ATOM 3778 C CA . GLY A 1 474 ? 15.859 -1.000 -8.673 1.00 94.00 474 GLY A CA 1
ATOM 3779 C C . GLY A 1 474 ? 17.026 -1.724 -9.353 1.00 94.00 474 GLY A C 1
ATOM 3780 O O . GLY A 1 474 ? 18.173 -1.307 -9.209 1.00 94.00 474 GLY A O 1
ATOM 3781 N N . ILE A 1 475 ? 16.778 -2.823 -10.074 1.00 90.56 475 ILE A N 1
ATOM 3782 C CA . ILE A 1 475 ? 17.841 -3.627 -10.699 1.00 90.56 475 ILE A CA 1
ATOM 3783 C C . ILE A 1 475 ? 18.166 -3.088 -12.098 1.00 90.56 475 ILE A C 1
ATOM 3785 O O . ILE A 1 475 ? 17.368 -3.226 -13.025 1.00 90.56 475 ILE A O 1
ATOM 3789 N N . ALA A 1 476 ? 19.372 -2.537 -12.261 1.00 91.94 476 ALA A N 1
ATOM 3790 C CA . ALA A 1 476 ? 19.935 -2.209 -13.571 1.00 91.94 476 ALA A CA 1
ATOM 3791 C C . ALA A 1 476 ? 20.379 -3.469 -14.347 1.00 91.94 476 ALA A C 1
ATOM 3793 O O . ALA A 1 476 ? 20.846 -4.443 -13.743 1.00 91.94 476 ALA A O 1
ATOM 3794 N N . PRO A 1 477 ? 20.306 -3.462 -15.692 1.00 89.50 477 PRO A N 1
ATOM 3795 C CA . PRO A 1 477 ? 20.786 -4.565 -16.507 1.00 89.50 477 PRO A CA 1
ATOM 3796 C C . PRO A 1 477 ? 22.322 -4.616 -16.515 1.00 89.50 477 PRO A C 1
ATOM 3798 O O . PRO A 1 477 ? 22.996 -3.629 -16.818 1.00 89.50 477 PRO A O 1
ATOM 3801 N N . LYS A 1 478 ? 22.882 -5.791 -16.199 1.00 86.94 478 LYS A N 1
ATOM 3802 C CA . LYS A 1 478 ? 24.332 -6.057 -16.211 1.00 86.94 478 LYS A CA 1
ATOM 3803 C C . LYS A 1 478 ? 24.839 -6.460 -17.603 1.00 86.94 478 LYS A C 1
ATOM 3805 O O . LYS A 1 478 ? 24.069 -6.905 -18.456 1.00 86.94 478 LYS A O 1
ATOM 3810 N N . GLY A 1 479 ? 26.159 -6.384 -17.789 1.00 86.38 479 GLY A N 1
ATOM 3811 C CA . GLY A 1 479 ? 26.851 -6.781 -19.021 1.00 86.38 479 GLY A CA 1
ATOM 3812 C C . GLY A 1 479 ? 26.882 -5.674 -20.076 1.00 86.38 479 GLY A C 1
ATOM 3813 O O . GLY A 1 479 ? 26.688 -4.500 -19.761 1.00 86.38 479 GLY A O 1
ATOM 3814 N N . LYS A 1 480 ? 27.157 -6.036 -21.335 1.00 89.56 480 LYS A N 1
ATOM 3815 C CA . LYS A 1 480 ? 27.096 -5.096 -22.464 1.00 89.56 480 LYS A CA 1
ATOM 3816 C C . LYS A 1 480 ? 25.714 -5.143 -23.108 1.00 89.56 480 LYS A C 1
ATOM 3818 O O . LYS A 1 480 ? 25.060 -6.186 -23.119 1.00 89.56 480 LYS A O 1
ATOM 3823 N N . VAL A 1 481 ? 25.293 -4.039 -23.721 1.00 90.19 481 VAL A N 1
ATOM 3824 C CA . VAL A 1 481 ? 24.009 -3.988 -24.440 1.00 90.19 481 VAL A CA 1
ATOM 3825 C C . VAL A 1 481 ? 23.972 -4.970 -25.620 1.00 90.19 481 VAL A C 1
ATOM 3827 O O . VAL A 1 481 ? 22.926 -5.529 -25.934 1.00 90.19 481 VAL A O 1
ATOM 3830 N N . GLU A 1 482 ? 25.127 -5.277 -26.213 1.00 91.06 482 GLU A N 1
ATOM 3831 C CA . GLU A 1 482 ? 25.288 -6.314 -27.238 1.00 91.06 482 GLU A CA 1
ATOM 3832 C C . GLU A 1 482 ? 24.902 -7.715 -26.736 1.00 91.06 482 GLU A C 1
ATOM 3834 O O . GLU A 1 482 ? 24.396 -8.516 -27.517 1.00 91.06 482 GLU A O 1
ATOM 3839 N N . ASP A 1 483 ? 25.094 -8.022 -25.449 1.00 85.81 483 ASP A N 1
ATOM 3840 C CA . ASP A 1 483 ? 24.724 -9.323 -24.877 1.00 85.81 483 ASP A CA 1
ATOM 3841 C C . ASP A 1 483 ? 23.206 -9.449 -24.694 1.00 85.81 483 ASP A C 1
ATOM 3843 O O . ASP A 1 483 ? 22.640 -10.519 -24.906 1.00 85.81 483 ASP A O 1
ATOM 3847 N N . TRP A 1 484 ? 22.527 -8.336 -24.409 1.00 86.38 484 TRP A N 1
ATOM 3848 C CA . TRP A 1 484 ? 21.064 -8.261 -24.375 1.00 86.38 484 TRP A CA 1
ATOM 3849 C C . TRP A 1 484 ? 20.455 -8.376 -25.775 1.00 86.38 484 TRP A C 1
ATOM 3851 O O . TRP A 1 484 ? 19.461 -9.069 -25.976 1.00 86.38 484 TRP A O 1
ATOM 3861 N N . ILE A 1 485 ? 21.091 -7.759 -26.772 1.00 89.62 485 ILE A N 1
ATOM 3862 C CA . ILE A 1 485 ? 20.697 -7.844 -28.185 1.00 89.62 485 ILE A CA 1
ATOM 3863 C C . ILE A 1 485 ? 20.776 -9.291 -28.711 1.00 89.62 485 ILE A C 1
ATOM 3865 O O . ILE A 1 485 ? 19.921 -9.705 -29.492 1.00 89.62 485 ILE A O 1
ATOM 3869 N N . LYS A 1 486 ? 21.714 -10.119 -28.227 1.00 87.75 486 LYS A N 1
ATOM 3870 C CA . LYS A 1 486 ? 21.770 -11.552 -28.590 1.00 87.75 486 LYS A CA 1
ATOM 3871 C C . LYS A 1 486 ? 20.508 -12.332 -28.203 1.00 87.75 486 LYS A C 1
ATOM 3873 O O . LYS A 1 486 ? 20.195 -13.311 -28.879 1.00 87.75 486 LYS A O 1
ATOM 3878 N N . LEU A 1 487 ? 19.751 -11.905 -27.184 1.00 82.88 487 LEU A N 1
ATOM 3879 C CA . LEU A 1 487 ? 18.517 -12.586 -26.761 1.00 82.88 487 LEU A CA 1
ATOM 3880 C C . LEU A 1 487 ? 17.462 -12.629 -27.881 1.00 82.88 487 LEU A C 1
ATOM 3882 O O . LEU A 1 487 ? 16.722 -13.605 -27.994 1.00 82.88 487 LEU A O 1
ATOM 3886 N N . VAL A 1 488 ? 17.426 -11.608 -28.747 1.00 87.12 488 VAL A N 1
ATOM 3887 C CA . VAL A 1 488 ? 16.490 -11.519 -29.885 1.00 87.12 488 VAL A CA 1
ATOM 3888 C C . VAL A 1 488 ? 17.075 -12.067 -31.195 1.00 87.12 488 VAL A C 1
ATOM 3890 O O . VAL A 1 488 ? 16.354 -12.201 -32.180 1.00 87.12 488 VAL A O 1
ATOM 3893 N N . ALA A 1 489 ? 18.352 -12.472 -31.223 1.00 83.88 489 ALA A N 1
ATOM 3894 C CA . ALA A 1 489 ? 19.033 -12.933 -32.441 1.00 83.88 489 ALA A CA 1
ATOM 3895 C C . ALA A 1 489 ? 18.442 -14.223 -33.050 1.00 83.88 489 ALA A C 1
ATOM 3897 O O . ALA A 1 489 ? 18.681 -14.522 -34.220 1.00 83.88 489 ALA A O 1
ATOM 3898 N N . LYS A 1 490 ? 17.649 -14.981 -32.275 1.00 82.31 490 LYS A N 1
ATOM 3899 C CA . LYS A 1 490 ? 16.908 -16.167 -32.742 1.00 82.31 490 LYS A CA 1
ATOM 3900 C C . LYS A 1 490 ? 15.643 -15.817 -33.554 1.00 82.31 490 LYS A C 1
ATOM 3902 O O . LYS A 1 490 ? 15.043 -16.727 -34.128 1.00 82.31 490 LYS A O 1
ATOM 3907 N N . GLU A 1 491 ? 15.240 -14.543 -33.630 1.00 87.62 491 GLU A N 1
ATOM 3908 C CA . GLU A 1 491 ? 14.125 -14.095 -34.477 1.00 87.62 491 GLU A CA 1
ATOM 3909 C C . GLU A 1 491 ? 14.462 -14.291 -35.964 1.00 87.62 491 GLU A C 1
ATOM 3911 O O . GLU A 1 491 ? 15.535 -13.909 -36.440 1.00 87.62 491 GLU A O 1
ATOM 3916 N N . LYS A 1 492 ? 13.557 -14.922 -36.713 1.00 88.38 492 LYS A N 1
ATOM 3917 C CA . LYS A 1 492 ? 13.783 -15.341 -38.100 1.00 88.38 492 LYS A CA 1
ATOM 3918 C C . LYS A 1 492 ? 13.535 -14.215 -39.093 1.00 88.38 492 LYS A C 1
ATOM 3920 O O . LYS A 1 492 ? 14.287 -14.126 -40.062 1.00 88.38 492 LYS A O 1
ATOM 3925 N N . ASP A 1 493 ? 12.529 -13.372 -38.865 1.00 90.62 493 ASP A N 1
ATOM 3926 C CA . ASP A 1 493 ? 12.248 -12.250 -39.762 1.00 90.62 493 ASP A CA 1
ATOM 3927 C C . ASP A 1 493 ? 13.274 -11.111 -39.566 1.00 90.62 493 ASP A C 1
ATOM 3929 O O . ASP A 1 493 ? 13.407 -10.604 -38.450 1.00 90.62 493 ASP A O 1
ATOM 3933 N N . PRO A 1 494 ? 14.004 -10.673 -40.613 1.00 86.38 494 PRO A N 1
ATOM 3934 C CA . PRO A 1 494 ? 15.050 -9.658 -40.465 1.00 86.38 494 PRO A CA 1
ATOM 3935 C C . PRO A 1 494 ? 14.545 -8.292 -39.984 1.00 86.38 494 PRO A C 1
ATOM 3937 O O . PRO A 1 494 ? 15.242 -7.629 -39.218 1.00 86.38 494 PRO A O 1
ATOM 3940 N N . ASN A 1 495 ? 13.343 -7.874 -40.397 1.00 85.88 495 ASN A N 1
ATOM 3941 C CA . ASN A 1 495 ? 12.786 -6.569 -40.027 1.00 85.88 495 ASN A CA 1
ATOM 3942 C C . ASN A 1 495 ? 12.311 -6.572 -38.568 1.00 85.88 495 ASN A C 1
ATOM 3944 O O . ASN A 1 495 ? 12.595 -5.648 -37.808 1.00 85.88 495 ASN A O 1
ATOM 3948 N N . THR A 1 496 ? 11.634 -7.645 -38.158 1.00 86.94 496 THR A N 1
ATOM 3949 C CA . THR A 1 496 ? 11.212 -7.880 -36.773 1.00 86.94 496 THR A CA 1
ATOM 3950 C C . THR A 1 496 ? 12.426 -7.983 -35.857 1.00 86.94 496 THR A C 1
ATOM 3952 O O . THR A 1 496 ? 12.442 -7.329 -34.816 1.00 86.94 496 THR A O 1
ATOM 3955 N N . ARG A 1 497 ? 13.478 -8.708 -36.270 1.00 91.00 497 ARG A N 1
ATOM 3956 C CA . ARG A 1 497 ? 14.746 -8.774 -35.533 1.00 91.00 497 ARG A CA 1
ATOM 3957 C C . ARG A 1 497 ? 15.349 -7.384 -35.357 1.00 91.00 497 ARG A C 1
ATOM 3959 O O . ARG A 1 497 ? 15.566 -6.988 -34.222 1.00 91.00 497 ARG A O 1
ATOM 3966 N N . TYR A 1 498 ? 15.532 -6.612 -36.430 1.00 88.62 498 TYR A N 1
ATOM 3967 C CA . TYR A 1 498 ? 16.072 -5.247 -36.353 1.00 88.62 498 TYR A CA 1
ATOM 3968 C C . TYR A 1 498 ? 15.284 -4.354 -35.375 1.00 88.62 498 TYR A C 1
ATOM 3970 O O . TYR A 1 498 ? 15.871 -3.723 -34.492 1.00 88.62 498 TYR A O 1
ATOM 3978 N N . ARG A 1 499 ? 13.943 -4.383 -35.449 1.00 92.06 499 ARG A N 1
ATOM 3979 C CA . ARG A 1 499 ? 13.068 -3.677 -34.496 1.00 92.06 499 ARG A CA 1
ATOM 3980 C C . ARG A 1 499 ? 13.279 -4.149 -33.056 1.00 92.06 499 ARG A C 1
ATOM 3982 O O . ARG A 1 499 ? 13.353 -3.323 -32.145 1.00 92.06 499 ARG A O 1
ATOM 3989 N N . MET A 1 500 ? 13.392 -5.458 -32.836 1.00 90.69 500 MET A N 1
ATOM 3990 C CA . MET A 1 500 ? 13.649 -6.041 -31.517 1.00 90.69 500 MET A CA 1
ATOM 3991 C C . MET A 1 500 ? 15.042 -5.699 -30.973 1.00 90.69 500 MET A C 1
ATOM 3993 O O . MET A 1 500 ? 15.161 -5.415 -29.786 1.00 90.69 500 MET A O 1
ATOM 3997 N N . GLU A 1 501 ? 16.083 -5.664 -31.806 1.00 91.94 501 GLU A N 1
ATOM 3998 C CA . GLU A 1 501 ? 17.446 -5.287 -31.406 1.00 91.94 501 GLU A CA 1
ATOM 3999 C C . GLU A 1 501 ? 17.498 -3.820 -30.942 1.00 91.94 501 GLU A C 1
ATOM 4001 O O . GLU A 1 501 ? 18.045 -3.516 -29.878 1.00 91.94 501 GLU A O 1
ATOM 4006 N N . ASN A 1 502 ? 16.856 -2.913 -31.685 1.00 89.62 502 ASN A N 1
ATOM 4007 C CA . ASN A 1 502 ? 16.721 -1.505 -31.304 1.00 89.62 502 ASN A CA 1
ATOM 4008 C C . ASN A 1 502 ? 15.857 -1.316 -30.050 1.00 89.62 502 ASN A C 1
ATOM 4010 O O . ASN A 1 502 ? 16.243 -0.570 -29.147 1.00 89.62 502 ASN A O 1
ATOM 4014 N N . GLY A 1 503 ? 14.726 -2.020 -29.955 1.00 90.12 503 GLY A N 1
ATOM 4015 C CA . GLY A 1 503 ? 13.876 -2.018 -28.763 1.00 90.12 503 GLY A CA 1
ATOM 4016 C C . GLY A 1 503 ? 14.630 -2.503 -27.523 1.00 90.12 503 GLY A C 1
ATOM 4017 O O . GLY A 1 503 ? 14.566 -1.869 -26.472 1.00 90.12 503 GLY A O 1
ATOM 4018 N N . MET A 1 504 ? 15.420 -3.572 -27.655 1.00 89.38 504 MET A N 1
ATOM 4019 C CA . MET A 1 504 ? 16.261 -4.105 -26.582 1.00 89.38 504 MET A CA 1
ATOM 4020 C C . MET A 1 504 ? 17.360 -3.117 -26.169 1.00 89.38 504 MET A C 1
ATOM 4022 O O . MET A 1 504 ? 17.611 -2.941 -24.977 1.00 89.38 504 MET A O 1
ATOM 4026 N N . ARG A 1 505 ? 17.975 -2.410 -27.128 1.00 91.38 505 ARG A N 1
ATOM 4027 C CA . ARG A 1 505 ? 18.953 -1.346 -26.849 1.00 91.38 505 ARG A CA 1
ATOM 4028 C C . ARG A 1 505 ? 18.326 -0.181 -26.078 1.00 91.38 505 ARG A C 1
ATOM 4030 O O . ARG A 1 505 ? 18.928 0.309 -25.123 1.00 91.38 505 ARG A O 1
ATOM 4037 N N . GLN A 1 506 ? 17.120 0.248 -26.459 1.00 88.88 506 GLN A N 1
ATOM 4038 C CA . GLN A 1 506 ? 16.377 1.273 -25.719 1.00 88.88 506 GLN A CA 1
ATOM 4039 C C . GLN A 1 506 ? 15.987 0.789 -24.319 1.00 88.88 506 GLN A C 1
ATOM 4041 O O . GLN A 1 506 ? 16.170 1.534 -23.360 1.00 88.88 506 GLN A O 1
ATOM 4046 N N . LEU A 1 507 ? 15.523 -0.457 -24.181 1.00 88.56 507 LEU A N 1
ATOM 4047 C CA . LEU A 1 507 ? 15.159 -1.049 -22.895 1.00 88.56 507 LEU A CA 1
ATOM 4048 C C . LEU A 1 507 ? 16.349 -1.122 -21.934 1.00 88.56 507 LEU A C 1
ATOM 4050 O O . LEU A 1 507 ? 16.239 -0.662 -20.800 1.00 88.56 507 LEU A O 1
ATOM 4054 N N . PHE A 1 508 ? 17.487 -1.640 -22.405 1.00 90.38 508 PHE A N 1
ATOM 4055 C CA . PHE A 1 508 ? 18.728 -1.707 -21.636 1.00 90.38 508 PHE A CA 1
ATOM 4056 C C . PHE A 1 508 ? 19.115 -0.323 -21.107 1.00 90.38 508 PHE A C 1
ATOM 4058 O O . PHE A 1 508 ? 19.301 -0.155 -19.906 1.00 90.38 508 PHE A O 1
ATOM 4065 N N . ASN A 1 509 ? 19.159 0.684 -21.987 1.00 89.81 509 ASN A N 1
ATOM 4066 C CA . ASN A 1 509 ? 19.503 2.059 -21.619 1.00 89.81 509 ASN A CA 1
ATOM 4067 C C . ASN A 1 509 ? 18.477 2.689 -20.660 1.00 89.81 509 ASN A C 1
ATOM 4069 O O . ASN A 1 509 ? 18.864 3.415 -19.749 1.00 89.81 509 ASN A O 1
ATOM 4073 N N . HIS A 1 510 ? 17.181 2.419 -20.843 1.00 88.06 510 HIS A N 1
ATOM 4074 C CA . HIS A 1 510 ? 16.113 2.952 -19.992 1.00 88.06 510 HIS A CA 1
ATOM 4075 C C . HIS A 1 510 ? 16.196 2.407 -18.559 1.00 88.06 510 HIS A C 1
ATOM 4077 O O . HIS A 1 510 ? 16.024 3.163 -17.607 1.00 88.06 510 HIS A O 1
ATOM 4083 N N . PHE A 1 511 ? 16.515 1.118 -18.402 1.00 91.44 511 PHE A N 1
ATOM 4084 C CA . PHE A 1 511 ? 16.673 0.477 -17.095 1.00 91.44 511 PHE A CA 1
ATOM 4085 C C . PHE A 1 511 ? 18.068 0.657 -16.468 1.00 91.44 511 PHE A C 1
ATOM 4087 O O . PHE A 1 511 ? 18.251 0.253 -15.327 1.00 91.44 511 PHE A O 1
ATOM 4094 N N . GLN A 1 512 ? 19.044 1.307 -17.122 1.00 92.25 512 GLN A N 1
ATOM 4095 C CA . GLN A 1 512 ? 20.293 1.692 -16.434 1.00 92.25 512 GLN A CA 1
ATOM 4096 C C . GLN A 1 512 ? 20.035 2.644 -15.253 1.00 92.25 512 GLN A C 1
ATOM 4098 O O . GLN A 1 512 ? 20.746 2.567 -14.262 1.00 92.25 512 GLN A O 1
ATOM 4103 N N . LEU A 1 513 ? 18.988 3.478 -15.331 1.00 92.19 513 LEU A N 1
ATOM 4104 C CA . LEU A 1 513 ? 18.553 4.380 -14.252 1.00 92.19 513 LEU A CA 1
ATOM 4105 C C . LEU A 1 513 ? 17.581 3.721 -13.251 1.00 92.19 513 LEU A C 1
ATOM 4107 O O . LEU A 1 513 ? 16.909 4.410 -12.483 1.00 92.19 513 LEU A O 1
ATOM 4111 N N . ALA A 1 514 ? 17.442 2.392 -13.283 1.00 94.44 514 ALA A N 1
ATOM 4112 C CA . ALA A 1 514 ? 16.626 1.656 -12.321 1.00 94.44 514 ALA A CA 1
ATOM 4113 C C . ALA A 1 514 ? 17.033 1.908 -10.852 1.00 94.44 514 ALA A C 1
ATOM 4115 O O . ALA A 1 514 ? 16.125 2.140 -10.056 1.00 94.44 514 ALA A O 1
ATOM 4116 N N . PRO A 1 515 ? 18.327 1.947 -10.468 1.00 93.88 515 PRO A N 1
ATOM 4117 C CA . PRO A 1 515 ? 18.725 2.185 -9.080 1.00 93.88 515 PRO A CA 1
ATOM 4118 C C . PRO A 1 515 ? 18.282 3.552 -8.544 1.00 93.88 515 PRO A C 1
ATOM 4120 O O . PRO A 1 515 ? 17.931 3.662 -7.375 1.00 93.88 515 PRO A O 1
ATOM 4123 N N . GLU A 1 516 ? 18.279 4.597 -9.374 1.00 93.06 516 GLU A N 1
ATOM 4124 C CA . GLU A 1 516 ? 17.893 5.956 -8.978 1.00 93.06 516 GLU A CA 1
ATOM 4125 C C . GLU A 1 516 ? 16.381 6.197 -9.064 1.00 93.06 516 GLU A C 1
ATOM 4127 O O . GLU A 1 516 ? 15.831 6.962 -8.273 1.00 93.06 516 GLU A O 1
ATOM 4132 N N . LEU A 1 517 ? 15.706 5.593 -10.048 1.00 94.12 517 LEU A N 1
ATOM 4133 C CA . LEU A 1 517 ? 14.316 5.918 -10.385 1.00 94.12 517 LEU A CA 1
ATOM 4134 C C . LEU A 1 517 ? 13.304 4.860 -9.936 1.00 94.12 517 LEU A C 1
ATOM 4136 O O . LEU A 1 517 ? 12.141 5.203 -9.718 1.00 94.12 517 LEU A O 1
ATOM 4140 N N . GLY A 1 518 ? 13.712 3.594 -9.823 1.00 95.12 518 GLY A N 1
ATOM 4141 C CA . GLY A 1 518 ? 12.855 2.467 -9.459 1.00 95.12 518 GLY A CA 1
ATOM 4142 C C . GLY A 1 518 ? 11.518 2.470 -10.197 1.00 95.12 518 GLY A C 1
ATOM 4143 O O . GLY A 1 518 ? 11.444 2.507 -11.429 1.00 95.12 518 GLY A O 1
ATOM 4144 N N . SER A 1 519 ? 10.431 2.497 -9.432 1.00 96.00 519 SER A N 1
ATOM 4145 C CA . SER A 1 519 ? 9.063 2.490 -9.946 1.00 96.00 519 SER A CA 1
ATOM 4146 C C . SER A 1 519 ? 8.621 3.788 -10.648 1.00 96.00 519 SER A C 1
ATOM 4148 O O . SER A 1 519 ? 7.556 3.812 -11.271 1.00 96.00 519 SER A O 1
ATOM 4150 N N . LEU A 1 520 ? 9.432 4.857 -10.660 1.00 95.94 520 LEU A N 1
ATOM 4151 C CA . LEU A 1 520 ? 9.184 6.021 -11.523 1.00 95.94 520 LEU A CA 1
ATOM 4152 C C . LEU A 1 520 ? 9.403 5.717 -13.012 1.00 95.94 520 LEU A C 1
ATOM 4154 O O . LEU A 1 520 ? 8.768 6.383 -13.843 1.00 95.94 520 LEU A O 1
ATOM 4158 N N . LEU A 1 521 ? 10.230 4.714 -13.349 1.00 93.25 521 LEU A N 1
ATOM 4159 C CA . LEU A 1 521 ? 10.486 4.277 -14.728 1.00 93.25 521 LEU A CA 1
ATOM 4160 C C . LEU A 1 521 ? 9.183 4.020 -15.495 1.00 93.25 521 LEU A C 1
ATOM 4162 O O . LEU A 1 521 ? 8.177 3.572 -14.943 1.00 93.25 521 LEU A O 1
ATOM 4166 N N . ASP A 1 522 ? 9.183 4.332 -16.786 1.00 90.06 522 ASP A N 1
ATOM 4167 C CA . ASP A 1 522 ? 7.998 4.238 -17.637 1.00 90.06 522 ASP A CA 1
ATOM 4168 C C . ASP A 1 522 ? 8.365 3.555 -18.963 1.00 90.06 522 ASP A C 1
ATOM 4170 O O . ASP A 1 522 ? 8.642 4.237 -19.957 1.00 90.06 522 ASP A O 1
ATOM 4174 N N . PRO A 1 523 ? 8.369 2.208 -19.004 1.00 85.81 523 PRO A N 1
ATOM 4175 C CA . PRO A 1 523 ? 8.729 1.448 -20.201 1.00 85.81 523 PRO A CA 1
ATOM 4176 C C . PRO A 1 523 ? 7.764 1.686 -21.371 1.00 85.81 523 PRO A C 1
ATOM 4178 O O . PRO A 1 523 ? 8.118 1.408 -22.515 1.00 85.81 523 PRO A O 1
ATOM 4181 N N . THR A 1 524 ? 6.576 2.258 -21.131 1.00 82.88 524 THR A N 1
ATOM 4182 C CA . THR A 1 524 ? 5.637 2.635 -22.203 1.00 82.88 524 THR A CA 1
ATOM 4183 C C . THR A 1 524 ? 6.132 3.825 -23.035 1.00 82.88 524 THR A C 1
ATOM 4185 O O . THR A 1 524 ? 5.627 4.075 -24.130 1.00 82.88 524 THR A O 1
ATOM 4188 N N . THR A 1 525 ? 7.164 4.535 -22.559 1.00 80.38 525 THR A N 1
ATOM 4189 C CA . THR A 1 525 ? 7.855 5.577 -23.334 1.00 80.38 525 THR A CA 1
ATOM 4190 C C . THR A 1 525 ? 8.723 5.021 -24.465 1.00 80.38 525 THR A C 1
ATOM 4192 O O . THR A 1 525 ? 9.009 5.761 -25.407 1.00 80.38 525 THR A O 1
ATOM 4195 N N . ILE A 1 526 ? 9.064 3.725 -24.428 1.00 77.31 526 ILE A N 1
ATOM 4196 C CA . ILE A 1 526 ? 9.689 2.991 -25.538 1.00 77.31 526 ILE A CA 1
ATOM 4197 C C . ILE A 1 526 ? 8.601 2.710 -26.582 1.00 77.31 526 ILE A C 1
ATOM 4199 O O . ILE A 1 526 ? 7.927 1.674 -26.570 1.00 77.31 526 ILE A O 1
ATOM 4203 N N . LYS A 1 527 ? 8.369 3.693 -27.454 1.00 70.94 527 LYS A N 1
ATOM 4204 C CA . LYS A 1 527 ? 7.332 3.625 -28.487 1.00 70.94 527 LYS A CA 1
ATOM 4205 C C . LYS A 1 527 ? 7.723 2.617 -29.565 1.00 70.94 527 LYS A C 1
ATOM 4207 O O . LYS A 1 527 ? 8.849 2.632 -30.048 1.00 70.94 527 LYS A O 1
ATOM 4212 N N . ALA A 1 528 ? 6.765 1.790 -29.980 1.00 74.25 528 ALA A N 1
ATOM 4213 C CA . ALA A 1 528 ? 6.903 1.054 -31.229 1.00 74.25 528 ALA A CA 1
ATOM 4214 C C . ALA A 1 528 ? 6.814 2.022 -32.414 1.00 74.25 528 ALA A C 1
ATOM 4216 O O . ALA A 1 528 ? 5.884 2.826 -32.502 1.00 74.25 528 ALA A O 1
ATOM 4217 N N . ASP A 1 529 ? 7.752 1.884 -33.339 1.00 76.81 529 ASP A N 1
ATOM 4218 C CA . ASP A 1 529 ? 7.748 2.520 -34.652 1.00 76.81 529 ASP A CA 1
ATOM 4219 C C . ASP A 1 529 ? 8.314 1.537 -35.696 1.00 76.81 529 ASP A C 1
ATOM 4221 O O . ASP A 1 529 ? 8.438 0.336 -35.431 1.00 76.81 529 ASP A O 1
ATOM 4225 N N . LEU A 1 530 ? 8.613 2.017 -36.906 1.00 69.31 530 LEU A N 1
ATOM 4226 C CA . LEU A 1 530 ? 9.153 1.189 -37.991 1.00 69.31 530 LEU A CA 1
ATOM 4227 C C . LEU A 1 530 ? 10.536 0.593 -37.673 1.00 69.31 530 LEU A C 1
ATOM 4229 O O . LEU A 1 530 ? 10.901 -0.419 -38.267 1.00 69.31 530 LEU A O 1
ATOM 4233 N N . GLU A 1 531 ? 11.279 1.182 -36.735 1.00 77.81 531 GLU A N 1
ATOM 4234 C CA . GLU A 1 531 ? 12.661 0.822 -36.403 1.00 77.81 531 GLU A CA 1
ATOM 4235 C C . GLU A 1 531 ? 12.803 0.244 -34.987 1.00 77.81 531 GLU A C 1
ATOM 4237 O O . GLU A 1 531 ? 13.829 -0.357 -34.686 1.00 77.81 531 GLU A O 1
ATOM 4242 N N . THR A 1 532 ? 11.777 0.360 -34.138 1.00 84.00 532 THR A N 1
ATOM 4243 C CA . THR A 1 532 ? 11.801 -0.011 -32.715 1.00 84.00 532 THR A CA 1
ATOM 4244 C C . THR A 1 532 ? 10.620 -0.912 -32.343 1.00 84.00 532 THR A C 1
ATOM 4246 O O . THR A 1 532 ? 9.461 -0.622 -32.657 1.00 84.00 532 THR A O 1
ATOM 4249 N N . ALA A 1 533 ? 10.895 -2.004 -31.628 1.00 83.81 533 ALA A N 1
ATOM 4250 C CA . ALA A 1 533 ? 9.894 -2.832 -30.958 1.00 83.81 533 ALA A CA 1
ATOM 4251 C C . ALA A 1 533 ? 9.526 -2.252 -29.581 1.00 83.81 533 ALA A C 1
ATOM 4253 O O . ALA A 1 533 ? 10.394 -1.844 -28.810 1.00 83.81 533 ALA A O 1
ATOM 4254 N N . SER A 1 534 ? 8.235 -2.257 -29.253 1.00 85.00 534 SER A N 1
ATOM 4255 C CA . SER A 1 534 ? 7.733 -1.889 -27.926 1.00 85.00 534 SER A CA 1
ATOM 4256 C C . SER A 1 534 ? 8.164 -2.885 -26.849 1.00 85.00 534 SER A C 1
ATOM 4258 O O . SER A 1 534 ? 8.405 -4.062 -27.120 1.00 85.00 534 SER A O 1
ATOM 4260 N N . PHE A 1 535 ? 8.128 -2.456 -25.584 1.00 85.06 535 PHE A N 1
ATOM 4261 C CA . PHE A 1 535 ? 8.324 -3.355 -24.442 1.00 85.06 535 PHE A CA 1
ATOM 4262 C C . PHE A 1 535 ? 7.421 -4.609 -24.493 1.00 85.06 535 PHE A C 1
ATOM 4264 O O . PHE A 1 535 ? 7.872 -5.710 -24.182 1.00 85.06 535 PHE A O 1
ATOM 4271 N N . LYS A 1 536 ? 6.173 -4.474 -24.968 1.00 84.44 536 LYS A N 1
ATOM 4272 C CA . LYS A 1 536 ? 5.220 -5.590 -25.116 1.00 84.44 536 LYS A CA 1
ATOM 4273 C C . LYS A 1 536 ? 5.672 -6.640 -26.143 1.00 84.44 536 LYS A C 1
ATOM 4275 O O . LYS A 1 536 ? 5.400 -7.821 -25.954 1.00 84.44 536 LYS A O 1
ATOM 4280 N N . GLU A 1 537 ? 6.356 -6.227 -27.210 1.00 85.56 537 GLU A N 1
ATOM 4281 C CA . GLU A 1 537 ? 6.950 -7.137 -28.205 1.00 85.56 537 GLU A CA 1
ATOM 4282 C C . GLU A 1 537 ? 8.205 -7.847 -27.652 1.00 85.56 537 GLU A C 1
ATOM 4284 O O . GLU A 1 537 ? 8.476 -8.985 -28.027 1.00 85.56 537 GLU A O 1
ATOM 4289 N N . LEU A 1 538 ? 8.943 -7.216 -26.727 1.00 85.50 538 LEU A N 1
ATOM 4290 C CA . LEU A 1 538 ? 10.170 -7.759 -26.116 1.00 85.50 538 LEU A CA 1
ATOM 4291 C C . LEU A 1 538 ? 9.908 -8.691 -24.920 1.00 85.50 538 LEU A C 1
ATOM 4293 O O . LEU A 1 538 ? 10.675 -9.626 -24.682 1.00 85.50 538 LEU A O 1
ATOM 4297 N N . GLN A 1 539 ? 8.828 -8.458 -24.168 1.00 82.31 539 GLN A N 1
ATOM 4298 C CA . GLN A 1 539 ? 8.481 -9.191 -22.943 1.00 82.31 539 GLN A CA 1
ATOM 4299 C C . GLN A 1 539 ? 8.522 -10.733 -23.085 1.00 82.31 539 GLN A C 1
ATOM 4301 O O . GLN A 1 539 ? 9.072 -11.381 -22.189 1.00 82.31 539 GLN A O 1
ATOM 4306 N N . PRO A 1 540 ? 8.030 -11.364 -24.179 1.00 84.25 540 PRO A N 1
ATOM 4307 C CA . PRO A 1 540 ? 8.101 -12.819 -24.336 1.00 84.25 540 PRO A CA 1
ATOM 4308 C C . PRO A 1 540 ? 9.531 -13.349 -24.496 1.00 84.25 540 PRO A C 1
ATOM 4310 O O . PRO A 1 540 ? 9.804 -14.482 -24.105 1.00 84.25 540 PRO A O 1
ATOM 4313 N N . VAL A 1 541 ? 10.443 -12.552 -25.064 1.00 83.06 541 VAL A N 1
ATOM 4314 C CA . VAL A 1 541 ? 11.855 -12.929 -25.233 1.00 83.06 541 VAL A CA 1
ATOM 4315 C C . VAL A 1 541 ? 12.581 -12.858 -23.894 1.00 83.06 541 VAL A C 1
ATOM 4317 O O . VAL A 1 541 ? 13.278 -13.800 -23.529 1.00 83.06 541 VAL A O 1
ATOM 4320 N N . LEU A 1 542 ? 12.351 -11.792 -23.122 1.00 79.56 542 LEU A N 1
ATOM 4321 C CA . LEU A 1 542 ? 12.932 -11.647 -21.784 1.00 79.56 542 LEU A CA 1
ATOM 4322 C C . LEU A 1 542 ? 12.456 -12.750 -20.827 1.00 79.56 542 LEU A C 1
ATOM 4324 O O . LEU A 1 542 ? 13.257 -13.261 -20.053 1.00 79.56 542 LEU A O 1
ATOM 4328 N N . LYS A 1 543 ? 11.181 -13.168 -20.904 1.00 76.88 543 LYS A N 1
ATOM 4329 C CA . LYS A 1 543 ? 10.680 -14.291 -20.090 1.00 76.88 543 LYS A CA 1
ATOM 4330 C C . LYS A 1 543 ? 11.374 -15.613 -20.448 1.00 76.88 543 LYS A C 1
ATOM 4332 O O . LYS A 1 543 ? 11.743 -16.357 -19.548 1.00 76.88 543 LYS A O 1
ATOM 4337 N N . LYS A 1 544 ? 11.610 -15.874 -21.739 1.00 75.81 544 LYS A N 1
ATOM 4338 C CA . LYS A 1 544 ? 12.333 -17.069 -22.216 1.00 75.81 544 LYS A CA 1
ATOM 4339 C C . LYS A 1 544 ? 13.827 -17.068 -21.888 1.00 75.81 544 LYS A C 1
ATOM 4341 O O . LYS A 1 544 ? 14.438 -18.127 -21.911 1.00 75.81 544 LYS A O 1
ATOM 4346 N N . ALA A 1 545 ? 14.422 -15.919 -21.563 1.00 69.38 545 ALA A N 1
ATOM 4347 C CA . ALA A 1 545 ? 15.825 -15.850 -21.152 1.00 69.38 545 ALA A CA 1
ATOM 4348 C C . ALA A 1 545 ? 16.104 -16.570 -19.812 1.00 69.38 545 ALA A C 1
ATOM 4350 O O . ALA A 1 545 ? 17.256 -16.876 -19.534 1.00 69.38 545 ALA A O 1
ATOM 4351 N N . LEU A 1 546 ? 15.070 -16.883 -19.015 1.00 62.47 546 LEU A N 1
ATOM 4352 C CA . LEU A 1 546 ? 15.170 -17.774 -17.846 1.00 62.47 546 LEU A CA 1
ATOM 4353 C C . LEU A 1 546 ? 15.356 -19.249 -18.200 1.00 62.47 546 LEU A C 1
ATOM 4355 O O . LEU A 1 546 ? 15.883 -20.004 -17.395 1.00 62.47 546 LEU A O 1
ATOM 4359 N N . GLU A 1 547 ? 14.861 -19.673 -19.362 1.00 62.53 547 GLU A N 1
ATOM 4360 C CA . GLU A 1 547 ? 14.755 -21.087 -19.752 1.00 62.53 547 GLU A CA 1
ATOM 4361 C C . GLU A 1 547 ? 16.051 -21.597 -20.417 1.00 62.53 547 GLU A C 1
ATOM 4363 O O . GLU A 1 547 ? 16.085 -22.696 -20.968 1.00 62.53 547 GLU A O 1
ATOM 4368 N N . ILE A 1 548 ? 17.114 -20.783 -20.412 1.00 57.09 548 ILE A N 1
ATOM 4369 C CA . ILE A 1 548 ? 18.412 -21.086 -21.020 1.00 57.09 548 ILE A CA 1
ATOM 4370 C C . ILE A 1 548 ? 19.348 -21.619 -19.927 1.00 57.09 548 ILE A C 1
ATOM 4372 O O . ILE A 1 548 ? 20.036 -20.862 -19.249 1.00 57.09 548 ILE A O 1
ATOM 4376 N N . GLU A 1 549 ? 19.350 -22.941 -19.756 1.00 46.50 549 GLU A N 1
ATOM 4377 C CA . GLU A 1 549 ? 20.271 -23.663 -18.869 1.00 46.50 549 GLU A CA 1
ATOM 4378 C C . GLU A 1 549 ? 21.621 -23.939 -19.560 1.00 46.50 549 GLU A C 1
ATOM 4380 O O . GLU A 1 549 ? 21.875 -25.050 -20.012 1.00 46.50 549 GLU A O 1
ATOM 4385 N N . GLU A 1 550 ? 22.510 -22.948 -19.633 1.00 50.91 550 GLU A N 1
ATOM 4386 C CA . GLU A 1 550 ? 23.935 -23.147 -19.947 1.00 50.91 550 GLU A CA 1
ATOM 4387 C C . GLU A 1 550 ? 24.748 -21.986 -19.332 1.00 50.91 550 GLU A C 1
ATOM 4389 O O . GLU A 1 550 ? 24.331 -20.846 -19.446 1.00 50.91 550 GLU A O 1
ATOM 4394 N N . ASP A 1 551 ? 25.878 -22.279 -18.667 1.00 57.56 551 ASP A N 1
ATOM 4395 C CA . ASP A 1 551 ? 26.815 -21.344 -17.987 1.00 57.56 551 ASP A CA 1
ATOM 4396 C C . ASP A 1 551 ? 26.265 -20.445 -16.836 1.00 57.56 551 ASP A C 1
ATOM 4398 O O . ASP A 1 551 ? 25.192 -19.846 -16.896 1.00 57.56 551 ASP A O 1
ATOM 4402 N N . THR A 1 552 ? 27.037 -20.290 -15.752 1.00 59.09 552 THR A N 1
ATOM 4403 C CA . THR A 1 552 ? 26.635 -19.512 -14.559 1.00 59.09 552 THR A CA 1
ATOM 4404 C C . THR A 1 552 ? 26.448 -18.023 -14.845 1.00 59.09 552 THR A C 1
ATOM 4406 O O . THR A 1 552 ? 25.554 -17.391 -14.278 1.00 59.09 552 THR A O 1
ATOM 4409 N N . ASP A 1 553 ? 27.252 -17.471 -15.754 1.00 64.50 553 ASP A N 1
ATOM 4410 C CA . ASP A 1 553 ? 27.181 -16.064 -16.160 1.00 64.50 553 ASP A CA 1
ATOM 4411 C C . ASP A 1 553 ? 25.939 -15.765 -17.023 1.00 64.50 553 ASP A C 1
ATOM 4413 O O . ASP A 1 553 ? 25.434 -14.637 -17.024 1.00 64.50 553 ASP A O 1
ATOM 4417 N N . GLU A 1 554 ? 25.436 -16.753 -17.772 1.00 64.88 554 GLU A N 1
ATOM 4418 C CA . GLU A 1 554 ? 24.188 -16.640 -18.538 1.00 64.88 554 GLU A CA 1
ATOM 4419 C C . GLU A 1 554 ? 22.960 -16.822 -17.645 1.00 64.88 554 GLU A C 1
ATOM 4421 O O . GLU A 1 554 ? 22.018 -16.037 -17.771 1.00 64.88 554 GLU A O 1
ATOM 4426 N N . VAL A 1 555 ? 23.011 -17.727 -16.662 1.00 66.44 555 VAL A N 1
ATOM 4427 C CA . VAL A 1 555 ? 21.959 -17.872 -15.640 1.00 66.44 555 VAL A CA 1
ATOM 4428 C C . VAL A 1 555 ? 21.755 -16.574 -14.844 1.00 66.44 555 VAL A C 1
ATOM 4430 O O . VAL A 1 555 ? 20.613 -16.136 -14.684 1.00 66.44 555 VAL A O 1
ATOM 4433 N N . GLU A 1 556 ? 22.821 -15.892 -14.396 1.00 72.19 556 GLU A N 1
ATOM 4434 C CA . GLU A 1 556 ? 22.670 -14.606 -13.688 1.00 72.19 556 GLU A CA 1
ATOM 4435 C C . GLU A 1 556 ? 22.009 -13.538 -14.582 1.00 72.19 556 GLU A C 1
ATOM 4437 O O . GLU A 1 556 ? 21.100 -12.820 -14.147 1.00 72.19 556 GLU A O 1
ATOM 4442 N N . ARG A 1 557 ? 22.412 -13.459 -15.861 1.00 73.12 557 ARG A N 1
ATOM 4443 C CA . ARG A 1 557 ? 21.785 -12.553 -16.838 1.00 73.12 557 ARG A CA 1
ATOM 4444 C C . ARG A 1 557 ? 20.317 -12.900 -17.084 1.00 73.12 557 ARG A C 1
ATOM 4446 O O . ARG A 1 557 ? 19.507 -11.978 -17.148 1.00 73.12 557 ARG A O 1
ATOM 4453 N N . GLY A 1 558 ? 19.966 -14.182 -17.178 1.00 73.62 558 GLY A N 1
ATOM 4454 C CA . GLY A 1 558 ? 18.588 -14.653 -17.342 1.00 73.62 558 GLY A CA 1
ATOM 4455 C C . GLY A 1 558 ? 17.686 -14.233 -16.180 1.00 73.62 558 GLY A C 1
ATOM 4456 O O . GLY A 1 558 ? 16.611 -13.671 -16.399 1.00 73.62 558 GLY A O 1
ATOM 4457 N N . VAL A 1 559 ? 18.158 -14.401 -14.939 1.00 76.81 559 VAL A N 1
ATOM 4458 C CA . VAL A 1 559 ? 17.440 -13.965 -13.726 1.00 76.81 559 VAL A CA 1
ATOM 4459 C C . VAL A 1 559 ? 17.229 -12.446 -13.711 1.00 76.81 559 VAL A C 1
ATOM 4461 O O . VAL A 1 559 ? 16.118 -11.982 -13.444 1.00 76.81 559 VAL A O 1
ATOM 4464 N N . ILE A 1 560 ? 18.253 -11.655 -14.051 1.00 82.38 560 ILE A N 1
ATOM 4465 C CA . ILE A 1 560 ? 18.139 -10.187 -14.121 1.00 82.38 560 ILE A CA 1
ATOM 4466 C C . ILE A 1 560 ? 17.189 -9.752 -15.248 1.00 82.38 560 ILE A C 1
ATOM 4468 O O . ILE A 1 560 ? 16.346 -8.878 -15.035 1.00 82.38 560 ILE A O 1
ATOM 4472 N N . ALA A 1 561 ? 17.271 -10.381 -16.424 1.00 80.44 561 ALA A N 1
ATOM 4473 C CA . ALA A 1 561 ? 16.385 -10.112 -17.556 1.00 80.44 561 ALA A CA 1
ATOM 4474 C C . ALA A 1 561 ? 14.913 -10.378 -17.215 1.00 80.44 561 ALA A C 1
ATOM 4476 O O . ALA A 1 561 ? 14.050 -9.576 -17.572 1.00 80.44 561 ALA A O 1
ATOM 4477 N N . ALA A 1 562 ? 14.623 -11.439 -16.461 1.00 79.75 562 ALA A N 1
ATOM 4478 C CA . ALA A 1 562 ? 13.280 -11.706 -15.959 1.00 79.75 562 ALA A CA 1
ATOM 4479 C C . ALA A 1 562 ? 12.822 -10.753 -14.856 1.00 79.75 562 ALA A C 1
ATOM 4481 O O . ALA A 1 562 ? 11.661 -10.343 -14.873 1.00 79.75 562 ALA A O 1
ATOM 4482 N N . GLY A 1 563 ? 13.706 -10.358 -13.934 1.00 86.06 563 GLY A N 1
ATOM 4483 C CA . GLY A 1 563 ? 13.405 -9.320 -12.946 1.00 86.06 563 GLY A CA 1
ATOM 4484 C C . GLY A 1 563 ? 12.973 -8.017 -13.625 1.00 86.06 563 GLY A C 1
ATOM 4485 O O . GLY A 1 563 ? 11.907 -7.479 -13.323 1.00 86.06 563 GLY A O 1
ATOM 4486 N N . ILE A 1 564 ? 13.735 -7.584 -14.633 1.00 87.62 564 ILE A N 1
ATOM 4487 C CA . ILE A 1 564 ? 13.425 -6.416 -15.470 1.00 87.62 564 ILE A CA 1
ATOM 4488 C C . ILE A 1 564 ? 12.147 -6.630 -16.298 1.00 87.62 564 ILE A C 1
ATOM 4490 O O . ILE A 1 564 ? 11.335 -5.713 -16.408 1.00 87.62 564 ILE A O 1
ATOM 4494 N N . ALA A 1 565 ? 11.899 -7.832 -16.828 1.00 85.38 565 ALA A N 1
ATOM 4495 C CA . ALA A 1 565 ? 10.657 -8.145 -17.540 1.00 85.38 565 ALA A CA 1
ATOM 4496 C C . ALA A 1 565 ? 9.420 -8.063 -16.635 1.00 85.38 565 ALA A C 1
ATOM 4498 O O . ALA A 1 565 ? 8.404 -7.496 -17.036 1.00 85.38 565 ALA A O 1
ATOM 4499 N N . LYS A 1 566 ? 9.501 -8.598 -15.411 1.00 89.88 566 LYS A N 1
ATOM 4500 C CA . LYS A 1 566 ? 8.422 -8.551 -14.419 1.00 89.88 566 LYS A CA 1
ATOM 4501 C C . LYS A 1 566 ? 8.199 -7.113 -13.947 1.00 89.88 566 LYS A C 1
ATOM 4503 O O . LYS A 1 566 ? 7.070 -6.634 -14.014 1.00 89.88 566 LYS A O 1
ATOM 4508 N N . ALA A 1 567 ? 9.254 -6.387 -13.574 1.00 93.06 567 ALA A N 1
ATOM 4509 C CA . ALA A 1 567 ? 9.161 -4.976 -13.197 1.00 93.06 567 ALA A CA 1
ATOM 4510 C C . ALA A 1 567 ? 8.570 -4.124 -14.336 1.00 93.06 567 ALA A C 1
ATOM 4512 O O . ALA A 1 567 ? 7.617 -3.377 -14.124 1.00 93.06 567 ALA A O 1
ATOM 4513 N N . GLY A 1 568 ? 9.053 -4.294 -15.570 1.00 91.25 568 GLY A N 1
ATOM 4514 C CA . GLY A 1 568 ? 8.533 -3.595 -16.745 1.00 91.25 568 GLY A CA 1
ATOM 4515 C C . GLY A 1 568 ? 7.083 -3.959 -17.088 1.00 91.25 568 GLY A C 1
ATOM 4516 O O . GLY A 1 568 ? 6.313 -3.082 -17.482 1.00 91.25 568 GLY A O 1
ATOM 4517 N N . GLN A 1 569 ? 6.669 -5.216 -16.888 1.00 91.00 569 GLN A N 1
ATOM 4518 C CA . GLN A 1 569 ? 5.273 -5.648 -17.032 1.00 91.00 569 GLN A CA 1
ATOM 4519 C C . GLN A 1 569 ? 4.374 -4.927 -16.027 1.00 91.00 569 GLN A C 1
ATOM 4521 O O . GLN A 1 569 ? 3.334 -4.388 -16.408 1.00 91.00 569 GLN A O 1
ATOM 4526 N N . LEU A 1 570 ? 4.786 -4.893 -14.759 1.00 95.44 570 LEU A N 1
ATOM 4527 C CA . LEU A 1 570 ? 4.044 -4.237 -13.688 1.00 95.44 570 LEU A CA 1
ATOM 4528 C C . LEU A 1 570 ? 3.970 -2.717 -13.894 1.00 95.44 570 LEU A C 1
ATOM 4530 O O . LEU A 1 570 ? 2.905 -2.140 -13.693 1.00 95.44 570 LEU A O 1
ATOM 4534 N N . LEU A 1 571 ? 5.047 -2.089 -14.379 1.00 95.00 571 LEU A N 1
ATOM 4535 C CA . LEU A 1 571 ? 5.104 -0.661 -14.724 1.00 95.00 571 LEU A CA 1
ATOM 4536 C C . LEU A 1 571 ? 4.316 -0.280 -15.987 1.00 95.00 571 LEU A C 1
ATOM 4538 O O . LEU A 1 571 ? 3.947 0.881 -16.148 1.00 95.00 571 LEU A O 1
ATOM 4542 N N . SER A 1 572 ? 4.071 -1.235 -16.888 1.00 90.56 572 SER A N 1
ATOM 4543 C CA . SER A 1 572 ? 3.288 -1.023 -18.116 1.00 90.56 572 SER A CA 1
ATOM 4544 C C . SER A 1 572 ? 1.778 -1.178 -17.908 1.00 90.56 572 SER A C 1
ATOM 4546 O O . SER A 1 572 ? 0.993 -0.781 -18.772 1.00 90.56 572 SER A O 1
ATOM 4548 N N . LYS A 1 573 ? 1.356 -1.804 -16.803 1.00 93.06 573 LYS A N 1
ATOM 4549 C CA . LYS A 1 573 ? -0.052 -2.053 -16.476 1.00 93.06 573 LYS A CA 1
ATOM 4550 C C . LYS A 1 573 ? -0.672 -0.818 -15.808 1.00 93.06 573 LYS A C 1
ATOM 4552 O O . LYS A 1 573 ? 0.009 -0.050 -15.135 1.00 93.06 573 LYS A O 1
ATOM 4557 N N . LYS A 1 574 ? -1.981 -0.640 -16.008 1.00 95.69 574 LYS A N 1
ATOM 4558 C CA . LYS A 1 574 ? -2.806 0.329 -15.275 1.00 95.69 574 LYS A CA 1
ATOM 4559 C C . LYS A 1 574 ? -3.594 -0.370 -14.172 1.00 95.69 574 LYS A C 1
ATOM 4561 O O . LYS A 1 574 ? -4.027 -1.504 -14.373 1.00 95.69 574 LYS A O 1
ATOM 4566 N N . TYR A 1 575 ? -3.800 0.321 -13.054 1.00 97.88 575 TYR A N 1
ATOM 4567 C CA . TYR A 1 575 ? -4.392 -0.252 -11.838 1.00 97.88 575 TYR A CA 1
ATOM 4568 C C . TYR A 1 575 ? -5.697 0.433 -11.425 1.00 97.88 575 TYR A C 1
ATOM 4570 O O . TYR A 1 575 ? -5.932 1.603 -11.738 1.00 97.88 575 TYR A O 1
ATOM 4578 N N . THR A 1 576 ? -6.572 -0.312 -10.754 1.00 98.00 576 THR A N 1
ATOM 4579 C CA . THR A 1 576 ? -7.834 0.196 -10.189 1.00 98.00 576 THR A CA 1
ATOM 4580 C C . THR A 1 576 ? -7.576 0.978 -8.902 1.00 98.00 576 THR A C 1
ATOM 4582 O O . THR A 1 576 ? -8.122 2.060 -8.709 1.00 98.00 576 THR A O 1
ATOM 4585 N N . LEU A 1 577 ? -6.689 0.452 -8.056 1.00 98.50 577 LEU A N 1
ATOM 4586 C CA . LEU A 1 577 ? -6.233 1.065 -6.816 1.00 98.50 577 LEU A CA 1
ATOM 4587 C C . LEU A 1 577 ? -4.701 1.097 -6.816 1.00 98.50 577 LEU A C 1
ATOM 4589 O O . LEU A 1 577 ? -4.056 0.066 -6.998 1.00 98.50 577 LEU A O 1
ATOM 4593 N N . GLN A 1 578 ? -4.110 2.262 -6.578 1.00 98.69 578 GLN A N 1
ATOM 4594 C CA . GLN A 1 578 ? -2.710 2.380 -6.180 1.00 98.69 578 GLN A CA 1
ATOM 4595 C C . GLN A 1 578 ? -2.655 2.907 -4.755 1.00 98.69 578 GLN A C 1
ATOM 4597 O O . GLN A 1 578 ? -3.295 3.908 -4.459 1.00 98.69 578 GLN A O 1
ATOM 4602 N N . ILE A 1 579 ? -1.932 2.239 -3.861 1.00 98.62 579 ILE A N 1
ATOM 4603 C CA . ILE A 1 579 ? -1.954 2.539 -2.425 1.00 98.62 579 ILE A CA 1
ATOM 4604 C C . ILE A 1 579 ? -0.584 2.261 -1.808 1.00 98.62 579 ILE A C 1
ATOM 4606 O O . ILE A 1 579 ? -0.042 1.180 -1.996 1.00 98.62 579 ILE A O 1
ATOM 4610 N N . THR A 1 580 ? -0.008 3.261 -1.133 1.00 98.25 580 THR A N 1
ATOM 4611 C CA . THR A 1 580 ? 1.371 3.205 -0.614 1.00 98.25 580 THR A CA 1
ATOM 4612 C C . THR A 1 580 ? 1.642 4.271 0.451 1.00 98.25 580 THR A C 1
ATOM 4614 O O . THR A 1 580 ? 0.889 5.236 0.614 1.00 98.25 580 THR A O 1
ATOM 4617 N N . ASN A 1 581 ? 2.791 4.160 1.112 1.00 96.88 581 ASN A N 1
ATOM 4618 C CA . ASN A 1 581 ? 3.501 5.279 1.726 1.00 96.88 581 ASN A CA 1
ATOM 4619 C C . ASN A 1 581 ? 4.608 5.713 0.750 1.00 96.88 581 ASN A C 1
ATOM 4621 O O . ASN A 1 581 ? 5.412 4.882 0.333 1.00 96.88 581 ASN A O 1
ATOM 4625 N N . VAL A 1 582 ? 4.588 6.959 0.268 1.00 96.44 582 VAL A N 1
ATOM 4626 C CA . VAL A 1 582 ? 5.519 7.396 -0.795 1.00 96.44 582 VAL A CA 1
ATOM 4627 C C . VAL A 1 582 ? 6.889 7.781 -0.212 1.00 96.44 582 VAL A C 1
ATOM 4629 O O . VAL A 1 582 ? 6.948 8.290 0.902 1.00 96.44 582 VAL A O 1
ATOM 4632 N N . PRO A 1 583 ? 8.012 7.613 -0.933 1.00 95.19 583 PRO A N 1
ATOM 4633 C CA . PRO A 1 583 ? 9.333 7.971 -0.415 1.00 95.19 583 PRO A CA 1
ATOM 4634 C C . PRO A 1 583 ? 9.505 9.494 -0.290 1.00 95.19 583 PRO A C 1
ATOM 4636 O O . PRO A 1 583 ? 9.324 10.238 -1.256 1.00 95.19 583 PRO A O 1
ATOM 4639 N N . TYR A 1 584 ? 9.884 9.968 0.902 1.00 94.06 584 TYR A N 1
ATOM 4640 C CA . TYR A 1 584 ? 10.040 11.399 1.201 1.00 94.06 584 TYR A CA 1
ATOM 4641 C C . TYR A 1 584 ? 11.471 11.871 0.907 1.00 94.06 584 TYR A C 1
ATOM 4643 O O . TYR A 1 584 ? 12.404 11.558 1.651 1.00 94.06 584 TYR A O 1
ATOM 4651 N N . LEU A 1 585 ? 11.662 12.657 -0.155 1.00 95.19 585 LEU A N 1
ATOM 4652 C CA . LEU A 1 585 ? 12.970 13.213 -0.505 1.00 95.19 585 LEU A CA 1
ATOM 4653 C C . LEU A 1 585 ? 12.832 14.547 -1.244 1.00 95.19 585 LEU A C 1
ATOM 4655 O O . LEU A 1 585 ? 12.563 14.598 -2.448 1.00 95.19 585 LEU A O 1
ATOM 4659 N N . SER A 1 586 ? 13.102 15.637 -0.529 1.00 95.19 586 SER A N 1
ATOM 4660 C CA . SER A 1 586 ? 13.031 16.985 -1.088 1.00 95.19 586 SER A CA 1
ATOM 4661 C C . SER A 1 586 ? 14.075 17.219 -2.184 1.00 95.19 586 SER A C 1
ATOM 4663 O O . SER A 1 586 ? 15.200 16.712 -2.125 1.00 95.19 586 SER A O 1
ATOM 4665 N N . ARG A 1 587 ? 13.737 18.067 -3.166 1.00 95.12 587 ARG A N 1
ATOM 4666 C CA . ARG A 1 587 ? 14.593 18.406 -4.326 1.00 95.12 587 ARG A CA 1
ATOM 4667 C C . ARG A 1 587 ? 16.018 18.826 -3.949 1.00 95.12 587 ARG A C 1
ATOM 4669 O O . ARG A 1 587 ? 16.961 18.609 -4.702 1.00 95.12 587 ARG A O 1
ATOM 4676 N N . GLY A 1 588 ? 16.191 19.427 -2.769 1.00 95.56 588 GLY A N 1
ATOM 4677 C CA . GLY A 1 588 ? 17.498 19.829 -2.245 1.00 95.56 588 GLY A CA 1
ATOM 4678 C C . GLY A 1 588 ? 18.452 18.658 -1.976 1.00 95.56 588 GLY A C 1
ATOM 4679 O O . GLY A 1 588 ? 19.663 18.843 -2.092 1.00 95.56 588 GLY A O 1
ATOM 4680 N N . LYS A 1 589 ? 17.935 17.457 -1.687 1.00 96.44 589 LYS A N 1
ATOM 4681 C CA . LYS A 1 589 ? 18.723 16.259 -1.348 1.00 96.44 589 LYS A CA 1
ATOM 4682 C C . LYS A 1 589 ? 18.945 15.285 -2.510 1.00 96.44 589 LYS A C 1
ATOM 4684 O O . LYS A 1 589 ? 19.853 14.468 -2.421 1.00 96.44 589 LYS A O 1
ATOM 4689 N N . GLN A 1 590 ? 18.164 15.383 -3.582 1.00 96.69 590 GLN A N 1
ATOM 4690 C CA . GLN A 1 590 ? 18.276 14.520 -4.767 1.00 96.69 590 GLN A CA 1
ATOM 4691 C C . GLN A 1 590 ? 19.640 14.690 -5.462 1.00 96.69 590 GLN A C 1
ATOM 4693 O O . GLN A 1 590 ? 20.204 15.799 -5.473 1.00 96.69 590 GLN A O 1
ATOM 4698 N N . ASP A 1 591 ? 20.168 13.598 -6.015 1.00 95.75 591 ASP A N 1
ATOM 4699 C CA . ASP A 1 591 ? 21.314 13.606 -6.927 1.00 95.75 591 ASP A CA 1
ATOM 4700 C C . ASP A 1 591 ? 20.946 14.213 -8.298 1.00 95.75 591 ASP A C 1
ATOM 4702 O O . ASP A 1 591 ? 19.790 14.549 -8.563 1.00 95.75 591 ASP A O 1
ATOM 4706 N N . THR A 1 592 ? 21.938 14.385 -9.173 1.00 95.94 592 THR A N 1
ATOM 4707 C CA . THR A 1 592 ? 21.735 15.012 -10.487 1.00 95.94 592 THR A CA 1
ATOM 4708 C C . THR A 1 592 ? 20.859 14.167 -11.414 1.00 95.94 592 THR A C 1
ATOM 4710 O O . THR A 1 592 ? 19.980 14.725 -12.067 1.00 95.94 592 THR A O 1
ATOM 4713 N N . ALA A 1 593 ? 21.040 12.842 -11.467 1.00 93.06 593 ALA A N 1
ATOM 4714 C CA . ALA A 1 593 ? 20.302 11.987 -12.398 1.00 93.06 593 ALA A CA 1
ATOM 4715 C C . ALA A 1 593 ? 18.803 11.952 -12.060 1.00 93.06 593 ALA A C 1
ATOM 4717 O O . ALA A 1 593 ? 17.959 12.146 -12.943 1.00 93.06 593 ALA A O 1
ATOM 4718 N N . MET A 1 594 ? 18.465 11.788 -10.777 1.00 95.31 594 MET A N 1
ATOM 4719 C CA . MET A 1 594 ? 17.082 11.842 -10.308 1.00 95.31 594 MET A CA 1
ATOM 4720 C C . MET A 1 594 ? 16.483 13.245 -10.473 1.00 95.31 594 MET A C 1
ATOM 4722 O O . MET A 1 594 ? 15.362 13.375 -10.971 1.00 95.31 594 MET A O 1
ATOM 4726 N N . ALA A 1 595 ? 17.219 14.305 -10.116 1.00 96.69 595 ALA A N 1
ATOM 4727 C CA . ALA A 1 595 ? 16.728 15.680 -10.219 1.00 96.69 595 ALA A CA 1
ATOM 4728 C C . ALA A 1 595 ? 16.444 16.101 -11.673 1.00 96.69 595 ALA A C 1
ATOM 4730 O O . ALA A 1 595 ? 15.399 16.704 -11.932 1.00 96.69 595 ALA A O 1
ATOM 4731 N N . ASP A 1 596 ? 17.315 15.751 -12.624 1.00 96.12 596 ASP A N 1
ATOM 4732 C CA . ASP A 1 596 ? 17.130 16.052 -14.049 1.00 96.12 596 ASP A CA 1
ATOM 4733 C C . ASP A 1 596 ? 15.956 15.259 -14.646 1.00 96.12 596 ASP A C 1
ATOM 4735 O O . ASP A 1 596 ? 15.147 15.802 -15.408 1.00 96.12 596 ASP A O 1
ATOM 4739 N N . PHE A 1 597 ? 15.797 13.986 -14.261 1.00 95.12 597 PHE A N 1
ATOM 4740 C CA . PHE A 1 597 ? 14.637 13.183 -14.650 1.00 95.12 597 PHE A CA 1
ATOM 4741 C C . PHE A 1 597 ? 13.325 13.768 -14.104 1.00 95.12 597 PHE A C 1
ATOM 4743 O O . PHE A 1 597 ? 12.336 13.868 -14.840 1.00 95.12 597 PHE A O 1
ATOM 4750 N N . ILE A 1 598 ? 13.305 14.184 -12.836 1.00 96.69 598 ILE A N 1
ATOM 4751 C CA . ILE A 1 598 ? 12.137 14.790 -12.189 1.00 96.69 598 ILE A CA 1
ATOM 4752 C C . ILE A 1 598 ? 11.803 16.147 -12.817 1.00 96.69 598 ILE A C 1
ATOM 4754 O O . ILE A 1 598 ? 10.642 16.397 -13.138 1.00 96.69 598 ILE A O 1
ATOM 4758 N N . GLU A 1 599 ? 12.794 17.007 -13.059 1.00 96.56 599 GLU A N 1
ATOM 4759 C CA . GLU A 1 599 ? 12.601 18.303 -13.719 1.00 96.56 599 GLU A CA 1
ATOM 4760 C C . GLU A 1 599 ? 12.021 18.132 -15.132 1.00 96.56 599 GLU A C 1
ATOM 4762 O O . GLU A 1 599 ? 11.100 18.853 -15.512 1.00 96.56 599 GLU A O 1
ATOM 4767 N N . LYS A 1 600 ? 12.492 17.133 -15.890 1.00 95.38 600 LYS A N 1
ATOM 4768 C CA . LYS A 1 600 ? 12.015 16.846 -17.250 1.00 95.38 600 LYS A CA 1
ATOM 4769 C C . LYS A 1 600 ? 10.585 16.294 -17.304 1.00 95.38 600 LYS A C 1
ATOM 4771 O O . LYS A 1 600 ? 9.845 16.639 -18.223 1.00 95.38 600 LYS A O 1
ATOM 4776 N N . ASN A 1 601 ? 10.203 15.415 -16.374 1.00 94.44 601 ASN A N 1
ATOM 4777 C CA . ASN A 1 601 ? 8.961 14.629 -16.473 1.00 94.44 601 ASN A CA 1
ATOM 4778 C C . ASN A 1 601 ? 7.855 15.059 -15.485 1.00 94.44 601 ASN A C 1
ATOM 4780 O O . ASN A 1 601 ? 6.676 14.782 -15.716 1.00 94.44 601 ASN A O 1
ATOM 4784 N N . TYR A 1 602 ? 8.217 15.738 -14.393 1.00 96.75 602 TYR A N 1
ATOM 4785 C CA . TYR A 1 602 ? 7.346 16.056 -13.253 1.00 96.75 602 TYR A CA 1
ATOM 4786 C C . TYR A 1 602 ? 7.586 17.488 -12.734 1.00 96.75 602 TYR A C 1
ATOM 4788 O O . TYR A 1 602 ? 7.532 17.745 -11.533 1.00 96.75 602 TYR A O 1
ATOM 4796 N N . SER A 1 603 ? 7.842 18.437 -13.642 1.00 97.00 603 SER A N 1
ATOM 4797 C CA . SER A 1 603 ? 8.267 19.819 -13.344 1.00 97.00 603 SER A CA 1
ATOM 4798 C C . SER A 1 603 ? 7.368 20.614 -12.381 1.00 97.00 603 SER A C 1
ATOM 4800 O O . SER A 1 603 ? 7.839 21.558 -11.747 1.00 97.00 603 SER A O 1
ATOM 4802 N N . GLU A 1 604 ? 6.092 20.244 -12.249 1.00 97.25 604 GLU A N 1
ATOM 4803 C CA . GLU A 1 604 ? 5.135 20.841 -11.305 1.00 97.25 604 GLU A CA 1
ATOM 4804 C C . GLU A 1 604 ? 5.215 20.198 -9.911 1.00 97.25 604 GLU A C 1
ATOM 4806 O O . GLU A 1 604 ? 5.131 20.896 -8.905 1.00 97.25 604 GLU A O 1
ATOM 4811 N N . ALA A 1 605 ? 5.427 18.880 -9.849 1.00 97.50 605 ALA A N 1
ATOM 4812 C CA . ALA A 1 605 ? 5.496 18.086 -8.620 1.00 97.50 605 ALA A CA 1
ATOM 4813 C C . ALA A 1 605 ? 6.916 17.972 -8.028 1.00 97.50 605 ALA A C 1
ATOM 4815 O O . ALA A 1 605 ? 7.095 17.408 -6.953 1.00 97.50 605 ALA A O 1
ATOM 4816 N N . LYS A 1 606 ? 7.930 18.511 -8.713 1.00 97.00 606 LYS A N 1
ATOM 4817 C CA . LYS A 1 606 ? 9.371 18.341 -8.442 1.00 97.00 606 LYS A CA 1
ATOM 4818 C C . LYS A 1 606 ? 9.900 18.775 -7.070 1.00 97.00 606 LYS A C 1
ATOM 4820 O O . LYS A 1 606 ? 11.097 18.643 -6.836 1.00 97.00 606 LYS A O 1
ATOM 4825 N N . GLY A 1 607 ? 9.087 19.391 -6.213 1.00 96.00 607 GLY A N 1
ATOM 4826 C CA . GLY A 1 607 ? 9.545 19.901 -4.916 1.00 96.00 607 GLY A CA 1
ATOM 4827 C C . GLY A 1 607 ? 9.959 18.787 -3.948 1.00 96.00 607 GLY A C 1
ATOM 4828 O O . GLY A 1 607 ? 10.922 18.960 -3.196 1.00 96.00 607 GLY A O 1
ATOM 4829 N N . ASP A 1 608 ? 9.287 17.639 -4.029 1.00 97.00 608 ASP A N 1
ATOM 4830 C CA . ASP A 1 608 ? 9.580 16.429 -3.269 1.00 97.00 608 ASP A CA 1
ATOM 4831 C C . ASP A 1 608 ? 9.305 15.182 -4.119 1.00 97.00 608 ASP A C 1
ATOM 4833 O O . ASP A 1 608 ? 8.403 15.168 -4.963 1.00 97.00 608 ASP A O 1
ATOM 4837 N N . LEU A 1 609 ? 10.074 14.121 -3.888 1.00 97.44 609 LEU A N 1
ATOM 4838 C CA . LEU A 1 609 ? 9.851 12.809 -4.489 1.00 97.44 609 LEU A CA 1
ATOM 4839 C C . LEU A 1 609 ? 8.445 12.270 -4.157 1.00 97.44 609 LEU A C 1
ATOM 4841 O O . LEU A 1 609 ? 7.794 11.672 -5.014 1.00 97.44 609 LEU A O 1
ATOM 4845 N N . ALA A 1 610 ? 7.922 12.589 -2.973 1.00 97.75 610 ALA A N 1
ATOM 4846 C CA . ALA A 1 610 ? 6.585 12.208 -2.532 1.00 97.75 610 ALA A CA 1
ATOM 4847 C C . ALA A 1 610 ? 5.466 12.717 -3.470 1.00 97.75 610 ALA A C 1
ATOM 4849 O O . ALA A 1 610 ? 4.567 11.969 -3.860 1.00 97.75 610 ALA A O 1
ATOM 4850 N N . THR A 1 611 ? 5.535 13.982 -3.898 1.00 98.44 611 THR A N 1
ATOM 4851 C CA . THR A 1 611 ? 4.562 14.571 -4.837 1.00 98.44 611 THR A CA 1
ATOM 4852 C C . THR A 1 611 ? 4.755 14.076 -6.270 1.00 98.44 611 THR A C 1
ATOM 4854 O O . THR A 1 611 ? 3.778 13.947 -7.011 1.00 98.44 611 THR A O 1
ATOM 4857 N N . VAL A 1 612 ? 5.991 13.744 -6.661 1.00 98.50 612 VAL A N 1
ATOM 4858 C CA . VAL A 1 612 ? 6.282 13.070 -7.938 1.00 98.50 612 VAL A CA 1
ATOM 4859 C C . VAL A 1 612 ? 5.599 11.701 -7.994 1.00 98.50 612 VAL A C 1
ATOM 4861 O O . VAL A 1 612 ? 4.955 11.391 -8.998 1.00 98.50 612 VAL A O 1
ATOM 4864 N N . PHE A 1 613 ? 5.667 10.920 -6.912 1.00 98.44 613 PHE A N 1
ATOM 4865 C CA . PHE A 1 613 ? 4.993 9.624 -6.819 1.00 98.44 613 PHE A CA 1
ATOM 4866 C C . PHE A 1 613 ? 3.470 9.738 -6.914 1.00 98.44 613 PHE A C 1
ATOM 4868 O O . PHE A 1 613 ? 2.874 9.034 -7.728 1.00 98.44 613 PHE A O 1
ATOM 4875 N N . LEU A 1 614 ? 2.842 10.688 -6.210 1.00 98.56 614 LEU A N 1
ATOM 4876 C CA . LEU A 1 614 ? 1.401 10.943 -6.351 1.00 98.56 614 LEU A CA 1
ATOM 4877 C C . LEU A 1 614 ? 1.010 11.228 -7.818 1.00 98.56 614 LEU A C 1
ATOM 4879 O O . LEU A 1 614 ? 0.045 10.660 -8.333 1.00 98.56 614 LEU A O 1
ATOM 4883 N N . GLN A 1 615 ? 1.792 12.050 -8.531 1.00 97.94 615 GLN A N 1
ATOM 4884 C CA . GLN A 1 615 ? 1.550 12.335 -9.952 1.00 97.94 615 GLN A CA 1
ATOM 4885 C C . GLN A 1 615 ? 1.779 11.103 -10.856 1.00 97.94 615 GLN A C 1
ATOM 4887 O O . GLN A 1 615 ? 1.046 10.906 -11.830 1.00 97.94 615 GLN A O 1
ATOM 4892 N N . LYS A 1 616 ? 2.793 10.277 -10.561 1.00 97.19 616 LYS A N 1
ATOM 4893 C CA . LYS A 1 616 ? 3.083 9.017 -11.269 1.00 97.19 616 LYS A CA 1
ATOM 4894 C C . LYS A 1 616 ? 1.938 8.015 -11.109 1.00 97.19 616 LYS A C 1
ATOM 4896 O O . LYS A 1 616 ? 1.503 7.448 -12.114 1.00 97.19 616 LYS A O 1
ATOM 4901 N N . MET A 1 617 ? 1.435 7.834 -9.888 1.00 98.06 617 MET A N 1
ATOM 4902 C CA . MET A 1 617 ? 0.320 6.934 -9.580 1.00 98.06 617 MET A CA 1
ATOM 4903 C C . MET A 1 617 ? -0.938 7.364 -10.342 1.00 98.06 617 MET A C 1
ATOM 4905 O O . MET A 1 617 ? -1.475 6.587 -11.123 1.00 98.06 617 MET A O 1
ATOM 4909 N N . LEU A 1 618 ? -1.328 8.643 -10.267 1.00 96.44 618 LEU A N 1
ATOM 4910 C CA . LEU A 1 618 ? -2.487 9.155 -11.017 1.00 96.44 618 LEU A CA 1
ATOM 4911 C C . LEU A 1 618 ? -2.375 8.897 -12.533 1.00 96.44 618 LEU A C 1
ATOM 4913 O O . LEU A 1 618 ? -3.309 8.384 -13.141 1.00 96.44 618 LEU A O 1
ATOM 4917 N N . LYS A 1 619 ? -1.198 9.123 -13.140 1.00 93.62 619 LYS A N 1
ATOM 4918 C CA . LYS A 1 619 ? -0.942 8.820 -14.567 1.00 93.62 619 LYS A CA 1
ATOM 4919 C C . LYS A 1 619 ? -1.125 7.327 -14.918 1.00 93.62 619 LYS A C 1
ATOM 4921 O O . LYS A 1 619 ? -1.495 6.992 -16.049 1.00 93.62 619 LYS A O 1
ATOM 4926 N N . THR A 1 620 ? -0.828 6.435 -13.974 1.00 94.25 620 THR A N 1
ATOM 4927 C CA . THR A 1 620 ? -0.831 4.969 -14.144 1.00 94.25 620 THR A CA 1
ATOM 4928 C C . THR A 1 620 ? -2.094 4.289 -13.606 1.00 94.25 620 THR A C 1
ATOM 4930 O O . THR A 1 620 ? -2.239 3.077 -13.743 1.00 94.25 620 THR A O 1
ATOM 4933 N N . ASN A 1 621 ? -3.071 5.042 -13.103 1.00 95.31 621 ASN A N 1
ATOM 4934 C CA . ASN A 1 621 ? -4.398 4.498 -12.834 1.00 95.31 621 ASN A CA 1
ATOM 4935 C C . ASN A 1 621 ? -5.145 4.162 -14.134 1.00 95.31 621 ASN A C 1
ATOM 4937 O O . ASN A 1 621 ? -4.893 4.705 -15.220 1.00 95.31 621 ASN A O 1
ATOM 4941 N N . THR A 1 622 ? -6.098 3.248 -14.010 1.00 95.38 622 THR A N 1
ATOM 4942 C CA . THR A 1 622 ? -7.257 3.140 -14.905 1.00 95.38 622 THR A CA 1
ATOM 4943 C C . THR A 1 622 ? -8.075 4.438 -14.868 1.00 95.38 622 THR A C 1
ATOM 4945 O O . THR A 1 622 ? -7.889 5.277 -13.985 1.00 95.38 622 THR A O 1
ATOM 4948 N N . THR A 1 623 ? -8.969 4.645 -15.836 1.00 90.25 623 THR A N 1
ATOM 4949 C CA . THR A 1 623 ? -9.963 5.726 -15.738 1.00 90.25 623 THR A CA 1
ATOM 4950 C C . THR A 1 623 ? -10.763 5.546 -14.447 1.00 90.25 623 THR A C 1
ATOM 4952 O O . THR A 1 623 ? -11.187 4.432 -14.158 1.00 90.25 623 THR A O 1
ATOM 4955 N N . SER A 1 624 ? -10.905 6.612 -13.658 1.00 90.00 624 SER A N 1
ATOM 4956 C CA . SER A 1 624 ? -11.516 6.603 -12.316 1.00 90.00 624 SER A CA 1
ATOM 4957 C C . SER A 1 624 ? -10.808 5.743 -11.252 1.00 90.00 624 SER A C 1
ATOM 4959 O O . SER A 1 624 ? -11.278 5.669 -10.117 1.00 90.00 624 SER A O 1
ATOM 4961 N N . GLY A 1 625 ? -9.656 5.135 -11.558 1.00 95.44 625 GLY A N 1
ATOM 4962 C CA . GLY A 1 625 ? -8.848 4.428 -10.562 1.00 95.44 625 GLY A CA 1
ATOM 4963 C C . GLY A 1 625 ? -8.290 5.389 -9.506 1.00 95.44 625 GLY A C 1
ATOM 4964 O O . GLY A 1 625 ? -8.004 6.551 -9.813 1.00 95.44 625 GLY A O 1
ATOM 4965 N N . ILE A 1 626 ? -8.139 4.924 -8.264 1.00 97.06 626 ILE A N 1
ATOM 4966 C CA . ILE A 1 626 ? -7.805 5.772 -7.107 1.00 97.06 626 ILE A CA 1
ATOM 4967 C C . ILE A 1 626 ? -6.336 5.619 -6.712 1.00 97.06 626 ILE A C 1
ATOM 4969 O O . ILE A 1 626 ? -5.839 4.507 -6.562 1.00 97.06 626 ILE A O 1
ATOM 4973 N N . SER A 1 627 ? -5.659 6.749 -6.499 1.00 98.31 627 SER A N 1
ATOM 4974 C CA . SER A 1 627 ? -4.347 6.832 -5.853 1.00 98.31 627 SER A CA 1
ATOM 4975 C C . SER A 1 627 ? -4.508 7.225 -4.388 1.00 98.31 627 SER A C 1
ATOM 4977 O O . SER A 1 627 ? -4.980 8.324 -4.099 1.00 98.31 627 SER A O 1
ATOM 4979 N N . CYS A 1 628 ? -4.071 6.353 -3.488 1.00 98.00 628 CYS A N 1
ATOM 4980 C CA . CYS A 1 628 ? -4.012 6.530 -2.043 1.00 98.00 628 CYS A CA 1
ATOM 4981 C C . CYS A 1 628 ? -2.566 6.722 -1.586 1.00 98.00 628 CYS A C 1
ATOM 4983 O O . CYS A 1 628 ? -1.685 5.953 -1.976 1.00 98.00 628 CYS A O 1
ATOM 4985 N N . SER A 1 629 ? -2.297 7.708 -0.736 1.00 97.94 629 SER A N 1
ATOM 4986 C CA . SER A 1 629 ? -0.941 7.921 -0.219 1.00 97.94 629 SER A CA 1
ATOM 4987 C C . SER A 1 629 ? -0.923 8.393 1.227 1.00 97.94 629 SER A C 1
ATOM 4989 O O . SER A 1 629 ? -1.643 9.323 1.591 1.00 97.94 629 SER A O 1
ATOM 4991 N N . VAL A 1 630 ? -0.016 7.811 2.013 1.00 98.00 630 VAL A N 1
ATOM 4992 C CA . VAL A 1 630 ? 0.591 8.498 3.161 1.00 98.00 630 VAL A CA 1
ATOM 4993 C C . VAL A 1 630 ? 1.658 9.435 2.593 1.00 98.00 630 VAL A C 1
ATOM 4995 O O . VAL A 1 630 ? 2.520 8.989 1.835 1.00 98.00 630 VAL A O 1
ATOM 4998 N N . ILE A 1 631 ? 1.536 10.740 2.847 1.00 97.31 631 ILE A N 1
ATOM 4999 C CA . ILE A 1 631 ? 2.298 11.780 2.135 1.00 97.31 631 ILE A CA 1
ATOM 5000 C C . ILE A 1 631 ? 2.493 13.037 3.013 1.00 97.31 631 ILE A C 1
ATOM 5002 O O . ILE A 1 631 ? 1.642 13.318 3.860 1.00 97.31 631 ILE A O 1
ATOM 5006 N N . PRO A 1 632 ? 3.556 13.853 2.840 1.00 95.56 632 PRO A N 1
ATOM 5007 C CA . PRO A 1 632 ? 3.705 15.105 3.582 1.00 95.56 632 PRO A CA 1
ATOM 5008 C C . PRO A 1 632 ? 2.634 16.127 3.172 1.00 95.56 632 PRO A C 1
ATOM 5010 O O . PRO A 1 632 ? 2.359 16.294 1.986 1.00 95.56 632 PRO A O 1
ATOM 5013 N N . GLN A 1 633 ? 2.058 16.863 4.126 1.00 94.44 633 GLN A N 1
ATOM 5014 C CA . GLN A 1 633 ? 0.917 17.759 3.864 1.00 94.44 633 GLN A CA 1
ATOM 5015 C C . GLN A 1 633 ? 1.304 19.153 3.332 1.00 94.44 633 GLN A C 1
ATOM 5017 O O . GLN A 1 633 ? 0.459 19.892 2.833 1.00 94.44 633 GLN A O 1
ATOM 5022 N N . ASN A 1 634 ? 2.581 19.542 3.423 1.00 93.06 634 ASN A N 1
ATOM 5023 C CA . ASN A 1 634 ? 3.022 20.926 3.179 1.00 93.06 634 ASN A CA 1
ATOM 5024 C C . ASN A 1 634 ? 2.739 21.440 1.752 1.00 93.06 634 ASN A C 1
ATOM 5026 O O . ASN A 1 634 ? 2.598 22.646 1.531 1.00 93.06 634 ASN A O 1
ATOM 5030 N N . TRP A 1 635 ? 2.640 20.544 0.765 1.00 95.94 635 TRP A N 1
ATOM 5031 C CA . TRP A 1 635 ? 2.324 20.923 -0.614 1.00 95.94 635 TRP A CA 1
ATOM 5032 C C . TRP A 1 635 ? 0.872 21.389 -0.803 1.00 95.94 635 TRP A C 1
ATOM 5034 O O . TRP A 1 635 ? 0.586 22.008 -1.828 1.00 95.94 635 TRP A O 1
ATOM 5044 N N . LEU A 1 636 ? -0.020 21.189 0.180 1.00 95.81 636 LEU A N 1
ATOM 5045 C CA . LEU A 1 636 ? -1.378 21.748 0.175 1.00 95.81 636 LEU A CA 1
ATOM 5046 C C . LEU A 1 636 ? -1.407 23.283 0.259 1.00 95.81 636 LEU A C 1
ATOM 5048 O O . LEU A 1 636 ? -2.391 23.881 -0.172 1.00 95.81 636 LEU A O 1
ATOM 5052 N N . PHE A 1 637 ? -0.346 23.928 0.765 1.00 94.81 637 PHE A N 1
ATOM 5053 C CA . PHE A 1 637 ? -0.323 25.385 0.957 1.00 94.81 637 PHE A CA 1
ATOM 5054 C C . PHE A 1 637 ? 0.921 26.105 0.412 1.00 94.81 637 PHE A C 1
ATOM 5056 O O . PHE A 1 637 ? 0.782 27.192 -0.144 1.00 94.81 637 PHE A O 1
ATOM 5063 N N . LEU A 1 638 ? 2.122 25.512 0.453 1.00 95.12 638 LEU A N 1
ATOM 5064 C CA . LEU A 1 638 ? 3.352 26.190 0.000 1.00 95.12 638 LEU A CA 1
ATOM 5065 C C . LEU A 1 638 ? 3.264 26.691 -1.459 1.00 95.12 638 LEU A C 1
ATOM 5067 O O . LEU A 1 638 ? 2.975 25.909 -2.367 1.00 95.12 638 LEU A O 1
ATOM 5071 N N . THR A 1 639 ? 3.563 27.974 -1.703 1.00 94.56 639 THR A N 1
ATOM 5072 C CA . THR A 1 639 ? 3.467 28.648 -3.021 1.00 94.56 639 THR A CA 1
ATOM 5073 C C . THR A 1 639 ? 4.223 27.933 -4.147 1.00 94.56 639 THR A C 1
ATOM 5075 O O . THR A 1 639 ? 3.776 27.939 -5.295 1.00 94.56 639 THR A O 1
ATOM 5078 N N . SER A 1 640 ? 5.330 27.247 -3.840 1.00 95.06 640 SER A N 1
ATOM 5079 C CA . SER A 1 640 ? 6.098 26.448 -4.809 1.00 95.06 640 SER A CA 1
ATOM 5080 C C . SER A 1 640 ? 5.274 25.356 -5.506 1.00 95.06 640 SER A C 1
ATOM 5082 O O . SER A 1 640 ? 5.582 25.006 -6.643 1.00 95.06 640 SER A O 1
ATOM 5084 N N . TYR A 1 641 ? 4.209 24.861 -4.867 1.00 97.38 641 TYR A N 1
ATOM 5085 C CA . TYR A 1 641 ? 3.313 23.829 -5.399 1.00 97.38 641 TYR A CA 1
ATOM 5086 C C . TYR A 1 641 ? 2.017 24.381 -6.016 1.00 97.38 641 TYR A C 1
ATOM 5088 O O . TYR A 1 641 ? 1.154 23.598 -6.405 1.00 97.38 641 TYR A O 1
ATOM 5096 N N . LYS A 1 642 ? 1.867 25.707 -6.166 1.00 97.56 642 LYS A N 1
ATOM 5097 C CA . LYS A 1 642 ? 0.660 26.349 -6.726 1.00 97.56 642 LYS A CA 1
ATOM 5098 C C . LYS A 1 642 ? 0.177 25.706 -8.032 1.00 97.56 642 LYS A C 1
ATOM 5100 O O . LYS A 1 642 ? -0.985 25.333 -8.134 1.00 97.56 642 LYS A O 1
ATOM 5105 N N . LYS A 1 643 ? 1.077 25.514 -9.006 1.00 98.06 643 LYS A N 1
ATOM 5106 C CA . LYS A 1 643 ? 0.750 24.884 -10.304 1.00 98.06 643 LYS A CA 1
ATOM 5107 C C . LYS A 1 643 ? 0.333 23.418 -10.165 1.00 98.06 643 LYS A C 1
ATOM 5109 O O . LYS A 1 643 ? -0.564 22.963 -10.865 1.00 98.06 643 LYS A O 1
ATOM 5114 N N . PHE A 1 644 ? 0.956 22.689 -9.239 1.00 98.06 644 PHE A N 1
ATOM 5115 C CA . PHE A 1 644 ? 0.610 21.297 -8.963 1.00 98.06 644 PHE A CA 1
ATOM 5116 C C . PHE A 1 644 ? -0.803 21.186 -8.377 1.00 98.06 644 PHE A C 1
ATOM 5118 O O . PHE A 1 644 ? -1.615 20.419 -8.891 1.00 98.06 644 PHE A O 1
ATOM 5125 N N . ARG A 1 645 ? -1.138 22.026 -7.385 1.00 98.12 645 ARG A N 1
ATOM 5126 C CA . ARG A 1 645 ? -2.503 22.127 -6.841 1.00 98.12 645 ARG A CA 1
ATOM 5127 C C . ARG A 1 645 ? -3.512 22.533 -7.907 1.00 98.12 645 ARG A C 1
ATOM 5129 O O . ARG A 1 645 ? -4.520 21.854 -8.057 1.00 98.12 645 ARG A O 1
ATOM 5136 N N . GLU A 1 646 ? -3.214 23.571 -8.691 1.00 98.12 646 GLU A N 1
ATOM 5137 C CA . GLU A 1 646 ? -4.057 24.024 -9.805 1.00 98.12 646 GLU A CA 1
ATOM 5138 C C . GLU A 1 646 ? -4.400 22.879 -10.763 1.00 98.12 646 GLU A C 1
ATOM 5140 O O . GLU A 1 646 ? -5.560 22.684 -11.130 1.00 98.12 646 GLU A O 1
ATOM 5145 N N . ARG A 1 647 ? -3.385 22.107 -11.164 1.00 97.75 647 ARG A N 1
ATOM 5146 C CA . ARG A 1 647 ? -3.549 20.979 -12.073 1.00 97.75 647 ARG A CA 1
ATOM 5147 C C . ARG A 1 647 ? -4.386 19.866 -11.452 1.00 97.75 647 ARG A C 1
ATOM 5149 O O . ARG A 1 647 ? -5.301 19.394 -12.126 1.00 97.75 647 ARG A O 1
ATOM 5156 N N . LEU A 1 648 ? -4.088 19.453 -10.218 1.00 97.94 648 LEU A N 1
ATOM 5157 C CA . LEU A 1 648 ? -4.833 18.389 -9.540 1.00 97.94 648 LEU A CA 1
ATOM 5158 C C . LEU A 1 648 ? -6.298 18.789 -9.334 1.00 97.94 648 LEU A C 1
ATOM 5160 O O . LEU A 1 648 ? -7.184 18.038 -9.719 1.00 97.94 648 LEU A O 1
ATOM 5164 N N . LEU A 1 649 ? -6.564 19.994 -8.817 1.00 97.50 649 LEU A N 1
ATOM 5165 C CA . LEU A 1 649 ? -7.921 20.503 -8.580 1.00 97.50 649 LEU A CA 1
ATOM 5166 C C . LEU A 1 649 ? -8.758 20.639 -9.866 1.00 97.50 649 LEU A C 1
ATOM 5168 O O . LEU A 1 649 ? -9.984 20.595 -9.793 1.00 97.50 649 LEU A O 1
ATOM 5172 N N . LYS A 1 650 ? -8.125 20.803 -11.038 1.00 97.12 650 LYS A N 1
ATOM 5173 C CA . LYS A 1 650 ? -8.809 20.918 -12.342 1.00 97.12 650 LYS A CA 1
ATOM 5174 C C . LYS A 1 650 ? -9.011 19.596 -13.087 1.00 97.12 650 LYS A C 1
ATOM 5176 O O . LYS A 1 650 ? -9.895 19.537 -13.940 1.00 97.12 650 LYS A O 1
ATOM 5181 N N . ASN A 1 651 ? -8.167 18.589 -12.859 1.00 96.50 651 ASN A N 1
ATOM 5182 C CA . ASN A 1 651 ? -8.099 17.404 -13.728 1.00 96.50 651 ASN A CA 1
ATOM 5183 C C . ASN A 1 651 ? -8.336 16.072 -13.016 1.00 96.50 651 ASN A C 1
ATOM 5185 O O . ASN A 1 651 ? -8.643 15.101 -13.700 1.00 96.50 651 ASN A O 1
ATOM 5189 N N . GLU A 1 652 ? -8.208 16.036 -11.693 1.00 96.38 652 GLU A N 1
ATOM 5190 C CA . GLU A 1 652 ? -8.331 14.832 -10.874 1.00 96.38 652 GLU A CA 1
ATOM 5191 C C . GLU A 1 652 ? -9.435 15.050 -9.827 1.00 96.38 652 GLU A C 1
ATOM 5193 O O . GLU A 1 652 ? -9.686 16.182 -9.407 1.00 96.38 652 GLU A O 1
ATOM 5198 N N . THR A 1 653 ? -10.106 13.989 -9.394 1.00 94.38 653 THR A N 1
ATOM 5199 C CA . THR A 1 653 ? -11.244 14.069 -8.466 1.00 94.38 653 THR A CA 1
ATOM 5200 C C . THR A 1 653 ? -10.750 13.720 -7.073 1.00 94.38 653 THR A C 1
ATOM 5202 O O . THR A 1 653 ? -10.267 12.617 -6.841 1.00 94.38 653 THR A O 1
ATOM 5205 N N . TRP A 1 654 ? -10.792 14.675 -6.151 1.00 94.69 654 TRP A N 1
ATOM 5206 C CA . TRP A 1 654 ? -10.327 14.480 -4.783 1.00 94.69 654 TRP A CA 1
ATOM 5207 C C . TRP A 1 654 ? -11.428 13.762 -4.000 1.00 94.69 654 TRP A C 1
ATOM 5209 O O . TRP A 1 654 ? -12.587 14.170 -4.057 1.00 94.69 654 TRP A O 1
ATOM 5219 N N . ASN A 1 655 ? -11.075 12.704 -3.270 1.00 92.44 655 ASN A N 1
ATOM 5220 C CA . ASN A 1 655 ? -12.052 11.892 -2.543 1.00 92.44 655 ASN A CA 1
ATOM 5221 C C . ASN A 1 655 ? -12.013 12.246 -1.050 1.00 92.44 655 ASN A C 1
ATOM 5223 O O . ASN A 1 655 ? -13.011 12.687 -0.478 1.00 92.44 655 ASN A O 1
ATOM 5227 N N . VAL A 1 656 ? -10.829 12.109 -0.439 1.00 92.69 656 VAL A N 1
ATOM 5228 C CA . VAL A 1 656 ? -10.568 12.431 0.971 1.00 92.69 656 VAL A CA 1
ATOM 5229 C C . VAL A 1 656 ? -9.170 13.024 1.157 1.00 92.69 656 VAL A C 1
ATOM 5231 O O . VAL A 1 656 ? -8.218 12.619 0.486 1.00 92.69 656 VAL A O 1
ATOM 5234 N N . VAL A 1 657 ? -9.056 13.971 2.088 1.00 96.00 657 VAL A N 1
ATOM 5235 C CA . VAL A 1 657 ? -7.804 14.532 2.607 1.00 96.00 657 VAL A CA 1
ATOM 5236 C C . VAL A 1 657 ? -7.879 14.507 4.132 1.00 96.00 657 VAL A C 1
ATOM 5238 O O . VAL A 1 657 ? -8.711 15.191 4.725 1.00 96.00 657 VAL A O 1
ATOM 5241 N N . THR A 1 658 ? -7.001 13.750 4.780 1.00 96.62 658 THR A N 1
ATOM 5242 C CA . THR A 1 658 ? -6.942 13.626 6.240 1.00 96.62 658 THR A CA 1
ATOM 5243 C C . THR A 1 658 ? -5.629 14.190 6.758 1.00 96.62 658 THR A C 1
ATOM 5245 O O . THR A 1 658 ? -4.590 13.543 6.635 1.00 96.62 658 THR A O 1
ATOM 5248 N N . ARG A 1 659 ? -5.659 15.377 7.370 1.00 96.81 659 ARG A N 1
ATOM 5249 C CA . ARG A 1 659 ? -4.485 15.963 8.030 1.00 96.81 659 ARG A CA 1
ATOM 5250 C C . ARG A 1 659 ? -4.191 15.190 9.318 1.00 96.81 659 ARG A C 1
ATOM 5252 O O . ARG A 1 659 ? -5.026 15.137 10.218 1.00 96.81 659 ARG A O 1
ATOM 5259 N N . LEU A 1 660 ? -3.007 14.579 9.392 1.00 96.00 660 LEU A N 1
ATOM 5260 C CA . LEU A 1 660 ? -2.497 13.944 10.612 1.00 96.00 660 LEU A CA 1
ATOM 5261 C C . LEU A 1 660 ? -1.510 14.861 11.344 1.00 96.00 660 LEU A C 1
ATOM 5263 O O . LEU A 1 660 ? -1.330 14.710 12.549 1.00 96.00 660 LEU A O 1
ATOM 5267 N N . GLY A 1 661 ? -0.885 15.817 10.647 1.00 92.81 661 GLY A N 1
ATOM 5268 C CA . GLY A 1 661 ? 0.114 16.715 11.224 1.00 92.81 661 GLY A CA 1
ATOM 5269 C C . GLY A 1 661 ? 1.370 15.978 11.692 1.00 92.81 661 GLY A C 1
ATOM 5270 O O . GLY A 1 661 ? 1.737 14.936 11.144 1.00 92.81 661 GLY A O 1
ATOM 5271 N N . THR A 1 662 ? 2.048 16.556 12.681 1.00 92.38 662 THR A N 1
ATOM 5272 C CA . THR A 1 662 ? 3.177 15.953 13.402 1.00 92.38 662 THR A CA 1
ATOM 5273 C C . THR A 1 662 ? 2.752 14.716 14.198 1.00 92.38 662 THR A C 1
ATOM 5275 O O . THR A 1 662 ? 1.577 14.525 14.515 1.00 92.38 662 THR A O 1
ATOM 5278 N N . LYS A 1 663 ? 3.724 13.861 14.537 1.00 90.38 663 LYS A N 1
ATOM 5279 C CA . LYS A 1 663 ? 3.566 12.640 15.349 1.00 90.38 663 LYS A CA 1
ATOM 5280 C C . LYS A 1 663 ? 2.510 11.661 14.822 1.00 90.38 663 LYS A C 1
ATOM 5282 O O . LYS A 1 663 ? 1.851 10.972 15.599 1.00 90.38 663 LYS A O 1
ATOM 5287 N N . GLY A 1 664 ? 2.356 11.597 13.497 1.00 88.88 664 GLY A N 1
ATOM 5288 C CA . GLY A 1 664 ? 1.560 10.562 12.832 1.00 88.88 664 GLY A CA 1
ATOM 5289 C C . GLY A 1 664 ? 2.113 9.153 13.075 1.00 88.88 664 GLY A C 1
ATOM 5290 O O . GLY A 1 664 ? 1.330 8.224 13.242 1.00 88.88 664 GLY A O 1
ATOM 5291 N N . PHE A 1 665 ? 3.441 9.017 13.145 1.00 88.12 665 PHE A N 1
ATOM 5292 C CA . PHE A 1 665 ? 4.162 7.774 13.444 1.00 88.12 665 PHE A CA 1
ATOM 5293 C C . PHE A 1 665 ? 4.601 7.731 14.914 1.00 88.12 665 PHE A C 1
ATOM 5295 O O . PHE A 1 665 ? 4.917 8.770 15.498 1.00 88.12 665 PHE A O 1
ATOM 5302 N N . GLN A 1 666 ? 4.686 6.536 15.500 1.00 80.69 666 GLN A N 1
ATOM 5303 C CA . GLN A 1 666 ? 5.082 6.324 16.899 1.00 80.69 666 GLN A CA 1
ATOM 5304 C C . GLN A 1 666 ? 6.552 6.687 17.163 1.00 80.69 666 GLN A C 1
ATOM 5306 O O . GLN A 1 666 ? 6.910 7.167 18.239 1.00 80.69 666 GLN A O 1
ATOM 5311 N N . THR A 1 667 ? 7.429 6.460 16.184 1.00 70.69 667 THR A N 1
ATOM 5312 C CA . THR A 1 667 ? 8.881 6.639 16.336 1.00 70.69 667 THR A CA 1
ATOM 5313 C C . THR A 1 667 ? 9.336 8.105 16.158 1.00 70.69 667 THR A C 1
ATOM 5315 O O . THR A 1 667 ? 9.199 8.639 15.055 1.00 70.69 667 THR A O 1
ATOM 5318 N N . PRO A 1 668 ? 9.987 8.749 17.159 1.00 54.84 668 PRO A N 1
ATOM 5319 C CA . PRO A 1 668 ? 10.305 10.191 17.140 1.00 54.84 668 PRO A CA 1
ATOM 5320 C C . PRO A 1 668 ? 11.234 10.691 16.022 1.00 54.84 668 PRO A C 1
ATOM 5322 O O . PRO A 1 668 ? 11.310 11.891 15.776 1.00 54.84 668 PRO A O 1
ATOM 5325 N N . MET A 1 669 ? 11.956 9.800 15.334 1.00 57.34 669 MET A N 1
ATOM 5326 C CA . MET A 1 669 ? 12.878 10.152 14.237 1.00 57.34 669 MET A CA 1
ATOM 5327 C C . MET A 1 669 ? 12.153 10.620 12.954 1.00 57.34 669 MET A C 1
ATOM 5329 O O . MET A 1 669 ? 12.797 10.920 11.947 1.00 57.34 669 MET A O 1
ATOM 5333 N N . TRP A 1 670 ? 10.820 10.636 12.972 1.00 62.66 670 TRP A N 1
ATOM 5334 C CA . TRP A 1 670 ? 9.966 10.768 11.794 1.00 62.66 670 TRP A CA 1
ATOM 5335 C C . TRP A 1 670 ? 8.801 11.737 12.030 1.00 62.66 670 TRP A C 1
ATOM 5337 O O . TRP A 1 670 ? 7.704 11.550 11.505 1.00 62.66 670 TRP A O 1
ATOM 5347 N N . ASP A 1 671 ? 9.048 12.778 12.832 1.00 78.56 671 ASP A N 1
ATOM 5348 C CA . ASP A 1 671 ? 8.077 13.827 13.153 1.00 78.56 671 ASP A CA 1
ATOM 5349 C C . ASP A 1 671 ? 7.856 14.796 11.972 1.00 78.56 671 ASP A C 1
ATOM 5351 O O . ASP A 1 671 ? 8.234 15.969 11.980 1.00 78.56 671 ASP A O 1
ATOM 5355 N N . PHE A 1 672 ? 7.295 14.258 10.891 1.00 84.25 672 PHE A N 1
ATOM 5356 C CA . PHE A 1 672 ? 6.877 14.998 9.710 1.00 84.25 672 PHE A CA 1
ATOM 5357 C C . PHE A 1 672 ? 5.412 15.417 9.835 1.00 84.25 672 PHE A C 1
ATOM 5359 O O . PHE A 1 672 ? 4.590 14.669 10.354 1.00 84.25 672 PHE A O 1
ATOM 5366 N N . ASN A 1 673 ? 5.063 16.561 9.245 1.00 90.62 673 ASN A N 1
ATOM 5367 C CA . ASN A 1 673 ? 3.670 16.925 9.006 1.00 90.62 673 ASN A CA 1
ATOM 5368 C C . ASN A 1 673 ? 3.094 16.079 7.857 1.00 90.62 673 ASN A C 1
ATOM 5370 O O . ASN A 1 673 ? 3.315 16.407 6.685 1.00 90.62 673 ASN A O 1
ATOM 5374 N N . VAL A 1 674 ? 2.383 14.997 8.183 1.00 94.06 674 VAL A N 1
ATOM 5375 C CA . VAL A 1 674 ? 1.827 14.042 7.207 1.00 94.06 674 VAL A CA 1
ATOM 5376 C C . VAL A 1 674 ? 0.307 14.083 7.112 1.00 94.06 674 VAL A C 1
ATOM 5378 O O . VAL A 1 674 ? -0.394 14.596 7.982 1.00 94.06 674 VAL A O 1
ATOM 5381 N N . MET A 1 675 ? -0.199 13.533 6.016 1.00 96.94 675 MET A N 1
ATOM 5382 C CA . MET A 1 675 ? -1.615 13.344 5.750 1.00 96.94 675 MET A CA 1
ATOM 5383 C C . MET A 1 675 ? -1.859 12.021 5.025 1.00 96.94 675 MET A C 1
ATOM 5385 O O . MET A 1 675 ? -0.955 11.465 4.395 1.00 96.94 675 MET A O 1
ATOM 5389 N N . LEU A 1 676 ? -3.105 11.562 5.082 1.00 98.25 676 LEU A N 1
ATOM 5390 C CA . LEU A 1 676 ? -3.637 10.516 4.214 1.00 98.25 676 LEU A CA 1
ATOM 5391 C C . LEU A 1 676 ? -4.440 11.199 3.107 1.00 98.25 676 LEU A C 1
ATOM 5393 O O . LEU A 1 676 ? -5.198 12.131 3.379 1.00 98.25 676 LEU A O 1
ATOM 5397 N N . ILE A 1 677 ? -4.277 10.771 1.860 1.00 97.44 677 ILE A N 1
ATOM 5398 C CA . ILE A 1 677 ? -5.020 11.337 0.729 1.00 97.44 677 ILE A CA 1
ATOM 5399 C C . ILE A 1 677 ? -5.485 10.233 -0.215 1.00 97.44 677 ILE A C 1
ATOM 5401 O O . ILE A 1 677 ? -4.738 9.284 -0.447 1.00 97.44 677 ILE A O 1
ATOM 5405 N N . ALA A 1 678 ? -6.684 10.379 -0.783 1.00 97.00 678 ALA A N 1
ATOM 5406 C CA . ALA A 1 678 ? -7.149 9.566 -1.904 1.00 97.00 678 ALA A CA 1
ATOM 5407 C C . ALA A 1 678 ? -7.707 10.454 -3.029 1.00 97.00 678 ALA A C 1
ATOM 5409 O O . ALA A 1 678 ? -8.559 11.315 -2.788 1.00 97.00 678 ALA A O 1
ATOM 5410 N N . ILE A 1 679 ? -7.226 10.243 -4.258 1.00 96.50 679 ILE A N 1
ATOM 5411 C CA . ILE A 1 679 ? -7.617 10.994 -5.463 1.00 96.50 679 ILE A CA 1
ATOM 5412 C C . ILE A 1 679 ? -7.931 10.008 -6.596 1.00 96.50 679 ILE A C 1
ATOM 5414 O O . ILE A 1 679 ? -7.104 9.158 -6.927 1.00 96.50 679 ILE A O 1
ATOM 5418 N N . SER A 1 680 ? -9.104 10.140 -7.214 1.00 95.06 680 SER A N 1
ATOM 5419 C CA . SER A 1 680 ? -9.528 9.381 -8.397 1.00 95.06 680 SER A CA 1
ATOM 5420 C C . SER A 1 680 ? -9.021 10.020 -9.692 1.00 95.06 680 SER A C 1
ATOM 5422 O O . SER A 1 680 ? -9.120 11.237 -9.876 1.00 95.06 680 SER A O 1
ATOM 5424 N N . HIS A 1 681 ? -8.555 9.196 -10.634 1.00 95.00 681 HIS A N 1
ATOM 5425 C CA . HIS A 1 681 ? -8.111 9.629 -11.961 1.00 95.00 681 HIS A CA 1
ATOM 5426 C C . HIS A 1 681 ? -9.295 9.875 -12.915 1.00 95.00 681 HIS A C 1
ATOM 5428 O O . HIS A 1 681 ? -9.531 9.149 -13.886 1.00 95.00 681 HIS A O 1
ATOM 5434 N N . ALA A 1 682 ? -10.078 10.899 -12.586 1.00 92.12 682 ALA A N 1
ATOM 5435 C CA . ALA A 1 682 ? -11.234 11.381 -13.329 1.00 92.12 682 ALA A CA 1
ATOM 5436 C C . ALA A 1 682 ? -11.353 12.901 -13.156 1.00 92.12 682 ALA A C 1
ATOM 5438 O O . ALA A 1 682 ? -10.956 13.439 -12.122 1.00 92.12 682 ALA A O 1
ATOM 5439 N N . LYS A 1 683 ? -11.932 13.605 -14.133 1.00 92.62 683 LYS A N 1
ATOM 5440 C CA . LYS A 1 683 ? -12.183 15.047 -13.989 1.00 92.62 683 LYS A CA 1
ATOM 5441 C C . LYS A 1 683 ? -13.350 15.294 -13.026 1.00 92.62 683 LYS A C 1
ATOM 5443 O O . LYS A 1 683 ? -14.385 14.656 -13.204 1.00 92.62 683 LYS A O 1
ATOM 5448 N N . PRO A 1 684 ? -13.230 16.248 -12.087 1.00 91.00 684 PRO A N 1
ATOM 5449 C CA . PRO A 1 684 ? -14.302 16.564 -11.150 1.00 91.00 684 PRO A CA 1
ATOM 5450 C C . PRO A 1 684 ? -15.497 17.202 -11.873 1.00 91.00 684 PRO A C 1
ATOM 5452 O O . PRO A 1 684 ? -15.325 17.971 -12.828 1.00 91.00 684 PRO A O 1
ATOM 5455 N N . SER A 1 685 ? -16.711 16.943 -11.384 1.00 88.56 685 SER A N 1
ATOM 5456 C CA . SER A 1 685 ? -17.886 17.736 -11.756 1.00 88.56 685 SER A CA 1
ATOM 5457 C C . SER A 1 685 ? -17.801 19.153 -11.162 1.00 88.56 685 SER A C 1
ATOM 5459 O O . SER A 1 685 ? -16.980 19.449 -10.290 1.00 88.56 685 SER A O 1
ATOM 5461 N N . ALA A 1 686 ? -18.639 20.077 -11.640 1.00 87.69 686 ALA A N 1
ATOM 5462 C CA . ALA A 1 686 ? -18.605 21.470 -11.180 1.00 87.69 686 ALA A CA 1
ATOM 5463 C C . ALA A 1 686 ? -19.074 21.649 -9.722 1.00 87.69 686 ALA A C 1
ATOM 5465 O O . ALA A 1 686 ? -18.700 22.626 -9.074 1.00 87.69 686 ALA A O 1
ATOM 5466 N N . ASP A 1 687 ? -19.897 20.720 -9.246 1.00 87.19 687 ASP A N 1
ATOM 5467 C CA . ASP A 1 687 ? -20.471 20.605 -7.908 1.00 87.19 687 ASP A CA 1
ATOM 5468 C C . ASP A 1 687 ? -19.719 19.605 -7.011 1.00 87.19 687 ASP A C 1
ATOM 5470 O O . ASP A 1 687 ? -20.086 19.456 -5.847 1.00 87.19 687 ASP A O 1
ATOM 5474 N N . HIS A 1 688 ? -18.652 18.971 -7.517 1.00 88.56 688 HIS A N 1
ATOM 5475 C CA . HIS A 1 688 ? -17.914 17.928 -6.803 1.00 88.56 688 HIS A CA 1
ATOM 5476 C C . HIS A 1 688 ? -17.408 18.380 -5.430 1.00 88.56 688 HIS A C 1
ATOM 5478 O O . HIS A 1 688 ? -16.800 19.449 -5.290 1.00 88.56 688 HIS A O 1
ATOM 5484 N N . THR A 1 689 ? -17.596 17.522 -4.427 1.00 89.88 689 THR A N 1
ATOM 5485 C CA . THR A 1 689 ? -17.121 17.734 -3.058 1.00 89.88 689 THR A CA 1
ATOM 5486 C C . THR A 1 689 ? -16.222 16.601 -2.588 1.00 89.88 689 THR A C 1
ATOM 5488 O O . THR A 1 689 ? -16.577 15.432 -2.736 1.00 89.88 689 THR A O 1
ATOM 5491 N N . PHE A 1 690 ? -15.120 16.951 -1.929 1.00 90.19 690 PHE A N 1
ATOM 5492 C CA . PHE A 1 690 ? -14.240 16.009 -1.237 1.00 90.19 690 PHE A CA 1
ATOM 5493 C C . PHE A 1 690 ? -14.408 16.122 0.284 1.00 90.19 690 PHE A C 1
ATOM 5495 O O . PHE A 1 690 ? -14.880 17.143 0.795 1.00 90.19 690 PHE A O 1
ATOM 5502 N N . ALA A 1 691 ? -14.018 15.078 1.013 1.00 91.06 691 ALA A N 1
ATOM 5503 C CA . ALA A 1 691 ? -14.017 15.089 2.472 1.00 91.06 691 ALA A CA 1
ATOM 5504 C C . ALA A 1 691 ? -12.670 15.568 3.030 1.00 91.06 691 ALA A C 1
ATOM 5506 O O . ALA A 1 691 ? -11.620 15.004 2.730 1.00 91.06 691 ALA A O 1
ATOM 5507 N N . GLY A 1 692 ? -12.705 16.599 3.867 1.00 93.19 692 GLY A N 1
ATOM 5508 C CA . GLY A 1 692 ? -11.619 16.995 4.751 1.00 93.19 692 GLY A CA 1
ATOM 5509 C C . GLY A 1 692 ? -11.808 16.387 6.138 1.00 93.19 692 GLY A C 1
ATOM 5510 O O . GLY A 1 692 ? -12.897 16.457 6.705 1.00 93.19 692 GLY A O 1
ATOM 5511 N N . LEU A 1 693 ? -10.748 15.815 6.697 1.00 93.06 693 LEU A N 1
ATOM 5512 C CA . LEU A 1 693 ? -10.701 15.324 8.073 1.00 93.06 693 LEU A CA 1
ATOM 5513 C C . LEU A 1 693 ? -9.429 15.856 8.733 1.00 93.06 693 LEU A C 1
ATOM 5515 O O . LEU A 1 693 ? -8.376 15.893 8.095 1.00 93.06 693 LEU A O 1
ATOM 5519 N N . ASP A 1 694 ? -9.507 16.270 9.994 1.00 95.00 694 ASP A N 1
ATOM 5520 C CA . ASP A 1 694 ? -8.339 16.769 10.716 1.00 95.00 694 ASP A CA 1
ATOM 5521 C C . ASP A 1 694 ? -8.206 16.144 12.102 1.00 95.00 694 ASP A C 1
ATOM 5523 O O . ASP A 1 694 ? -9.129 16.187 12.914 1.00 95.00 694 ASP A O 1
ATOM 5527 N N . VAL A 1 695 ? -7.035 15.561 12.349 1.00 96.25 695 VAL A N 1
ATOM 5528 C CA . VAL A 1 695 ? -6.612 15.007 13.637 1.00 96.25 695 VAL A CA 1
ATOM 5529 C C . VAL A 1 695 ? -5.187 15.463 13.996 1.00 96.25 695 VAL A C 1
ATOM 5531 O O . VAL A 1 695 ? -4.501 14.809 14.792 1.00 96.25 695 VAL A O 1
ATOM 5534 N N . SER A 1 696 ? -4.721 16.597 13.446 1.00 94.00 696 SER A N 1
ATOM 5535 C CA . SER A 1 696 ? -3.414 17.189 13.781 1.00 94.00 696 SER A CA 1
ATOM 5536 C C . SER A 1 696 ? -3.217 17.362 15.284 1.00 94.00 696 SER A C 1
ATOM 5538 O O . SER A 1 696 ? -2.138 17.074 15.799 1.00 94.00 696 SER A O 1
ATOM 5540 N N . ASP A 1 697 ? -4.289 17.722 15.987 1.00 93.06 697 ASP A N 1
ATOM 5541 C CA . ASP A 1 697 ? -4.284 18.109 17.400 1.00 93.06 697 ASP A CA 1
ATOM 5542 C C . ASP A 1 697 ? -4.290 16.914 18.374 1.00 93.06 697 ASP A C 1
ATOM 5544 O O . ASP A 1 697 ? -4.335 17.087 19.591 1.00 93.06 697 ASP A O 1
ATOM 5548 N N . ALA A 1 698 ? -4.285 15.672 17.879 1.00 94.62 698 ALA A N 1
ATOM 5549 C CA . ALA A 1 698 ? -3.929 14.505 18.693 1.00 94.62 698 ALA A CA 1
ATOM 5550 C C . ALA A 1 698 ? -2.415 14.462 18.962 1.00 94.62 698 ALA A C 1
ATOM 5552 O O . ALA A 1 698 ? -1.604 14.696 18.063 1.00 94.62 698 ALA A O 1
ATOM 5553 N N . ALA A 1 699 ? -2.025 14.147 20.198 1.00 92.06 699 ALA A N 1
ATOM 5554 C CA . ALA A 1 699 ? -0.656 14.333 20.673 1.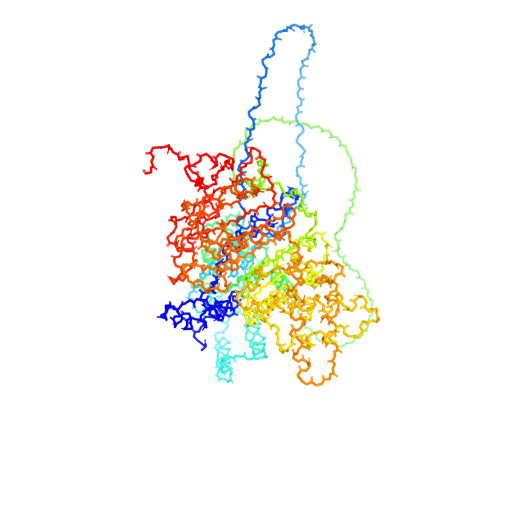00 92.06 699 ALA A CA 1
ATOM 5555 C C . ALA A 1 699 ? 0.334 13.243 20.224 1.00 92.06 699 ALA A C 1
ATOM 5557 O O . ALA A 1 699 ? 1.546 13.428 20.381 1.00 92.06 699 ALA A O 1
ATOM 5558 N N . ASN A 1 700 ? -0.157 12.115 19.702 1.00 91.19 700 ASN A N 1
ATOM 5559 C CA . ASN A 1 700 ? 0.614 10.938 19.289 1.00 91.19 700 ASN A CA 1
ATOM 5560 C C . ASN A 1 700 ? -0.194 10.064 18.304 1.00 91.19 700 ASN A C 1
ATOM 5562 O O . ASN A 1 700 ? -1.364 10.341 18.040 1.00 91.19 700 ASN A O 1
ATOM 5566 N N . ALA A 1 701 ? 0.430 9.006 17.777 1.00 91.12 701 ALA A N 1
ATOM 5567 C CA . ALA A 1 701 ? -0.170 8.099 16.797 1.00 91.12 701 ALA A CA 1
ATOM 5568 C C . ALA A 1 701 ? -1.420 7.354 17.314 1.00 91.12 701 ALA A C 1
ATOM 5570 O O . ALA A 1 701 ? -2.386 7.237 16.569 1.00 91.12 701 ALA A O 1
ATOM 5571 N N . ALA A 1 702 ? -1.444 6.918 18.579 1.00 92.12 702 ALA A N 1
ATOM 5572 C CA . ALA A 1 702 ? -2.588 6.202 19.158 1.00 92.12 702 ALA A CA 1
ATOM 5573 C C . ALA A 1 702 ? -3.809 7.122 19.354 1.00 92.12 702 ALA A C 1
ATOM 5575 O O . ALA A 1 702 ? -4.934 6.762 19.030 1.00 92.12 702 ALA A O 1
ATOM 5576 N N . GLU A 1 703 ? -3.599 8.369 19.786 1.00 95.25 703 GLU A N 1
ATOM 5577 C CA . GLU A 1 703 ? -4.678 9.366 19.807 1.00 95.25 703 GLU A CA 1
ATOM 5578 C C . GLU A 1 703 ? -5.171 9.738 18.398 1.00 95.25 703 GLU A C 1
ATOM 5580 O O . GLU A 1 703 ? -6.323 10.143 18.243 1.00 95.25 703 GLU A O 1
ATOM 5585 N N . LYS A 1 704 ? -4.318 9.639 17.368 1.00 96.12 704 LYS A N 1
ATOM 5586 C CA . LYS A 1 704 ? -4.721 9.860 15.967 1.00 96.12 704 LYS A CA 1
ATOM 5587 C C . LYS A 1 704 ? -5.558 8.696 15.452 1.00 96.12 704 LYS A C 1
ATOM 5589 O O . LYS A 1 704 ? -6.570 8.962 14.814 1.00 96.12 704 LYS A O 1
ATOM 5594 N N . ASP A 1 705 ? -5.183 7.462 15.778 1.00 95.88 705 ASP A N 1
ATOM 5595 C CA . ASP A 1 705 ? -5.962 6.246 15.519 1.00 95.88 705 ASP A CA 1
ATOM 5596 C C . ASP A 1 705 ? -7.385 6.360 16.098 1.00 95.88 705 ASP A C 1
ATOM 5598 O O . ASP A 1 705 ? -8.369 6.269 15.369 1.00 95.88 705 ASP A O 1
ATOM 5602 N N . GLU A 1 706 ? -7.527 6.720 17.374 1.00 95.56 706 GLU A N 1
ATOM 5603 C CA . GLU A 1 706 ? -8.858 6.857 17.981 1.00 95.56 706 GLU A CA 1
ATOM 5604 C C . GLU A 1 706 ? -9.655 8.058 17.441 1.00 95.56 706 GLU A C 1
ATOM 5606 O O . GLU A 1 706 ? -10.855 7.950 17.157 1.00 95.56 706 GLU A O 1
ATOM 5611 N N . LYS A 1 707 ? -9.011 9.214 17.214 1.00 95.94 707 LYS A N 1
ATOM 5612 C CA . LYS A 1 707 ? -9.713 10.380 16.648 1.00 95.94 707 LYS A CA 1
ATOM 5613 C C . LYS A 1 707 ? -10.100 10.190 15.180 1.00 95.94 707 LYS A C 1
ATOM 5615 O O . LYS A 1 707 ? -11.138 10.711 14.781 1.00 95.94 707 LYS A O 1
ATOM 5620 N N . ILE A 1 708 ? -9.337 9.467 14.352 1.00 95.56 708 ILE A N 1
ATOM 5621 C CA . ILE A 1 708 ? -9.641 9.347 12.910 1.00 95.56 708 ILE A CA 1
ATOM 5622 C C . ILE A 1 708 ? -10.964 8.599 12.660 1.00 95.56 708 ILE A C 1
ATOM 5624 O O . ILE A 1 708 ? -11.660 8.885 11.680 1.00 95.56 708 ILE A O 1
ATOM 5628 N N . LYS A 1 709 ? -11.350 7.709 13.587 1.00 94.12 709 LYS A N 1
ATOM 5629 C CA . LYS A 1 709 ? -12.606 6.941 13.585 1.00 94.12 709 LYS A CA 1
ATOM 5630 C C . LYS A 1 709 ? -13.841 7.821 13.827 1.00 94.12 709 LYS A C 1
ATOM 5632 O O . LYS A 1 709 ? -14.921 7.507 13.336 1.00 94.12 709 LYS A O 1
ATOM 5637 N N . THR A 1 710 ? -13.696 8.943 14.539 1.00 91.81 710 THR A N 1
ATOM 5638 C CA . THR A 1 710 ? -14.832 9.724 15.079 1.00 91.81 710 THR A CA 1
ATOM 5639 C C . THR A 1 710 ? -14.849 11.208 14.695 1.00 91.81 710 THR A C 1
ATOM 5641 O O . THR A 1 710 ? -15.927 11.793 14.622 1.00 91.81 710 THR A O 1
ATOM 5644 N N . ALA A 1 711 ? -13.700 11.824 14.397 1.00 91.50 711 ALA A N 1
ATOM 5645 C CA . ALA A 1 711 ? -13.583 13.266 14.157 1.00 91.50 711 ALA A CA 1
ATOM 5646 C C . ALA A 1 711 ? -14.446 13.765 12.979 1.00 91.50 711 ALA A C 1
ATOM 5648 O O . ALA A 1 711 ? -14.690 13.035 12.013 1.00 91.50 711 ALA A O 1
ATOM 5649 N N . GLU A 1 712 ? -14.925 15.009 13.075 1.00 89.31 712 GLU A N 1
ATOM 5650 C CA . GLU A 1 712 ? -15.894 15.603 12.145 1.00 89.31 712 GLU A CA 1
ATOM 5651 C C . GLU A 1 712 ? -15.370 15.678 10.700 1.00 89.31 712 GLU A C 1
ATOM 5653 O O . GLU A 1 712 ? -14.216 16.024 10.442 1.00 89.31 712 GLU A O 1
ATOM 5658 N N . LEU A 1 713 ? -16.254 15.377 9.746 1.00 88.81 713 LEU A N 1
ATOM 5659 C CA . LEU A 1 713 ? -15.967 15.393 8.315 1.00 88.81 713 LEU A CA 1
ATOM 5660 C C . LEU A 1 713 ? -16.404 16.727 7.708 1.00 88.81 713 LEU A C 1
ATOM 5662 O O . LEU A 1 713 ? -17.596 16.996 7.551 1.00 88.81 713 LEU A O 1
ATOM 5666 N N . LYS A 1 714 ? -15.434 17.546 7.309 1.00 90.69 714 LYS A N 1
ATOM 5667 C CA . LYS A 1 714 ? -15.666 18.821 6.627 1.00 90.69 714 LYS A CA 1
ATOM 5668 C C . LYS A 1 714 ? -15.860 18.553 5.131 1.00 90.69 714 LYS A C 1
ATOM 5670 O O . LYS A 1 714 ? -14.924 18.153 4.448 1.00 90.69 714 LYS A O 1
ATOM 5675 N N . ILE A 1 715 ? -17.069 18.745 4.604 1.00 89.00 715 ILE A N 1
ATOM 5676 C CA . ILE A 1 715 ? -17.364 18.529 3.175 1.00 89.00 715 ILE A CA 1
ATOM 5677 C C . ILE A 1 715 ? -17.068 19.808 2.385 1.00 89.00 715 ILE A C 1
ATOM 5679 O O . ILE A 1 715 ? -17.713 20.833 2.599 1.00 89.00 715 ILE A O 1
ATOM 5683 N N . VAL A 1 716 ? -16.106 19.742 1.463 1.00 90.00 716 VAL A N 1
ATOM 5684 C CA . VAL A 1 716 ? -15.528 20.908 0.776 1.00 90.00 716 VAL A CA 1
ATOM 5685 C C . VAL A 1 716 ? -15.772 20.816 -0.728 1.00 90.00 716 VAL A C 1
ATOM 5687 O O . VAL A 1 716 ? -15.461 19.795 -1.339 1.00 90.00 716 VAL A O 1
ATOM 5690 N N . ASN A 1 717 ? -16.282 21.878 -1.361 1.00 91.94 717 ASN A N 1
ATOM 5691 C CA . ASN A 1 717 ? -16.380 21.926 -2.821 1.00 91.94 717 ASN A CA 1
ATOM 5692 C C . ASN A 1 717 ? -14.983 22.071 -3.452 1.00 91.94 717 ASN A C 1
ATOM 5694 O O . ASN A 1 717 ? -14.226 22.989 -3.129 1.00 91.94 717 ASN A O 1
ATOM 5698 N N . GLN A 1 718 ? -14.641 21.173 -4.380 1.00 93.69 718 GLN A N 1
ATOM 5699 C CA . GLN A 1 718 ? -13.309 21.138 -4.988 1.00 93.69 718 GLN A CA 1
ATOM 5700 C C . GLN A 1 718 ? -13.045 22.351 -5.890 1.00 93.69 718 GLN A C 1
ATOM 5702 O O . GLN A 1 718 ? -11.929 22.869 -5.933 1.00 93.69 718 GLN A O 1
ATOM 5707 N N . LYS A 1 719 ? -14.065 22.820 -6.615 1.00 94.44 719 LYS A N 1
ATOM 5708 C CA . LYS A 1 719 ? -13.939 23.929 -7.565 1.00 94.44 719 LYS A CA 1
ATOM 5709 C C . LYS A 1 719 ? -13.703 25.262 -6.853 1.00 94.44 719 LYS A C 1
ATOM 5711 O O . LYS A 1 719 ? -12.932 26.078 -7.354 1.00 94.44 719 LYS A O 1
ATOM 5716 N N . GLU A 1 720 ? -14.313 25.469 -5.688 1.00 94.56 720 GLU A N 1
ATOM 5717 C CA . GLU A 1 720 ? -14.119 26.663 -4.854 1.00 94.56 720 GLU A CA 1
ATOM 5718 C C . GLU A 1 720 ? -12.664 26.824 -4.384 1.00 94.56 720 GLU A C 1
ATOM 5720 O O . GLU A 1 720 ? -12.170 27.948 -4.326 1.00 94.56 720 GLU A O 1
ATOM 5725 N N . GLN A 1 721 ? -11.919 25.725 -4.188 1.00 95.44 721 GLN A N 1
ATOM 5726 C CA . GLN A 1 721 ? -10.495 25.776 -3.810 1.00 95.44 721 GLN A CA 1
ATOM 5727 C C . GLN A 1 721 ? -9.606 26.484 -4.851 1.00 95.44 721 GLN A C 1
ATOM 5729 O O . GLN A 1 721 ? -8.538 26.993 -4.514 1.00 95.44 721 GLN A O 1
ATOM 5734 N N . LEU A 1 722 ? -10.043 26.571 -6.115 1.00 95.81 722 LEU A N 1
ATOM 5735 C CA . LEU A 1 722 ? -9.347 27.341 -7.155 1.00 95.81 722 LEU A CA 1
ATOM 5736 C C . LEU A 1 722 ? -9.428 28.863 -6.940 1.00 95.81 722 LEU A C 1
ATOM 5738 O O . LEU A 1 722 ? -8.650 29.595 -7.553 1.00 95.81 722 LEU A O 1
ATOM 5742 N N . GLY A 1 723 ? -10.363 29.338 -6.110 1.00 94.38 723 GLY A N 1
ATOM 5743 C CA . GLY A 1 723 ? -10.497 30.743 -5.718 1.00 94.38 723 GLY A CA 1
ATOM 5744 C C . GLY A 1 723 ? -9.603 31.153 -4.543 1.00 94.38 723 GLY A C 1
ATOM 5745 O O . GLY A 1 723 ? -9.390 32.348 -4.339 1.00 94.38 723 GLY A O 1
ATOM 5746 N N . ASN A 1 724 ? -9.054 30.190 -3.796 1.00 94.69 724 ASN A N 1
ATOM 5747 C CA . ASN A 1 724 ? -8.200 30.463 -2.641 1.00 94.69 724 ASN A CA 1
ATOM 5748 C C . ASN A 1 724 ? -6.873 31.129 -3.067 1.00 94.69 724 ASN A C 1
ATOM 5750 O O . ASN A 1 724 ? -6.344 30.807 -4.141 1.00 94.69 724 ASN A O 1
ATOM 5754 N N . PRO A 1 725 ? -6.271 32.002 -2.232 1.00 93.06 725 PRO A N 1
ATOM 5755 C CA . PRO A 1 725 ? -4.918 32.511 -2.454 1.00 93.06 725 PRO A CA 1
ATOM 5756 C C . PRO A 1 725 ? -3.933 31.364 -2.709 1.00 93.06 725 PRO A C 1
ATOM 5758 O O . PRO A 1 725 ? -3.956 30.349 -2.018 1.00 93.06 725 PRO A O 1
ATOM 5761 N N . ASP A 1 726 ? -3.123 31.482 -3.765 1.00 93.06 726 ASP A N 1
ATOM 5762 C CA . ASP A 1 726 ? -2.238 30.418 -4.273 1.00 93.06 726 ASP A CA 1
ATOM 5763 C C . ASP A 1 726 ? -2.884 29.023 -4.441 1.00 93.06 726 ASP A C 1
ATOM 5765 O O . ASP A 1 726 ? -2.174 28.017 -4.520 1.00 93.06 726 ASP A O 1
ATOM 5769 N N . MET A 1 727 ? -4.215 28.950 -4.549 1.00 94.94 727 MET A N 1
ATOM 5770 C CA . MET A 1 727 ? -4.994 27.709 -4.601 1.00 94.94 727 MET A CA 1
ATOM 5771 C C . MET A 1 727 ? -4.638 26.771 -3.440 1.00 94.94 727 MET A C 1
ATOM 5773 O O . MET A 1 727 ? -4.430 25.573 -3.634 1.00 94.94 727 MET A O 1
ATOM 5777 N N . VAL A 1 728 ? -4.459 27.340 -2.242 1.00 95.38 728 VAL A N 1
ATOM 5778 C CA . VAL A 1 728 ? -4.321 26.591 -0.985 1.00 95.38 728 VAL A CA 1
ATOM 5779 C C . VAL A 1 728 ? -5.539 25.685 -0.815 1.00 95.38 728 VAL A C 1
ATOM 5781 O O . VAL A 1 728 ? -6.669 26.143 -0.963 1.00 95.38 728 VAL A O 1
ATOM 5784 N N . VAL A 1 729 ? -5.321 24.413 -0.482 1.00 94.88 729 VAL A N 1
ATOM 5785 C CA . VAL A 1 729 ? -6.415 23.496 -0.135 1.00 94.88 729 VAL A CA 1
ATOM 5786 C C . VAL A 1 729 ? -6.678 23.593 1.365 1.00 94.88 729 VAL A C 1
ATOM 5788 O O . VAL A 1 729 ? -5.783 23.344 2.173 1.00 94.88 729 VAL A O 1
ATOM 5791 N N . SER A 1 730 ? -7.904 23.967 1.727 1.00 92.19 730 SER A N 1
ATOM 5792 C CA . SER A 1 730 ? -8.346 24.201 3.103 1.00 92.19 730 SER A CA 1
ATOM 5793 C C . SER A 1 730 ? -9.694 23.531 3.364 1.00 92.19 730 SER A C 1
ATOM 5795 O O . SER A 1 730 ? -10.504 23.357 2.456 1.00 92.19 730 SER A O 1
ATOM 5797 N N . PHE A 1 731 ? -9.946 23.181 4.625 1.00 87.75 731 PHE A N 1
ATOM 5798 C CA . PHE A 1 731 ? -11.258 22.716 5.090 1.00 87.75 731 PHE A CA 1
ATOM 5799 C C . PHE A 1 731 ? -12.112 23.849 5.679 1.00 87.75 731 PHE A C 1
ATOM 5801 O O . PHE A 1 731 ? -13.242 23.624 6.101 1.00 87.75 731 PHE A O 1
ATOM 5808 N N . GLU A 1 732 ? -11.555 25.057 5.736 1.00 81.25 732 GLU A N 1
ATOM 5809 C CA . GLU A 1 732 ? -12.153 26.266 6.297 1.00 81.25 732 GLU A CA 1
ATOM 5810 C C . GLU A 1 732 ? -12.219 27.364 5.236 1.00 81.25 732 GLU A C 1
ATOM 5812 O O . GLU A 1 732 ? -11.370 27.430 4.341 1.00 81.25 732 GLU A O 1
ATOM 5817 N N . SER A 1 733 ? -13.217 28.240 5.357 1.00 64.25 733 SER A N 1
ATOM 5818 C CA . SER A 1 733 ? -13.352 29.437 4.531 1.00 64.25 733 SER A CA 1
ATOM 5819 C C . SER A 1 733 ? -12.177 30.382 4.777 1.00 64.25 733 SER A C 1
ATOM 5821 O O . SER A 1 733 ? -12.071 30.977 5.848 1.00 64.25 733 SER A O 1
ATOM 5823 N N . LEU A 1 734 ? -11.309 30.534 3.778 1.00 64.19 734 LEU A N 1
ATOM 5824 C CA . LEU A 1 734 ? -10.224 31.509 3.811 1.00 64.19 734 LEU A CA 1
ATOM 5825 C C . LEU A 1 734 ? -10.790 32.893 3.467 1.00 64.19 734 LEU A C 1
ATOM 5827 O O . LEU A 1 734 ? -11.091 33.175 2.306 1.00 64.19 734 LEU A O 1
ATOM 5831 N N . GLU A 1 735 ? -10.951 33.753 4.473 1.00 43.34 735 GLU A N 1
ATOM 5832 C CA . GLU A 1 735 ? -11.261 35.168 4.249 1.00 43.34 735 GLU A CA 1
ATOM 5833 C C . GLU A 1 735 ? -10.091 35.861 3.531 1.00 43.34 735 GLU A C 1
ATOM 5835 O O . GLU A 1 735 ? -8.923 35.525 3.731 1.00 43.34 735 GLU A O 1
ATOM 5840 N N . GLN A 1 736 ? -10.391 36.840 2.672 1.00 42.56 736 GLN A N 1
ATOM 5841 C CA . GLN A 1 736 ? -9.384 37.479 1.810 1.00 42.56 736 GLN A CA 1
ATOM 5842 C C . GLN A 1 736 ? -8.363 38.361 2.559 1.00 42.56 736 GLN A C 1
ATOM 5844 O O . GLN A 1 736 ? -7.430 38.850 1.924 1.00 42.56 736 GLN A O 1
ATOM 5849 N N . GLU A 1 737 ? -8.519 38.569 3.872 1.00 33.72 737 GLU A N 1
ATOM 5850 C CA . GLU A 1 737 ? -7.748 39.550 4.655 1.00 33.72 737 GLU A CA 1
ATOM 5851 C C . GLU A 1 737 ? -6.758 38.956 5.681 1.00 33.72 737 GLU A C 1
ATOM 5853 O O . GLU A 1 737 ? -6.106 39.719 6.390 1.00 33.72 737 GLU A O 1
ATOM 5858 N N . SER A 1 738 ? -6.581 37.629 5.759 1.00 32.56 738 SER A N 1
ATOM 5859 C CA . SER A 1 738 ? -5.632 37.001 6.701 1.00 32.56 738 SER A CA 1
ATOM 5860 C C . SER A 1 738 ? -4.499 36.222 6.012 1.00 32.56 738 SER A C 1
ATOM 5862 O O . SER A 1 738 ? -4.527 34.989 5.948 1.00 32.56 738 SER A O 1
ATOM 5864 N N . LEU A 1 739 ? -3.489 36.960 5.532 1.00 32.59 739 LEU A N 1
ATOM 5865 C CA . LEU A 1 739 ? -2.151 36.479 5.144 1.00 32.59 739 LEU A CA 1
ATOM 5866 C C . LEU A 1 739 ? -1.066 37.443 5.648 1.00 32.59 739 LEU A C 1
ATOM 5868 O O . LEU A 1 739 ? -1.198 38.655 5.368 1.00 32.59 739 LEU A O 1
#

Secondary structure (DSSP, 8-state):
-TTS-HHHHH-TTHHHHHHHHHTHHHHHHHHHH---B-TTTHHHHH-----HHHHHHHHIIIIIHHHHHH-TTS--SS--TT---PPP-------------------------------------PPP----TTS--EEEESSSEEEE-TT--EEEEEEBTTSS-HHHHHHHHHHHHHHHHHSPSSPPHHHHHHHHHHHHHHHHHHHHTT-S--GGGSHHHHHHHHHHHHTTBTTTEEEEEEEE-SSEEEEEEEE-TT--HHHHHHHHHHHHHHHHHHHHT--S--B-SS-EEEE--SHHHHHHHHHHHHHHHTT-S----------------------------------------------TTGGGTSS-PPPSS---BTB-SSGGG--EEETT-TTTHHHHHHHHHHHHHHHHHH---HHHHHHHIIIIIEEEEES-HHHHHHHHHHHHHHHHHHHTS-------EEEES--PPPS-HHHHHGGGTT-SSHHHHHHHHHHHHHHHHHHTTHHHHGGG--GGGS---SS---HHHHHHHHHHGGG--S-HHHHHHHHHHHHHHHHHHHHHS-EEEEEEEPP--BTTTB-HHHHHHHHHH-TTTTTBHHHHHHHHHHHHEEEEEEEEEEEEGGGGT-GGGHHHHHHHHHHSEEEEEEEEETT-SSSGGG---EEEEEEESSPPPTT-EEEEEE-TTSSSHHHHHHHHHHS-EEEEETTGGGGSGGG---SS---TT--